Protein AF-0000000081052332 (afdb_homodimer)

Sequence (726 aa):
MNPPSLGASNLRSLVIQAATQEIAQDDDATSLDLSGILWMEHINLIVGDLDLAAAFYLDFLGFSRDPTKSFTHLNLGQQQFHLAVPKTPEESVHTIAGSIGLTVPDLQSVIDRIPQAQEVLQEKTQFEILKTNLEEGYLTLQGPWGNKFHIYDLQHDSTYAGASSSSLSQSTRKMEQLHDWGGTHGSHRMAVRQQPGIRYLELICQKGTSRAIGDFYQQMLHSHGIHSFEKLKQNQSIDMDTDGIALSVGPGVHIMFVEQQEEAAPEFYDSWMKAMQGIHICVYVEDFHGLYQRLAAKHLIWTNPRFEYLDSCDTWEQAKRSRTLRFRYILDLETKKPIYELEHETRPLLHGQYMKSLQYIPRMNPPSLGASNLRSLVIQAATQEIAQDDDATSLDLSGILWMEHINLIVGDLDLAAAFYLDFLGFSRDPTKSFTHLNLGQQQFHLAVPKTPEESVHTIAGSIGLTVPDLQSVIDRIPQAQEVLQEKTQFEILKTNLEEGYLTLQGPWGNKFHIYDLQHDSTYAGASSSSLSQSTRKMEQLHDWGGTHGSHRMAVRQQPGIRYLELICQKGTSRAIGDFYQQMLHSHGIHSFEKLKQNQSIDMDTDGIALSVGPGVHIMFVEQQEEAAPEFYDSWMKAMQGIHICVYVEDFHGLYQRLAAKHLIWTNPRFEYLDSCDTWEQAKRSRTLRFRYILDLETKKPIYELEHETRPLLHGQYMKSLQYIPR

InterPro domains:
  IPR004360 Glyoxalase/fosfomycin resistance/dioxygenase domain [PF00903] (40-125)
  IPR018146 Glyoxalase I, conserved site [PS00934] (42-63)
  IPR029068 Glyoxalase/Bleomycin resistance protein/Dihydroxybiphenyl dioxygenase [G3DSA:3.10.180.10] (36-161)
  IPR029068 Glyoxalase/Bleomycin resistance protein/Dihydroxybiphenyl dioxygenase [SSF54593] (36-311)
  IPR037523 Vicinal oxygen chelate (VOC), core domain [PS51819] (39-154)

Organism: NCBI:txid2856

Secondary structure (DSSP, 8-state):
-PPP---HHHHHHHHHHHHHHHHH-SSGGGTT---SEEEEEEEEEE-S-HHHHHIIIIIIT--EE-TTS-TTEEEETTEEEEEE--SSTT------SEEEEEEES-HHHHHHTHHHHHHHHTTTS--EEEEEETTTTEEEEE-TTS-EEEEEEHHHHHHHT-S-GGGS---SSHHHHHHSTTSTT-TT---BTTB-EEEEEEEEE-TT-HHHHHHHIIIII---EEE-THHHHHHS-------EEEEE-STT-EEEEEE-SS---HHHHHHHHHHHTT-EEEEEES-HHHHHHHHHHTT-B---GGGTTT---SSHHHHHHHT-EEEEEEEETTTTEEEEEEEEEEEETTSTTTT--------/-PPP---HHHHHHHHHHHHHHHHH-SSGGGTT---SEEEEEEEEEE-S-HHHHHIIIIIIT--EE-TTS-TTEEEETTEEEEEE--SSTT------SEEEEEEES-HHHHHHTHHHHHHHHTTTS--EEEEEETTTTEEEEE-TTS-EEEEEEHHHHHHHT-S-GGGS---SSHHHHHHSTTSTT-TT---BTTB-EEEEEEEEE-TT-HHHHHHHIIIII---EEE-HHHHHHHS-------EEEEE-STT-EEEEEE-SS---HHHHHHHHHHHTT-EEEEEES-HHHHHHHHHHTT-B---GGGTTT---SSHHHHHHHT-EEEEEEEETTTTEEEEEEEEEEEETTSTTTT--------

Solvent-accessible surface area (backbone atoms only — not comparable to full-atom values): 36785 Å² total; per-residue (Å²): 133,79,60,69,63,81,45,60,70,53,48,50,52,50,53,28,49,49,39,40,44,52,54,58,38,80,64,56,73,54,24,39,40,66,44,21,36,56,32,61,42,33,43,37,40,33,41,89,46,70,67,61,46,41,44,46,44,37,69,30,69,28,36,18,69,38,85,90,50,66,100,34,39,33,19,34,35,72,24,36,40,38,53,42,61,66,87,48,90,83,48,61,58,41,27,62,36,16,35,38,32,34,28,35,74,52,49,66,57,37,58,71,33,44,68,61,38,46,72,68,34,38,88,77,40,53,36,41,84,72,44,78,36,74,91,81,27,37,38,33,32,30,34,54,68,58,32,32,36,30,39,31,22,45,70,41,32,69,57,67,43,46,82,58,67,77,55,50,49,87,52,78,23,48,35,30,29,31,41,24,65,67,24,85,44,12,43,71,42,62,42,35,70,78,30,33,20,69,29,32,38,38,35,62,40,57,69,88,40,36,64,40,50,46,50,35,38,32,73,55,48,47,18,58,55,49,70,48,45,58,70,59,32,75,84,42,96,50,85,56,91,41,50,28,26,40,30,44,30,21,67,69,20,34,38,33,37,33,28,48,74,67,82,62,57,65,67,55,54,52,50,37,54,57,29,28,62,84,36,30,36,34,35,27,28,50,53,42,41,55,29,49,51,56,33,49,76,67,69,40,56,40,57,52,79,92,43,44,58,40,39,44,27,87,41,69,66,40,16,60,49,27,39,30,42,32,33,38,67,42,38,27,77,87,81,69,40,73,74,45,73,54,30,36,44,34,24,25,55,62,31,61,62,58,86,45,89,55,66,52,60,82,107,131,79,59,69,64,82,46,60,70,54,48,50,52,49,53,28,49,49,38,40,44,52,54,59,38,81,66,56,73,54,26,39,39,65,46,20,34,57,32,61,44,32,43,38,41,34,41,89,48,69,67,62,46,42,43,47,44,36,69,30,69,26,37,17,69,38,84,90,50,65,101,34,37,33,18,34,35,72,24,36,40,37,53,43,60,64,88,47,90,84,48,62,58,41,27,62,35,16,33,38,31,35,29,35,74,51,49,64,57,37,58,71,31,43,67,62,40,45,72,68,34,39,89,77,40,54,37,41,85,73,44,79,36,74,91,80,28,36,37,34,30,30,35,55,66,58,32,32,36,29,39,31,21,46,70,40,32,68,55,66,42,46,82,58,66,77,54,50,50,86,52,78,23,48,35,29,28,30,43,24,63,69,24,85,44,12,44,72,42,62,42,35,69,79,29,32,18,69,28,31,39,39,36,62,38,55,70,87,40,37,63,42,50,46,48,34,37,33,72,54,48,47,19,58,52,48,71,47,44,59,71,61,34,73,83,43,95,52,86,56,91,42,51,27,25,43,30,43,28,21,67,68,20,32,40,33,36,32,28,48,75,67,83,60,58,65,69,54,54,53,50,36,53,58,29,28,63,82,36,30,36,33,36,28,29,51,54,43,38,55,30,51,52,53,34,48,77,68,70,40,56,39,58,50,78,93,42,44,59,40,38,44,27,87,41,69,67,41,17,60,50,28,39,32,40,30,32,36,68,42,37,27,77,86,79,68,39,73,75,43,72,54,29,36,44,35,25,24,56,62,31,62,62,56,86,46,90,56,66,52,61,83,108

Nearest PDB structures (foldseek):
  7xnt-assembly1_B  TM=3.159E-01  e=1.408E-08  Pseudomonas fluorescens
  1sqi-assembly1_B  TM=3.055E-01  e=4.075E-07  Rattus norvegicus
  2c21-assembly3_F  TM=5.842E-01  e=2.007E-03  Leishmania major
  3hpv-assembly1_D  TM=2.921E-01  e=6.161E-07  Pseudomonas alkylphenolica
  3e5d-assembly1_A-2  TM=5.627E-01  e=2.396E-02  Listeria monocytogenes serotype 4b str. F2365

pLDDT: mean 88.73, std 13.7, range [35.91, 98.75]

Radius of gyration: 26.15 Å; Cα contacts (8 Å, |Δi|>4): 1699; chains: 2; bounding box: 52×76×66 Å

Foldseek 3Di:
DAADELDQVLVLLVLLVFLVCLQPVVVVPCHPHFAQFAAWAEKEWEAADLVLVCLPQCVQVNWDAFPVDPSAWTDFALHTYGYHHDPDPLDDTFEANYAWEWEAAAVVVNVVCVVVNCVRQVVPFVWAWDDDDVVQAWTWIAGRHGHIYIYGHQVCLLPVLDVCVVPQPPDPDPVCRQQDSNHQNDSSGQADVSGIDTQEAEHEFAPPCQVLLQVLSCVQRVWHKDWDVPVSVPPDVPPDPKTWIWTDNHNNHTYIYIYDPDPDDPVVVVVNQSSQPPIEIETEHAPQVSNLVSCVVLPFWDDDPVCVVQFHPPDVVRCVVSQWTKGFFRASPVVSDGRHGYMYTYGYCPPPCRSNDGDTDGD/DAADELDQVLVLLVLLVFLVCLQPVPVVPQHPHFAQFAAWAEKEWEAADLVLVCLPQCVQVNWDAFPVDPSAWTDFALHTYGYHHDPDPLDDTFEANYAWEWEAAAVVVNVVCVVVNCVRQVVPFVWAFDDDDVVQAWTWIAGRHGHIYIYGHQVCLLPVLDPCVVPQPPDPDPVCRQQDSNHCNDSSGQADVSGIDTQEAEHEFAPPCQVLLQVLSCVQRVWHKDWDVPVSVPPDVPPDPKTWIWTDNHNNHTYIYIYDPDPDDPVVVVVNQSSQPPIEIETEHAPQVSNLVSCVVLPFWDDDPVQVVQADPPDVVRCVVSQWTKGFFRARPVVSDGRHGYMYTYGYCPPPCRSNDGDTDGD

Structure (mmCIF, N/CA/C/O backbone):
data_AF-0000000081052332-model_v1
#
loop_
_entity.id
_entity.type
_entity.pdbx_description
1 polymer 'VOC domain-containing protein'
#
loop_
_atom_site.group_PDB
_atom_site.id
_atom_site.type_symbol
_atom_site.label_atom_id
_atom_site.label_alt_id
_atom_site.label_comp_id
_atom_site.label_asym_id
_atom_site.label_entity_id
_atom_site.label_seq_id
_atom_site.pdbx_PDB_ins_code
_atom_site.Cartn_x
_atom_site.Cartn_y
_atom_site.Cartn_z
_atom_site.occupancy
_atom_site.B_iso_or_equiv
_atom_site.auth_seq_id
_atom_site.auth_comp_id
_atom_site.auth_asym_id
_atom_site.auth_atom_id
_atom_site.pdbx_PDB_model_num
ATOM 1 N N . MET A 1 1 ? 3.762 -34.812 -18.188 1 65.56 1 MET A N 1
ATOM 2 C CA . MET A 1 1 ? 4.449 -33.719 -18.875 1 65.56 1 MET A CA 1
ATOM 3 C C . MET A 1 1 ? 4.266 -32.406 -18.125 1 65.56 1 MET A C 1
ATOM 5 O O . MET A 1 1 ? 3.154 -32.062 -17.719 1 65.56 1 MET A O 1
ATOM 9 N N . ASN A 1 2 ? 5.367 -31.734 -17.844 1 76.81 2 ASN A N 1
ATOM 10 C CA . ASN A 1 2 ? 5.312 -30.438 -17.156 1 76.81 2 ASN A CA 1
ATOM 11 C C . ASN A 1 2 ? 4.773 -29.344 -18.078 1 76.81 2 ASN A C 1
ATOM 13 O O . ASN A 1 2 ? 4.992 -29.391 -19.281 1 76.81 2 ASN A O 1
ATOM 17 N N . PRO A 1 3 ? 3.984 -28.531 -17.547 1 78.94 3 PRO A N 1
ATOM 18 C CA . PRO A 1 3 ? 3.469 -27.453 -18.391 1 78.94 3 PRO A CA 1
ATOM 19 C C . PRO A 1 3 ? 4.582 -26.609 -19 1 78.94 3 PRO A C 1
ATOM 21 O O . PRO A 1 3 ? 5.629 -26.406 -18.391 1 78.94 3 PRO A O 1
ATOM 24 N N . PRO A 1 4 ? 4.293 -26.219 -20.219 1 82.31 4 PRO A N 1
ATOM 25 C CA . PRO A 1 4 ? 5.285 -25.344 -20.859 1 82.31 4 PRO A CA 1
ATOM 26 C C . PRO A 1 4 ? 5.328 -23.953 -20.266 1 82.31 4 PRO A C 1
ATOM 28 O O . PRO A 1 4 ? 4.402 -23.547 -19.547 1 82.31 4 PRO A O 1
ATOM 31 N N . SER A 1 5 ? 6.426 -23.281 -20.391 1 89.94 5 SER A N 1
ATOM 32 C CA . SER A 1 5 ? 6.633 -21.859 -20.062 1 89.94 5 SER A CA 1
ATOM 33 C C . SER A 1 5 ? 7.262 -21.109 -21.234 1 89.94 5 SER A C 1
ATOM 35 O O . SER A 1 5 ? 8.023 -21.703 -22.016 1 89.94 5 SER A O 1
ATOM 37 N N . LEU A 1 6 ? 6.949 -19.859 -21.375 1 90.38 6 LEU A N 1
ATOM 38 C CA . LEU A 1 6 ? 7.539 -19.047 -22.438 1 90.38 6 LEU A CA 1
ATOM 39 C C . LEU A 1 6 ? 9.023 -18.812 -22.172 1 90.38 6 LEU A C 1
ATOM 41 O O . LEU A 1 6 ? 9.758 -18.391 -23.078 1 90.38 6 LEU A O 1
ATOM 45 N N . GLY A 1 7 ? 9.406 -19.125 -20.953 1 92.44 7 GLY A N 1
ATOM 46 C CA . GLY A 1 7 ? 10.812 -18.938 -20.609 1 92.44 7 GLY A CA 1
ATOM 47 C C . GLY A 1 7 ? 11.102 -17.578 -20.016 1 92.44 7 GLY A C 1
ATOM 48 O O . GLY A 1 7 ? 10.359 -16.625 -20.234 1 92.44 7 GLY A O 1
ATOM 49 N N . ALA A 1 8 ? 12.18 -17.5 -19.281 1 94.81 8 ALA A N 1
ATOM 50 C CA . ALA A 1 8 ? 12.516 -16.344 -18.469 1 94.81 8 ALA A CA 1
ATOM 51 C C . ALA A 1 8 ? 12.703 -15.094 -19.328 1 94.81 8 ALA A C 1
ATOM 53 O O . ALA A 1 8 ? 12.172 -14.023 -19.016 1 94.81 8 ALA A O 1
ATOM 54 N N . SER A 1 9 ? 13.414 -15.211 -20.406 1 91.25 9 SER A N 1
ATOM 55 C CA . SER A 1 9 ? 13.727 -14.055 -21.25 1 91.25 9 SER A CA 1
ATOM 56 C C . SER A 1 9 ? 12.461 -13.484 -21.875 1 91.25 9 SER A C 1
ATOM 58 O O . SER A 1 9 ? 12.242 -12.273 -21.859 1 91.25 9 SER A O 1
ATOM 60 N N . ASN A 1 10 ? 11.656 -14.375 -22.406 1 89.81 10 ASN A N 1
ATOM 61 C CA . ASN A 1 10 ? 10.422 -13.93 -23.047 1 89.81 10 ASN A CA 1
ATOM 62 C C . ASN A 1 10 ? 9.461 -13.305 -22.047 1 89.81 10 ASN A C 1
ATOM 64 O O . ASN A 1 10 ? 8.867 -12.258 -22.328 1 89.81 10 ASN A O 1
ATOM 68 N N . LEU A 1 11 ? 9.336 -13.969 -20.969 1 93.31 11 LEU A N 1
ATOM 69 C CA . LEU A 1 11 ? 8.406 -13.469 -19.953 1 93.31 11 LEU A CA 1
ATOM 70 C C . LEU A 1 11 ? 8.883 -12.133 -19.391 1 93.31 11 LEU A C 1
ATOM 72 O O . LEU A 1 11 ? 8.078 -11.242 -19.125 1 93.31 11 LEU A O 1
ATOM 76 N N . ARG A 1 12 ? 10.18 -11.953 -19.219 1 92.19 12 ARG A N 1
ATOM 77 C CA . ARG A 1 12 ? 10.719 -10.664 -18.812 1 92.19 12 ARG A CA 1
ATOM 78 C C . ARG A 1 12 ? 10.344 -9.57 -19.797 1 92.19 12 ARG A C 1
ATOM 80 O O . ARG A 1 12 ? 9.859 -8.508 -19.406 1 92.19 12 ARG A O 1
ATOM 87 N N . SER A 1 13 ? 10.547 -9.867 -21.016 1 88.69 13 SER A N 1
ATOM 88 C CA . SER A 1 13 ? 10.234 -8.891 -22.047 1 88.69 13 SER A CA 1
ATOM 89 C C . SER A 1 13 ? 8.75 -8.531 -22.047 1 88.69 13 SER A C 1
ATOM 91 O O . SER A 1 13 ? 8.391 -7.363 -22.156 1 88.69 13 SER A O 1
ATOM 93 N N . LEU A 1 14 ? 7.93 -9.531 -21.875 1 89.69 14 LEU A N 1
ATOM 94 C CA . LEU A 1 14 ? 6.488 -9.328 -21.922 1 89.69 14 LEU A CA 1
ATOM 95 C C . LEU A 1 14 ? 6.008 -8.508 -20.734 1 89.69 14 LEU A C 1
ATOM 97 O O . LEU A 1 14 ? 5.191 -7.602 -20.891 1 89.69 14 LEU A O 1
ATOM 101 N N . VAL A 1 15 ? 6.488 -8.805 -19.609 1 92.06 15 VAL A N 1
ATOM 102 C CA . VAL A 1 15 ? 6.008 -8.102 -18.422 1 92.06 15 VAL A CA 1
ATOM 103 C C . VAL A 1 15 ? 6.508 -6.66 -18.438 1 92.06 15 VAL A C 1
ATOM 105 O O . VAL A 1 15 ? 5.805 -5.75 -17.984 1 92.06 15 VAL A O 1
ATOM 108 N N . ILE A 1 16 ? 7.73 -6.441 -18.906 1 89.44 16 ILE A N 1
ATOM 109 C CA . ILE A 1 16 ? 8.258 -5.09 -19.047 1 89.44 16 ILE A CA 1
ATOM 110 C C . ILE A 1 16 ? 7.418 -4.301 -20.047 1 89.44 16 ILE A C 1
ATOM 112 O O . ILE A 1 16 ? 7.074 -3.141 -19.797 1 89.44 16 ILE A O 1
ATOM 116 N N . GLN A 1 17 ? 7.07 -4.902 -21.078 1 87.31 17 GLN A N 1
ATOM 117 C CA . GLN A 1 17 ? 6.238 -4.246 -22.078 1 87.31 17 GLN A CA 1
ATOM 118 C C . GLN A 1 17 ? 4.855 -3.918 -21.516 1 87.31 17 GLN A C 1
ATOM 120 O O . GLN A 1 17 ? 4.32 -2.836 -21.766 1 87.31 17 GLN A O 1
ATOM 125 N N . ALA A 1 18 ? 4.297 -4.902 -20.828 1 88.38 18 ALA A N 1
ATOM 126 C CA . ALA A 1 18 ? 3 -4.66 -20.203 1 88.38 18 ALA A CA 1
ATOM 127 C C . ALA A 1 18 ? 3.062 -3.471 -19.25 1 88.38 18 ALA A C 1
ATOM 129 O O . ALA A 1 18 ? 2.205 -2.586 -19.297 1 88.38 18 ALA A O 1
ATOM 130 N N . ALA A 1 19 ? 4.078 -3.434 -18.453 1 87.88 19 ALA A N 1
ATOM 131 C CA . ALA A 1 19 ? 4.25 -2.342 -17.5 1 87.88 19 ALA A CA 1
ATOM 132 C C . ALA A 1 19 ? 4.43 -1.008 -18.219 1 87.88 19 ALA A C 1
ATOM 134 O O . ALA A 1 19 ? 3.91 0.019 -17.766 1 87.88 19 ALA A O 1
ATOM 135 N N . THR A 1 20 ? 5.156 -1.015 -19.266 1 85.56 20 THR A N 1
ATOM 136 C CA . THR A 1 20 ? 5.414 0.198 -20.031 1 85.56 20 THR A CA 1
ATOM 137 C C . THR A 1 20 ? 4.129 0.717 -20.672 1 85.56 20 THR A C 1
ATOM 139 O O . THR A 1 20 ? 3.875 1.923 -20.672 1 85.56 20 THR A O 1
ATOM 142 N N . GLN A 1 21 ? 3.342 -0.149 -21.125 1 82.81 21 GLN A N 1
ATOM 143 C CA . GLN A 1 21 ? 2.098 0.238 -21.781 1 82.81 21 GLN A CA 1
ATOM 144 C C . GLN A 1 21 ? 1.092 0.784 -20.766 1 82.81 21 GLN A C 1
ATOM 146 O O . GLN A 1 21 ? 0.292 1.663 -21.094 1 82.81 21 GLN A O 1
ATOM 151 N N . GLU A 1 22 ? 1.118 0.264 -19.672 1 81 22 GLU A N 1
ATOM 152 C CA . GLU A 1 22 ? 0.238 0.75 -18.609 1 81 22 GLU A CA 1
ATOM 153 C C . GLU A 1 22 ? 0.485 2.229 -18.312 1 81 22 GLU A C 1
ATOM 155 O O . GLU A 1 22 ? -0.438 2.957 -17.953 1 81 22 GLU A O 1
ATOM 160 N N . ILE A 1 23 ? 1.695 2.621 -18.484 1 78.94 23 ILE A N 1
ATOM 161 C CA . ILE A 1 23 ? 2.08 4.004 -18.234 1 78.94 23 ILE A CA 1
ATOM 162 C C . ILE A 1 23 ? 1.784 4.863 -19.453 1 78.94 23 ILE A C 1
ATOM 164 O O . ILE A 1 23 ? 1.377 6.023 -19.328 1 78.94 23 ILE A O 1
ATOM 168 N N . ALA A 1 24 ? 2.109 4.297 -20.656 1 68.56 24 ALA A N 1
ATOM 169 C CA . ALA A 1 24 ? 2.086 5.055 -21.906 1 68.56 24 ALA A CA 1
ATOM 170 C C . ALA A 1 24 ? 0.661 5.195 -22.438 1 68.56 24 ALA A C 1
ATOM 172 O O . ALA A 1 24 ? 0.415 5.949 -23.375 1 68.56 24 ALA A O 1
ATOM 173 N N . GLN A 1 25 ? -0.331 4.508 -21.859 1 59.94 25 GLN A N 1
ATOM 174 C CA . GLN A 1 25 ? -1.636 4.438 -22.516 1 59.94 25 GLN A CA 1
ATOM 175 C C . GLN A 1 25 ? -2.023 5.785 -23.109 1 59.94 25 GLN A C 1
ATOM 177 O O . GLN A 1 25 ? -1.857 6.824 -22.469 1 59.94 25 GLN A O 1
ATOM 182 N N . ASP A 1 26 ? -1.968 5.742 -24.469 1 51.91 26 ASP A N 1
ATOM 183 C CA . ASP A 1 26 ? -2.283 6.859 -25.359 1 51.91 26 ASP A CA 1
ATOM 184 C C . ASP A 1 26 ? -3.547 7.586 -24.891 1 51.91 26 ASP A C 1
ATOM 186 O O . ASP A 1 26 ? -3.664 8.805 -25.062 1 51.91 26 ASP A O 1
ATOM 190 N N . ASP A 1 27 ? -4.543 6.691 -24.562 1 57.25 27 ASP A N 1
ATOM 191 C CA . ASP A 1 27 ? -5.754 7.367 -24.109 1 57.25 27 ASP A CA 1
ATOM 192 C C . ASP A 1 27 ? -5.578 7.93 -22.703 1 57.25 27 ASP A C 1
ATOM 194 O O . ASP A 1 27 ? -5.273 7.191 -21.766 1 57.25 27 ASP A O 1
ATOM 198 N N . ASP A 1 28 ? -5.008 9.094 -22.641 1 59.69 28 ASP A N 1
ATOM 199 C CA . ASP A 1 28 ? -4.594 9.914 -21.5 1 59.69 28 ASP A CA 1
ATOM 200 C C . ASP A 1 28 ? -5.539 9.734 -20.312 1 59.69 28 ASP A C 1
ATOM 202 O O . ASP A 1 28 ? -5.129 9.852 -19.156 1 59.69 28 ASP A O 1
ATOM 206 N N . ALA A 1 29 ? -6.766 9.094 -20.609 1 61.53 29 ALA A N 1
ATOM 207 C CA . ALA A 1 29 ? -7.789 9.242 -19.578 1 61.53 29 ALA A CA 1
ATOM 208 C C . ALA A 1 29 ? -7.527 8.305 -18.406 1 61.53 29 ALA A C 1
ATOM 210 O O . ALA A 1 29 ? -7.965 8.57 -17.281 1 61.53 29 ALA A O 1
ATOM 211 N N . THR A 1 30 ? -6.73 7.277 -18.609 1 67.44 30 THR A N 1
ATOM 212 C CA . THR A 1 30 ? -6.496 6.363 -17.5 1 67.44 30 THR A CA 1
ATOM 213 C C . THR A 1 30 ? -5 6.172 -17.266 1 67.44 30 THR A C 1
ATOM 215 O O . THR A 1 30 ? -4.59 5.238 -16.562 1 67.44 30 THR A O 1
ATOM 218 N N . SER A 1 31 ? -4.305 7.09 -17.797 1 77.94 31 SER A N 1
ATOM 219 C CA . SER A 1 31 ? -2.861 6.969 -17.625 1 77.94 31 SER A CA 1
ATOM 220 C C . SER A 1 31 ? -2.467 7.039 -16.156 1 77.94 31 SER A C 1
ATOM 222 O O . SER A 1 31 ? -3.002 7.855 -15.398 1 77.94 31 SER A O 1
ATOM 224 N N . LEU A 1 32 ? -1.669 6.098 -15.742 1 85.5 32 LEU A N 1
ATOM 225 C CA . LEU A 1 32 ? -1.039 6.031 -14.43 1 85.5 32 LEU A CA 1
ATOM 226 C C . LEU A 1 32 ? -2.043 5.598 -13.367 1 85.5 32 LEU A C 1
ATOM 228 O O . LEU A 1 32 ? -1.715 5.551 -12.18 1 85.5 32 LEU A O 1
ATOM 232 N N . ASP A 1 33 ? -3.283 5.293 -13.828 1 85.5 33 ASP A N 1
ATOM 233 C CA . ASP A 1 33 ? -4.262 4.805 -12.859 1 85.5 33 ASP A CA 1
ATOM 234 C C . ASP A 1 33 ? -4.246 3.277 -12.789 1 85.5 33 ASP A C 1
ATOM 236 O O . ASP A 1 33 ? -4.086 2.602 -13.805 1 85.5 33 ASP A O 1
ATOM 240 N N . LEU A 1 34 ? -4.262 2.77 -11.664 1 86.5 34 LEU A N 1
ATOM 241 C CA . LEU A 1 34 ? -4.492 1.35 -11.414 1 86.5 34 LEU A CA 1
ATOM 242 C C . LEU A 1 34 ? -5.941 1.096 -11.016 1 86.5 34 LEU A C 1
ATOM 244 O O . LEU A 1 34 ? -6.504 1.836 -10.203 1 86.5 34 LEU A O 1
ATOM 248 N N . SER A 1 35 ? -6.566 0.151 -11.664 1 88.75 35 SER A N 1
ATOM 249 C CA . SER A 1 35 ? -7.957 -0.156 -11.344 1 88.75 35 SER A CA 1
ATOM 250 C C . SER A 1 35 ? -8.156 -1.653 -11.141 1 88.75 35 SER A C 1
ATOM 252 O O . SER A 1 35 ? -7.336 -2.461 -11.578 1 88.75 35 SER A O 1
ATOM 254 N N . GLY A 1 36 ? -9.258 -1.955 -10.445 1 93.88 36 GLY A N 1
ATOM 255 C CA . GLY A 1 36 ? -9.57 -3.352 -10.188 1 93.88 36 GLY A CA 1
ATOM 256 C C . GLY A 1 36 ? -8.734 -3.959 -9.078 1 93.88 36 GLY A C 1
ATOM 257 O O . GLY A 1 36 ? -8.898 -3.615 -7.91 1 93.88 36 GLY A O 1
ATOM 258 N N . ILE A 1 37 ? -7.812 -4.852 -9.508 1 96.31 37 ILE A N 1
ATOM 259 C CA . ILE A 1 37 ? -6.891 -5.422 -8.531 1 96.31 37 ILE A CA 1
ATOM 260 C C . ILE A 1 37 ? -5.711 -4.477 -8.32 1 96.31 37 ILE A C 1
ATOM 262 O O . ILE A 1 37 ? -4.973 -4.18 -9.258 1 96.31 37 ILE A O 1
ATOM 266 N N . LEU A 1 38 ? -5.551 -4.082 -7.086 1 94.94 38 LEU A N 1
ATOM 267 C CA . LEU A 1 38 ? -4.531 -3.074 -6.82 1 94.94 38 LEU A CA 1
ATOM 268 C C . LEU A 1 38 ? -3.271 -3.711 -6.242 1 94.94 38 LEU A C 1
ATOM 270 O O . LEU A 1 38 ? -2.209 -3.086 -6.223 1 94.94 38 LEU A O 1
ATOM 274 N N . TRP A 1 39 ? -3.447 -4.957 -5.797 1 96.19 39 TRP A N 1
ATOM 275 C CA . TRP A 1 39 ? -2.287 -5.598 -5.188 1 96.19 39 TRP A CA 1
ATOM 276 C C . TRP A 1 39 ? -2.494 -7.105 -5.078 1 96.19 39 TRP A C 1
ATOM 278 O O . TRP A 1 39 ? -3.559 -7.562 -4.656 1 96.19 39 TRP A O 1
ATOM 288 N N . MET A 1 40 ? -1.543 -7.824 -5.512 1 97.62 40 MET A N 1
ATOM 289 C CA . MET A 1 40 ? -1.483 -9.258 -5.234 1 97.62 40 MET A CA 1
ATOM 290 C C . MET A 1 40 ? -0.499 -9.555 -4.105 1 97.62 40 MET A C 1
ATOM 292 O O . MET A 1 40 ? 0.71 -9.383 -4.273 1 97.62 40 MET A O 1
ATOM 296 N N . GLU A 1 41 ? -0.985 -10.047 -3.033 1 97.31 41 GLU A N 1
ATOM 297 C CA . GLU A 1 41 ? -0.183 -10.148 -1.818 1 97.31 41 GLU A CA 1
ATOM 298 C C . GLU A 1 41 ? 0.558 -11.484 -1.764 1 97.31 41 GLU A C 1
ATOM 300 O O . GLU A 1 41 ? 1.732 -11.531 -1.392 1 97.31 41 GLU A O 1
ATOM 305 N N . HIS A 1 42 ? -0.194 -12.578 -2.021 1 97.81 42 HIS A N 1
ATOM 306 C CA . HIS A 1 42 ? 0.489 -13.859 -1.854 1 97.81 42 HIS A CA 1
ATOM 307 C C . HIS A 1 42 ? -0.139 -14.938 -2.73 1 97.81 42 HIS A C 1
ATOM 309 O O . HIS A 1 42 ? -1.24 -14.758 -3.254 1 97.81 42 HIS A O 1
ATOM 315 N N . ILE A 1 43 ? 0.648 -15.984 -2.92 1 98.31 43 ILE A N 1
ATOM 316 C CA . ILE A 1 43 ? 0.218 -17.234 -3.529 1 98.31 43 ILE A CA 1
ATOM 317 C C . ILE A 1 43 ? 0.164 -18.328 -2.469 1 98.31 43 ILE A C 1
ATOM 319 O O . ILE A 1 43 ? 1.094 -18.484 -1.672 1 98.31 43 ILE A O 1
ATOM 323 N N . ASN A 1 44 ? -0.902 -19 -2.422 1 97.44 44 ASN A N 1
ATOM 324 C CA . ASN A 1 44 ? -1.043 -20.125 -1.521 1 97.44 44 ASN A CA 1
ATOM 325 C C . ASN A 1 44 ? -0.857 -21.453 -2.256 1 97.44 44 ASN A C 1
ATOM 327 O O . ASN A 1 44 ? -1.509 -21.703 -3.273 1 97.44 44 ASN A O 1
ATOM 331 N N . LEU A 1 45 ? -0.035 -22.297 -1.761 1 97.5 45 LEU A N 1
ATOM 332 C CA . LEU A 1 45 ? 0.277 -23.578 -2.375 1 97.5 45 LEU A CA 1
ATOM 333 C C . LEU A 1 45 ? 0.262 -24.703 -1.338 1 97.5 45 LEU A C 1
ATOM 335 O O . LEU A 1 45 ? 0.758 -24.531 -0.223 1 97.5 45 LEU A O 1
ATOM 339 N N . ILE A 1 46 ? -0.291 -25.812 -1.691 1 96.81 46 ILE A N 1
ATOM 340 C CA . ILE A 1 46 ? -0.118 -27.047 -0.926 1 96.81 46 ILE A CA 1
ATOM 341 C C . ILE A 1 46 ? 1.168 -27.75 -1.357 1 96.81 46 ILE A C 1
ATOM 343 O O . ILE A 1 46 ? 1.37 -28 -2.545 1 96.81 46 ILE A O 1
ATOM 347 N N . VAL A 1 47 ? 2.008 -28.016 -0.426 1 96.5 47 VAL A N 1
ATOM 348 C CA . VAL A 1 47 ? 3.281 -28.672 -0.684 1 96.5 47 VAL A CA 1
ATOM 349 C C . VAL A 1 47 ? 3.289 -30.047 -0.019 1 96.5 47 VAL A C 1
ATOM 351 O O . VAL A 1 47 ? 2.408 -30.375 0.785 1 96.5 47 VAL A O 1
ATOM 354 N N . GLY A 1 48 ? 4.27 -30.891 -0.329 1 94.75 48 GLY A N 1
ATOM 355 C CA . GLY A 1 48 ? 4.309 -32.25 0.156 1 94.75 48 GLY A CA 1
ATOM 356 C C . GLY A 1 48 ? 4.941 -32.375 1.529 1 94.75 48 GLY A C 1
ATOM 357 O O . GLY A 1 48 ? 4.582 -33.281 2.301 1 94.75 48 GLY A O 1
ATOM 358 N N . ASP A 1 49 ? 5.922 -31.578 1.827 1 94.94 49 ASP A N 1
ATOM 359 C CA . ASP A 1 49 ? 6.695 -31.625 3.062 1 94.94 49 ASP A CA 1
ATOM 360 C C . ASP A 1 49 ? 7.203 -30.25 3.453 1 94.94 49 ASP A C 1
ATOM 362 O O . ASP A 1 49 ? 7.863 -29.562 2.656 1 94.94 49 ASP A O 1
ATOM 366 N N . LEU A 1 50 ? 6.961 -29.875 4.699 1 93.75 50 LEU A N 1
ATOM 367 C CA . LEU A 1 50 ? 7.266 -28.516 5.117 1 93.75 50 LEU A CA 1
ATOM 368 C C . LEU A 1 50 ? 8.766 -28.328 5.344 1 93.75 50 LEU A C 1
ATOM 370 O O . LEU A 1 50 ? 9.305 -27.234 5.141 1 93.75 50 LEU A O 1
ATOM 374 N N . ASP A 1 51 ? 9.445 -29.359 5.773 1 94.81 51 ASP A N 1
ATOM 375 C CA . ASP A 1 51 ? 10.891 -29.266 5.953 1 94.81 51 ASP A CA 1
ATOM 376 C C . ASP A 1 51 ? 11.602 -29.078 4.613 1 94.81 51 ASP A C 1
ATOM 378 O O . ASP A 1 51 ? 12.516 -28.266 4.496 1 94.81 51 ASP A O 1
ATOM 382 N N . LEU A 1 52 ? 11.164 -29.859 3.666 1 96.81 52 LEU A N 1
ATOM 383 C CA . LEU A 1 52 ? 11.734 -29.734 2.33 1 96.81 52 LEU A CA 1
ATOM 384 C C . LEU A 1 52 ? 11.383 -28.391 1.717 1 96.81 52 LEU A C 1
ATOM 386 O O . LEU A 1 52 ? 12.188 -27.797 1 1 96.81 52 LEU A O 1
ATOM 390 N N . ALA A 1 53 ? 10.148 -27.922 2.031 1 96.5 53 ALA A N 1
ATOM 391 C CA . ALA A 1 53 ? 9.766 -26.594 1.58 1 96.5 53 ALA A CA 1
ATOM 392 C C . ALA A 1 53 ? 10.664 -25.531 2.199 1 96.5 53 ALA A C 1
ATOM 394 O O . ALA A 1 53 ? 11.07 -24.578 1.524 1 96.5 53 ALA A O 1
ATOM 395 N N . ALA A 1 54 ? 10.961 -25.688 3.451 1 95.06 54 ALA A N 1
ATOM 396 C CA . ALA A 1 54 ? 11.859 -24.75 4.133 1 95.06 54 ALA A CA 1
ATOM 397 C C . ALA A 1 54 ? 13.242 -24.75 3.494 1 95.06 54 ALA A C 1
ATOM 399 O O . ALA A 1 54 ? 13.844 -23.688 3.285 1 95.06 54 ALA A O 1
ATOM 400 N N . ALA A 1 55 ? 13.695 -25.891 3.18 1 96.94 55 ALA A N 1
ATOM 401 C CA . ALA A 1 55 ? 14.992 -26.016 2.523 1 96.94 55 ALA A CA 1
ATOM 402 C C . ALA A 1 55 ? 15 -25.281 1.184 1 96.94 55 ALA A C 1
ATOM 404 O O . ALA A 1 55 ? 15.992 -24.641 0.823 1 96.94 55 ALA A O 1
ATOM 405 N N . PHE A 1 56 ? 13.945 -25.344 0.514 1 98 56 PHE A N 1
ATOM 406 C CA . PHE A 1 56 ? 13.852 -24.75 -0.809 1 98 56 PHE A CA 1
ATOM 407 C C . PHE A 1 56 ? 13.656 -23.234 -0.699 1 98 56 PHE A C 1
ATOM 409 O O . PHE A 1 56 ? 14.445 -22.453 -1.246 1 98 56 PHE A O 1
ATOM 416 N N . TYR A 1 57 ? 12.617 -22.797 0.026 1 97.38 57 TYR A N 1
ATOM 417 C CA . TYR A 1 57 ? 12.211 -21.406 0.021 1 97.38 57 TYR A CA 1
ATOM 418 C C . TYR A 1 57 ? 13.102 -20.562 0.936 1 97.38 57 TYR A C 1
ATOM 420 O O . TYR A 1 57 ? 13.477 -19.438 0.596 1 97.38 57 TYR A O 1
ATOM 428 N N . LEU A 1 58 ? 13.422 -21.078 2.09 1 95.81 58 LEU A N 1
ATOM 429 C CA . LEU A 1 58 ? 14.18 -20.312 3.072 1 95.81 58 LEU A CA 1
ATOM 430 C C . LEU A 1 58 ? 15.68 -20.438 2.824 1 95.81 58 LEU A C 1
ATOM 432 O O . LEU A 1 58 ? 16.359 -19.453 2.551 1 95.81 58 LEU A O 1
ATOM 436 N N . ASP A 1 59 ? 16.141 -21.656 2.844 1 96.62 59 ASP A N 1
ATOM 437 C CA . ASP A 1 59 ? 17.578 -21.875 2.781 1 96.62 59 ASP A CA 1
ATOM 438 C C . ASP A 1 59 ? 18.125 -21.609 1.376 1 96.62 59 ASP A C 1
ATOM 440 O O . ASP A 1 59 ? 19.141 -20.938 1.212 1 96.62 59 ASP A O 1
ATOM 444 N N . PHE A 1 60 ? 17.453 -22.062 0.359 1 98.06 60 PHE A N 1
ATOM 445 C CA . PHE A 1 60 ? 17.953 -21.953 -1.005 1 98.06 60 PHE A CA 1
ATOM 446 C C . PHE A 1 60 ? 17.578 -20.594 -1.612 1 98.06 60 PHE A C 1
ATOM 448 O O . PHE A 1 60 ? 18.469 -19.797 -1.917 1 98.06 60 PHE A O 1
ATOM 455 N N . LEU A 1 61 ? 16.297 -20.297 -1.705 1 97.69 61 LEU A N 1
ATOM 456 C CA . LEU A 1 61 ? 15.867 -19.078 -2.377 1 97.69 61 LEU A CA 1
ATOM 457 C C . LEU A 1 61 ? 16.109 -17.844 -1.503 1 97.69 61 LEU A C 1
ATOM 459 O O . LEU A 1 61 ? 16.141 -16.719 -1.999 1 97.69 61 LEU A O 1
ATOM 463 N N . GLY A 1 62 ? 16.172 -18.016 -0.208 1 96.69 62 GLY A N 1
ATOM 464 C CA . GLY A 1 62 ? 16.531 -16.922 0.684 1 96.69 62 GLY A CA 1
ATOM 465 C C . GLY A 1 62 ? 15.328 -16.109 1.147 1 96.69 62 GLY A C 1
ATOM 466 O O . GLY A 1 62 ? 15.461 -14.93 1.467 1 96.69 62 GLY A O 1
ATOM 467 N N . PHE A 1 63 ? 14.164 -16.703 1.164 1 96.44 63 PHE A N 1
ATOM 468 C CA . PHE A 1 63 ? 13 -16.031 1.733 1 96.44 63 PHE A CA 1
ATOM 469 C C . PHE A 1 63 ? 13.133 -15.906 3.246 1 96.44 63 PHE A C 1
ATOM 471 O O . PHE A 1 63 ? 14.047 -16.484 3.844 1 96.44 63 PHE A O 1
ATOM 478 N N . SER A 1 64 ? 12.258 -15.102 3.822 1 95 64 SER A N 1
ATOM 479 C CA . SER A 1 64 ? 12.219 -14.977 5.277 1 95 64 SER A CA 1
ATOM 480 C C . SER A 1 64 ? 10.914 -15.531 5.844 1 95 64 SER A C 1
ATOM 482 O O . SER A 1 64 ? 9.844 -15.328 5.266 1 95 64 SER A O 1
ATOM 484 N N . ARG A 1 65 ? 11.047 -16.172 6.941 1 92.56 65 ARG A N 1
ATOM 485 C CA . ARG A 1 65 ? 9.844 -16.594 7.66 1 92.56 65 ARG A CA 1
ATOM 486 C C . ARG A 1 65 ? 9.125 -15.406 8.273 1 92.56 65 ARG A C 1
ATOM 488 O O . ARG A 1 65 ? 9.758 -14.492 8.797 1 92.56 65 ARG A O 1
ATOM 495 N N . ASP A 1 66 ? 7.867 -15.383 8.164 1 89.75 66 ASP A N 1
ATOM 496 C CA . ASP A 1 66 ? 7.102 -14.359 8.867 1 89.75 66 ASP A CA 1
ATOM 497 C C . ASP A 1 66 ? 7.109 -14.609 10.375 1 89.75 66 ASP A C 1
ATOM 499 O O . ASP A 1 66 ? 6.691 -15.672 10.836 1 89.75 66 ASP A O 1
ATOM 503 N N . PRO A 1 67 ? 7.582 -13.758 11.148 1 78.88 67 PRO A N 1
ATOM 504 C CA . PRO A 1 67 ? 7.738 -13.992 12.586 1 78.88 67 PRO A CA 1
ATOM 505 C C . PRO A 1 67 ? 6.398 -14.117 13.312 1 78.88 67 PRO A C 1
ATOM 507 O O . PRO A 1 67 ? 6.336 -14.672 14.406 1 78.88 67 PRO A O 1
ATOM 510 N N . THR A 1 68 ? 5.414 -13.539 12.852 1 65.81 68 THR A N 1
ATOM 511 C CA . THR A 1 68 ? 4.145 -13.469 13.562 1 65.81 68 THR A CA 1
ATOM 512 C C . THR A 1 68 ? 3.309 -14.719 13.305 1 65.81 68 THR A C 1
ATOM 514 O O . THR A 1 68 ? 2.26 -14.914 13.922 1 65.81 68 THR A O 1
ATOM 517 N N . LYS A 1 69 ? 3.779 -15.453 12.375 1 66.25 69 LYS A N 1
ATOM 518 C CA . LYS A 1 69 ? 2.912 -16.547 11.953 1 66.25 69 LYS A CA 1
ATOM 519 C C . LYS A 1 69 ? 3.633 -17.891 12.062 1 66.25 69 LYS A C 1
ATOM 521 O O . LYS A 1 69 ? 4.836 -17.938 12.336 1 66.25 69 LYS A O 1
ATOM 526 N N . SER A 1 70 ? 2.748 -18.891 12.016 1 61.09 70 SER A N 1
ATOM 527 C CA . SER A 1 70 ? 3.311 -20.234 11.984 1 61.09 70 SER A CA 1
ATOM 528 C C . SER A 1 70 ? 4.242 -20.422 10.789 1 61.09 70 SER A C 1
ATOM 530 O O . SER A 1 70 ? 4.301 -19.562 9.906 1 61.09 70 SER A O 1
ATOM 532 N N . PHE A 1 71 ? 4.977 -21.516 10.688 1 63.94 71 PHE A N 1
ATOM 533 C CA . PHE A 1 71 ? 6.074 -21.922 9.82 1 63.94 71 PHE A CA 1
ATOM 534 C C . PHE A 1 71 ? 5.652 -21.891 8.352 1 63.94 71 PHE A C 1
ATOM 536 O O . PHE A 1 71 ? 6.488 -22.016 7.457 1 63.94 71 PHE A O 1
ATOM 543 N N . THR A 1 72 ? 4.531 -21.109 8.062 1 86.81 72 THR A N 1
ATOM 544 C CA . THR A 1 72 ? 4.117 -21.422 6.699 1 86.81 72 THR A CA 1
ATOM 545 C C . THR A 1 72 ? 3.941 -20.156 5.871 1 86.81 72 THR A C 1
ATOM 547 O O . THR A 1 72 ? 3.643 -20.219 4.676 1 86.81 72 THR A O 1
ATOM 550 N N . HIS A 1 73 ? 4.199 -19.016 6.391 1 94.19 73 HIS A N 1
ATOM 551 C CA . HIS A 1 73 ? 4.176 -17.766 5.637 1 94.19 73 HIS A CA 1
ATOM 552 C C . 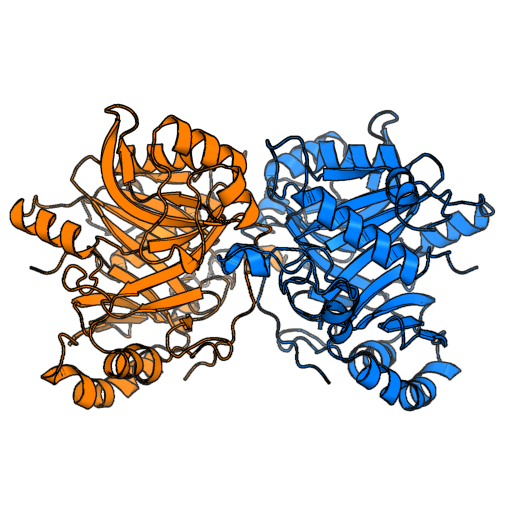HIS A 1 73 ? 5.586 -17.266 5.352 1 94.19 73 HIS A C 1
ATOM 554 O O . HIS A 1 73 ? 6.348 -16.984 6.281 1 94.19 73 HIS A O 1
ATOM 560 N N . LEU A 1 74 ? 5.922 -17.25 4.094 1 96 74 LEU A N 1
ATOM 561 C CA . LEU A 1 74 ? 7.273 -16.906 3.66 1 96 74 LEU A CA 1
ATOM 562 C C . LEU A 1 74 ? 7.289 -15.555 2.945 1 96 74 LEU A C 1
ATOM 564 O O . LEU A 1 74 ? 6.547 -15.352 1.98 1 96 74 LEU A O 1
ATOM 568 N N . ASN A 1 75 ? 8.133 -14.703 3.457 1 95.62 75 ASN A N 1
ATOM 569 C CA . ASN A 1 75 ? 8.172 -13.336 2.947 1 95.62 75 ASN A CA 1
ATOM 570 C C . ASN A 1 75 ? 9.195 -13.188 1.824 1 95.62 75 ASN A C 1
ATOM 572 O O . ASN A 1 75 ? 10.305 -13.727 1.909 1 95.62 75 ASN A O 1
ATOM 576 N N . LEU A 1 76 ? 8.859 -12.57 0.788 1 96.12 76 LEU A N 1
ATOM 577 C CA . LEU A 1 76 ? 9.711 -12.062 -0.281 1 96.12 76 LEU A CA 1
ATOM 578 C C . LEU A 1 76 ? 9.352 -10.617 -0.625 1 96.12 76 LEU A C 1
ATOM 580 O O . LEU A 1 76 ? 8.383 -10.367 -1.345 1 96.12 76 LEU A O 1
ATOM 584 N N . GLY A 1 77 ? 10.18 -9.68 -0.072 1 93.56 77 GLY A N 1
ATOM 585 C CA . GLY A 1 77 ? 9.773 -8.289 -0.176 1 93.56 77 GLY A CA 1
ATOM 586 C C . GLY A 1 77 ? 8.461 -7.996 0.525 1 93.56 77 GLY A C 1
ATOM 587 O O . GLY A 1 77 ? 8.305 -8.297 1.71 1 93.56 77 GLY A O 1
ATOM 588 N N . GLN A 1 78 ? 7.523 -7.5 -0.177 1 92.5 78 GLN A N 1
ATOM 589 C CA . GLN A 1 78 ? 6.227 -7.16 0.396 1 92.5 78 GLN A CA 1
ATOM 590 C C . GLN A 1 78 ? 5.172 -8.203 0.022 1 92.5 78 GLN A C 1
ATOM 592 O O . GLN A 1 78 ? 3.975 -7.969 0.2 1 92.5 78 GLN A O 1
ATOM 597 N N . GLN A 1 79 ? 5.594 -9.266 -0.504 1 96.44 79 GLN A N 1
ATOM 598 C CA . GLN A 1 79 ? 4.703 -10.359 -0.877 1 96.44 79 GLN A CA 1
ATOM 599 C C . GLN A 1 79 ? 5.07 -11.641 -0.141 1 96.44 79 GLN A C 1
ATOM 601 O O . GLN A 1 79 ? 6.047 -11.68 0.608 1 96.44 79 GLN A O 1
ATOM 606 N N . GLN A 1 80 ? 4.168 -12.672 -0.334 1 96.81 80 GLN A N 1
ATOM 607 C CA . GLN A 1 80 ? 4.398 -13.883 0.451 1 96.81 80 GLN A CA 1
ATOM 608 C C . GLN A 1 80 ? 4.008 -15.133 -0.334 1 96.81 80 GLN A C 1
ATOM 610 O O . GLN A 1 80 ? 3.299 -15.039 -1.339 1 96.81 80 GLN A O 1
ATOM 615 N N . PHE A 1 81 ? 4.523 -16.188 0.08 1 97.5 81 PHE A N 1
ATOM 616 C CA . PHE A 1 81 ? 3.98 -17.516 -0.168 1 97.5 81 PHE A CA 1
ATOM 617 C C . PHE A 1 81 ? 3.367 -18.094 1.102 1 97.5 81 PHE A C 1
ATOM 619 O O . PHE A 1 81 ? 3.977 -18.031 2.172 1 97.5 81 PHE A O 1
ATOM 626 N N . HIS A 1 82 ? 2.203 -18.516 1.013 1 96.75 82 HIS A N 1
ATOM 627 C CA . HIS A 1 82 ? 1.569 -19.297 2.068 1 96.75 82 HIS A CA 1
ATOM 628 C C . HIS A 1 82 ? 1.549 -20.781 1.717 1 96.75 82 HIS A C 1
ATOM 630 O O . HIS A 1 82 ? 0.918 -21.188 0.736 1 96.75 82 HIS A O 1
ATOM 636 N N . LEU A 1 83 ? 2.201 -21.562 2.529 1 96.31 83 LEU A N 1
ATOM 637 C CA . LEU A 1 83 ? 2.328 -23 2.244 1 96.31 83 LEU A CA 1
ATOM 638 C C . LEU A 1 83 ? 1.485 -23.812 3.211 1 96.31 83 LEU A C 1
ATOM 640 O O . LEU A 1 83 ? 1.326 -23.438 4.375 1 96.31 83 LEU A O 1
ATOM 644 N N . ALA A 1 84 ? 0.947 -24.844 2.721 1 94.06 84 ALA A N 1
ATOM 645 C CA . ALA A 1 84 ? 0.194 -25.812 3.52 1 94.06 84 ALA A CA 1
ATOM 646 C C . ALA A 1 84 ? 0.474 -27.234 3.061 1 94.06 84 ALA A C 1
ATOM 648 O O . ALA A 1 84 ? 1.147 -27.453 2.049 1 94.06 84 ALA A O 1
ATOM 649 N N . VAL A 1 85 ? 0.049 -28.172 3.867 1 94.25 85 VAL A N 1
ATOM 650 C CA . VAL A 1 85 ? 0.096 -29.578 3.494 1 94.25 85 VAL A CA 1
ATOM 651 C C . VAL A 1 85 ? -1.322 -30.109 3.293 1 94.25 85 VAL A C 1
ATOM 653 O O . VAL A 1 85 ? -2.289 -29.5 3.764 1 94.25 85 VAL A O 1
ATOM 656 N N . PRO A 1 86 ? -1.391 -31.203 2.568 1 94.19 86 PRO A N 1
ATOM 657 C CA . PRO A 1 86 ? -2.73 -31.766 2.377 1 94.19 86 PRO A CA 1
ATOM 658 C C . PRO A 1 86 ? -3.43 -32.094 3.695 1 94.19 86 PRO A C 1
ATOM 660 O O . PRO A 1 86 ? -2.797 -32.594 4.625 1 94.19 86 PRO A O 1
ATOM 663 N N . LYS A 1 87 ? -4.676 -31.719 3.729 1 90.62 87 LYS A N 1
ATOM 664 C CA . LYS A 1 87 ? -5.48 -32.031 4.91 1 90.62 87 LYS A CA 1
ATOM 665 C C . LYS A 1 87 ? -6.312 -33.281 4.707 1 90.62 87 LYS A C 1
ATOM 667 O O . LYS A 1 87 ? -6.688 -33.938 5.676 1 90.62 87 LYS A O 1
ATOM 672 N N . THR A 1 88 ? -6.676 -33.469 3.438 1 90.44 88 THR A N 1
ATOM 673 C CA . THR A 1 88 ? -7.48 -34.625 3.076 1 90.44 88 THR A CA 1
ATOM 674 C C . THR A 1 88 ? -6.781 -35.469 2.002 1 90.44 88 THR A C 1
ATOM 676 O O . THR A 1 88 ? -5.887 -34.969 1.312 1 90.44 88 THR A O 1
ATOM 679 N N . PRO A 1 89 ? -7.184 -36.656 1.856 1 88.69 89 PRO A N 1
ATOM 680 C CA . PRO A 1 89 ? -6.578 -37.5 0.821 1 88.69 89 PRO A CA 1
ATOM 681 C C . PRO A 1 89 ? -6.848 -36.969 -0.591 1 88.69 89 PRO A C 1
ATOM 683 O O . PRO A 1 89 ? -6.109 -37.312 -1.523 1 88.69 89 PRO A O 1
ATOM 686 N N . GLU A 1 90 ? -7.852 -36.156 -0.653 1 87.19 90 GLU A N 1
ATOM 687 C CA . GLU A 1 90 ? -8.227 -35.656 -1.968 1 87.19 90 GLU A CA 1
ATOM 688 C C . GLU A 1 90 ? -7.348 -34.469 -2.379 1 87.19 90 GLU A C 1
ATOM 690 O O . GLU A 1 90 ? -7.254 -34.156 -3.562 1 87.19 90 GLU A O 1
ATOM 695 N N . GLU A 1 91 ? -6.789 -33.875 -1.418 1 91 91 GLU A N 1
ATOM 696 C CA . GLU A 1 91 ? -5.906 -32.75 -1.719 1 91 91 GLU A CA 1
ATOM 697 C C . GLU A 1 91 ? -4.547 -33.25 -2.211 1 91 91 GLU A C 1
ATOM 699 O O . GLU A 1 91 ? -4.016 -34.219 -1.71 1 91 91 GLU A O 1
ATOM 704 N N . SER A 1 92 ? -4.094 -32.594 -3.221 1 91.94 92 SER A N 1
ATOM 705 C CA . SER A 1 92 ? -2.789 -32.938 -3.785 1 91.94 92 SER A CA 1
ATOM 706 C C . SER A 1 92 ? -1.859 -31.719 -3.764 1 91.94 92 SER A C 1
ATOM 708 O O . SER A 1 92 ? -2.305 -30.594 -3.547 1 91.94 92 SER A O 1
ATOM 710 N N . VAL A 1 93 ? -0.57 -32.062 -3.928 1 94.69 93 VAL A N 1
ATOM 711 C CA . VAL A 1 93 ? 0.416 -31 -4.051 1 94.69 93 VAL A CA 1
ATOM 712 C C . VAL A 1 93 ? 0.114 -30.156 -5.289 1 94.69 93 VAL A C 1
ATOM 714 O O . VAL A 1 93 ? -0.374 -30.672 -6.297 1 94.69 93 VAL A O 1
ATOM 717 N N . HIS A 1 94 ? 0.388 -28.922 -5.094 1 96.12 94 HIS A N 1
ATOM 718 C CA . HIS A 1 94 ? 0.035 -27.969 -6.152 1 96.12 94 HIS A CA 1
ATOM 719 C C . HIS A 1 94 ? 1.201 -27.766 -7.113 1 96.12 94 HIS A C 1
ATOM 721 O O . HIS A 1 94 ? 2.35 -27.641 -6.68 1 96.12 94 HIS A O 1
ATOM 727 N N . THR A 1 95 ? 0.889 -27.75 -8.344 1 96.12 95 THR A N 1
ATOM 728 C CA . THR A 1 95 ? 1.797 -27.328 -9.406 1 96.12 95 THR A CA 1
ATOM 729 C C . THR A 1 95 ? 1.105 -26.344 -10.344 1 96.12 95 THR A C 1
ATOM 731 O O . THR A 1 95 ? 0.082 -26.672 -10.953 1 96.12 95 THR A O 1
ATOM 734 N N . ILE A 1 96 ? 1.69 -25.172 -10.461 1 96.69 96 ILE A N 1
ATOM 735 C CA . ILE A 1 96 ? 1.148 -24.141 -11.328 1 96.69 96 ILE A CA 1
ATOM 736 C C . ILE A 1 96 ? 1.347 -24.531 -12.789 1 96.69 96 ILE A C 1
ATOM 738 O O . ILE A 1 96 ? 2.436 -24.953 -13.18 1 96.69 96 ILE A O 1
ATOM 742 N N . ALA A 1 97 ? 0.297 -24.531 -13.609 1 94.94 97 ALA A N 1
ATOM 743 C CA . ALA A 1 97 ? 0.419 -24.703 -15.055 1 94.94 97 ALA A CA 1
ATOM 744 C C . ALA A 1 97 ? 1.049 -23.469 -15.703 1 94.94 97 ALA A C 1
ATOM 746 O O . ALA A 1 97 ? 0.348 -22.641 -16.297 1 94.94 97 ALA A O 1
ATOM 747 N N . GLY A 1 98 ? 2.246 -23.359 -15.766 1 96.12 98 GLY A N 1
ATOM 748 C CA . GLY A 1 98 ? 3.047 -22.203 -16.156 1 96.12 98 GLY A CA 1
ATOM 749 C C . GLY A 1 98 ? 4.277 -22.016 -15.297 1 96.12 98 GLY A C 1
ATOM 750 O O . GLY A 1 98 ? 5.051 -22.953 -15.086 1 96.12 98 GLY A O 1
ATOM 751 N N . SER A 1 99 ? 4.473 -20.734 -14.914 1 97.75 99 SER A N 1
ATOM 752 C CA . SER A 1 99 ? 5.672 -20.453 -14.133 1 97.75 99 SER A CA 1
ATOM 753 C C . SER A 1 99 ? 5.457 -19.281 -13.195 1 97.75 99 SER A C 1
ATOM 755 O O . SER A 1 99 ? 4.461 -18.562 -13.305 1 97.75 99 SER A O 1
ATOM 757 N N . ILE A 1 100 ? 6.305 -19.172 -12.25 1 98.56 100 ILE A N 1
ATOM 758 C CA . ILE A 1 100 ? 6.332 -18.047 -11.312 1 98.56 100 ILE A CA 1
ATOM 759 C C . ILE A 1 100 ? 7.609 -17.234 -11.516 1 98.56 100 ILE A C 1
ATOM 761 O O . ILE A 1 100 ? 8.711 -17.781 -11.508 1 98.56 100 ILE A O 1
ATOM 765 N N . GLY A 1 101 ? 7.434 -15.977 -11.766 1 98.56 101 GLY A N 1
ATOM 766 C CA . GLY A 1 101 ? 8.57 -15.078 -11.875 1 98.56 101 GLY A CA 1
ATOM 767 C C . GLY A 1 101 ? 8.898 -14.367 -10.578 1 98.56 101 GLY A C 1
ATOM 768 O O . GLY A 1 101 ? 8.07 -13.641 -10.031 1 98.56 101 GLY A O 1
ATOM 769 N N . LEU A 1 102 ? 10.156 -14.586 -10.086 1 98.56 102 LEU A N 1
ATOM 770 C CA . LEU A 1 102 ? 10.609 -13.977 -8.836 1 98.56 102 LEU A CA 1
ATOM 771 C C . LEU A 1 102 ? 11.805 -13.062 -9.078 1 98.56 102 LEU A C 1
ATOM 773 O O . LEU A 1 102 ? 12.594 -13.297 -9.992 1 98.56 102 LEU A O 1
ATOM 777 N N . THR A 1 103 ? 11.859 -12.055 -8.273 1 97.19 103 THR A N 1
ATOM 778 C CA . THR A 1 103 ? 13.062 -11.227 -8.227 1 97.19 103 THR A CA 1
ATOM 779 C C . THR A 1 103 ? 13.75 -11.352 -6.875 1 97.19 103 THR A C 1
ATOM 781 O O . THR A 1 103 ? 13.094 -11.422 -5.84 1 97.19 103 THR A O 1
ATOM 784 N N . VAL A 1 104 ? 15.078 -11.422 -6.938 1 96.5 104 VAL A N 1
ATOM 785 C CA . VAL A 1 104 ? 15.883 -11.531 -5.727 1 96.5 104 VAL A CA 1
ATOM 786 C C . VAL A 1 104 ? 16.938 -10.422 -5.699 1 96.5 104 VAL A C 1
ATOM 788 O O . VAL A 1 104 ? 17.281 -9.859 -6.746 1 96.5 104 VAL A O 1
ATOM 791 N N . PRO A 1 105 ? 17.406 -10.141 -4.543 1 93.75 105 PRO A N 1
ATOM 792 C CA . PRO A 1 105 ? 18.375 -9.055 -4.453 1 93.75 105 PRO A CA 1
ATOM 793 C C . PRO A 1 105 ? 19.672 -9.359 -5.188 1 93.75 105 PRO A C 1
ATOM 795 O O . PRO 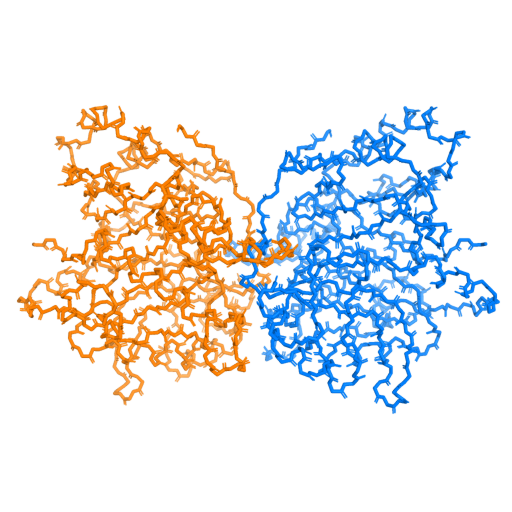A 1 105 ? 20.266 -8.477 -5.816 1 93.75 105 PRO A O 1
ATOM 798 N N . ASP A 1 106 ? 20.125 -10.578 -5.059 1 93.69 106 ASP A N 1
ATOM 799 C CA . ASP A 1 106 ? 21.406 -11.008 -5.602 1 93.69 106 ASP A CA 1
ATOM 800 C C . ASP A 1 106 ? 21.328 -12.453 -6.105 1 93.69 106 ASP A C 1
ATOM 802 O O . ASP A 1 106 ? 21.406 -13.391 -5.312 1 93.69 106 ASP A O 1
ATOM 806 N N . LEU A 1 107 ? 21.297 -12.602 -7.41 1 96 107 LEU A N 1
ATOM 807 C CA . LEU A 1 107 ? 21.141 -13.914 -8.023 1 96 107 LEU A CA 1
ATOM 808 C C . LEU A 1 107 ? 22.359 -14.789 -7.742 1 96 107 LEU A C 1
ATOM 810 O O . LEU A 1 107 ? 22.234 -16 -7.562 1 96 107 LEU A O 1
ATOM 814 N N . GLN A 1 108 ? 23.547 -14.18 -7.734 1 95.75 108 GLN A N 1
ATOM 815 C CA . GLN A 1 108 ? 24.75 -14.945 -7.473 1 95.75 108 GLN A CA 1
ATOM 816 C C . GLN A 1 108 ? 24.688 -15.641 -6.113 1 95.75 108 GLN A C 1
ATOM 818 O O . GLN A 1 108 ? 25.141 -16.781 -5.969 1 95.75 108 GLN A O 1
ATOM 823 N N . SER A 1 109 ? 24.172 -14.961 -5.156 1 96.38 109 SER A N 1
ATOM 824 C CA . SER A 1 109 ? 24.016 -15.555 -3.832 1 96.38 109 SER A CA 1
ATOM 825 C C . SER A 1 109 ? 23.156 -16.812 -3.883 1 96.38 109 SER A C 1
ATOM 827 O O . SER A 1 109 ? 23.422 -17.781 -3.178 1 96.38 109 SER A O 1
ATOM 829 N N . VAL A 1 110 ? 22.109 -16.812 -4.664 1 97.81 110 VAL A N 1
ATOM 830 C CA . VAL A 1 110 ? 21.25 -17.984 -4.836 1 97.81 110 VAL A CA 1
ATOM 831 C C . VAL A 1 110 ? 22.031 -19.109 -5.527 1 97.81 110 VAL A C 1
ATOM 833 O O . VAL A 1 110 ? 21.984 -20.266 -5.105 1 97.81 110 VAL A O 1
ATOM 836 N N . ILE A 1 111 ? 22.734 -18.719 -6.555 1 97.81 111 ILE A N 1
ATOM 837 C CA . ILE A 1 111 ? 23.5 -19.688 -7.324 1 97.81 111 ILE A CA 1
ATOM 838 C C . ILE A 1 111 ? 24.547 -20.359 -6.422 1 97.81 111 ILE A C 1
ATOM 840 O O . ILE A 1 111 ? 24.766 -21.578 -6.516 1 97.81 111 ILE A O 1
ATOM 844 N N . ASP A 1 112 ? 25.125 -19.594 -5.535 1 97.81 112 ASP A N 1
ATOM 845 C CA . ASP A 1 112 ? 26.141 -20.125 -4.629 1 97.81 112 ASP A CA 1
ATOM 846 C C . ASP A 1 112 ? 25.562 -21.188 -3.699 1 97.81 112 ASP A C 1
ATOM 848 O O . ASP A 1 112 ? 26.297 -22 -3.152 1 97.81 112 ASP A O 1
ATOM 852 N N . ARG A 1 113 ? 24.297 -21.188 -3.559 1 98 113 ARG A N 1
ATOM 853 C CA . ARG A 1 113 ? 23.656 -22.109 -2.631 1 98 113 ARG A CA 1
ATOM 854 C C . ARG A 1 113 ? 23.125 -23.344 -3.359 1 98 113 ARG A C 1
ATOM 856 O O . ARG A 1 113 ? 22.547 -24.234 -2.74 1 98 113 ARG A O 1
ATOM 863 N N . ILE A 1 114 ? 23.312 -23.484 -4.656 1 98 114 ILE A N 1
ATOM 864 C CA . ILE A 1 114 ? 22.781 -24.578 -5.465 1 98 114 ILE A CA 1
ATOM 865 C C . ILE A 1 114 ? 23.359 -25.906 -4.98 1 98 114 ILE A C 1
ATOM 867 O O . ILE A 1 114 ? 22.625 -26.875 -4.781 1 98 114 ILE A O 1
ATOM 871 N N . PRO A 1 115 ? 24.703 -26 -4.688 1 98.12 115 PRO A N 1
ATOM 872 C CA . PRO A 1 115 ? 25.234 -27.297 -4.254 1 98.12 115 PRO A CA 1
ATOM 873 C C . PRO A 1 115 ? 24.562 -27.812 -2.977 1 98.12 115 PRO A C 1
ATOM 875 O O . PRO A 1 115 ? 24.188 -28.984 -2.896 1 98.12 115 PRO A O 1
ATOM 878 N N . GLN A 1 116 ? 24.375 -26.953 -2.08 1 97.81 116 GLN A N 1
ATOM 879 C CA . GLN A 1 116 ? 23.734 -27.359 -0.831 1 97.81 116 GLN A CA 1
ATOM 880 C C . GLN A 1 116 ? 22.281 -27.75 -1.059 1 97.81 116 GLN A C 1
ATOM 882 O O . GLN A 1 116 ? 21.797 -28.719 -0.462 1 97.81 116 GLN A O 1
ATOM 887 N N . ALA A 1 117 ? 21.594 -27.016 -1.835 1 97.94 117 ALA A N 1
ATOM 888 C CA . ALA A 1 117 ? 20.203 -27.328 -2.15 1 97.94 117 ALA A CA 1
ATOM 889 C C . ALA A 1 117 ? 20.094 -28.688 -2.826 1 97.94 117 ALA A C 1
ATOM 891 O O . ALA A 1 117 ? 19.188 -29.469 -2.529 1 97.94 117 ALA A O 1
ATOM 892 N N . GLN A 1 118 ? 20.953 -28.938 -3.74 1 97.88 118 GLN A N 1
ATOM 893 C CA . GLN A 1 118 ? 20.969 -30.219 -4.438 1 97.88 118 GLN A CA 1
ATOM 894 C C . GLN A 1 118 ? 21.188 -31.375 -3.465 1 97.88 118 GLN A C 1
ATOM 896 O O . GLN A 1 118 ? 20.547 -32.406 -3.578 1 97.88 118 GLN A O 1
ATOM 901 N N . GLU A 1 119 ? 22.031 -31.203 -2.559 1 97.56 119 GLU A N 1
ATOM 902 C CA . GLU A 1 119 ? 22.312 -32.219 -1.558 1 97.56 119 GLU A CA 1
ATOM 903 C C . GLU A 1 119 ? 21.062 -32.562 -0.756 1 97.56 119 GLU A C 1
ATOM 905 O O . GLU A 1 119 ? 20.812 -33.75 -0.45 1 97.56 119 GLU A O 1
ATOM 910 N N . VAL A 1 120 ? 20.297 -31.609 -0.51 1 97.69 120 VAL A N 1
ATOM 911 C CA . VAL A 1 120 ? 19.156 -31.781 0.395 1 97.69 120 VAL A CA 1
ATOM 912 C C . VAL A 1 120 ? 17.922 -32.188 -0.398 1 97.69 120 VAL A C 1
ATOM 914 O O . VAL A 1 120 ? 17.141 -33.031 0.052 1 97.69 120 VAL A O 1
ATOM 917 N N . LEU A 1 121 ? 17.719 -31.688 -1.624 1 97.94 121 LEU A N 1
ATOM 918 C CA . LEU A 1 121 ? 16.422 -31.766 -2.287 1 97.94 121 LEU A CA 1
ATOM 919 C C . LEU A 1 121 ? 16.453 -32.75 -3.443 1 97.94 121 LEU A C 1
ATOM 921 O O . LEU A 1 121 ? 15.438 -33.375 -3.76 1 97.94 121 LEU A O 1
ATOM 925 N N . GLN A 1 122 ? 17.516 -32.906 -4.172 1 93.69 122 GLN A N 1
ATOM 926 C CA . GLN A 1 122 ? 17.562 -33.531 -5.488 1 93.69 122 GLN A CA 1
ATOM 927 C C . GLN A 1 122 ? 17.109 -34.969 -5.43 1 93.69 122 GLN A C 1
ATOM 929 O O . GLN A 1 122 ? 16.344 -35.438 -6.289 1 93.69 122 GLN A O 1
ATOM 934 N N . GLU A 1 123 ? 17.469 -35.75 -4.398 1 93.56 123 GLU A N 1
ATOM 935 C CA . GLU A 1 123 ? 17.125 -37.156 -4.34 1 93.56 123 GLU A CA 1
ATOM 936 C C . GLU A 1 123 ? 15.734 -37.375 -3.764 1 93.56 123 GLU A C 1
ATOM 938 O O . GLU A 1 123 ? 15.117 -38.438 -3.969 1 93.56 123 GLU A O 1
ATOM 943 N N . LYS A 1 124 ? 15.219 -36.375 -3.186 1 95.25 124 LYS A N 1
ATOM 944 C CA . LYS A 1 124 ? 13.984 -36.562 -2.422 1 95.25 124 LYS A CA 1
ATOM 945 C C . LYS A 1 124 ? 12.805 -35.906 -3.135 1 95.25 124 LYS A C 1
ATOM 947 O O . LYS A 1 124 ? 11.648 -36.094 -2.754 1 95.25 124 LYS A O 1
ATOM 952 N N . THR A 1 125 ? 13.094 -35.062 -4.109 1 97.12 125 THR A N 1
ATOM 953 C CA . THR A 1 125 ? 12.039 -34.25 -4.719 1 97.12 125 THR A CA 1
ATOM 954 C C . THR A 1 125 ? 12.273 -34.125 -6.219 1 97.12 125 THR A C 1
ATOM 956 O O . THR A 1 125 ? 13.078 -34.844 -6.801 1 97.12 125 THR A O 1
ATOM 959 N N . GLN A 1 126 ? 11.539 -33.25 -6.848 1 96.56 126 GLN A N 1
ATOM 960 C CA . GLN A 1 126 ? 11.664 -32.969 -8.281 1 96.56 126 GLN A CA 1
ATOM 961 C C . GLN A 1 126 ? 12.602 -31.797 -8.547 1 96.56 126 GLN A C 1
ATOM 963 O O . GLN A 1 126 ? 12.688 -31.312 -9.672 1 96.56 126 GLN A O 1
ATOM 968 N N . PHE A 1 127 ? 13.305 -31.359 -7.582 1 98 127 PHE A N 1
ATOM 969 C CA . PHE A 1 127 ? 14.164 -30.172 -7.668 1 98 127 PHE A CA 1
ATOM 970 C C . PHE A 1 127 ? 15.195 -30.344 -8.781 1 98 127 PHE A C 1
ATOM 972 O O . PHE A 1 127 ? 15.875 -31.359 -8.859 1 98 127 PHE A O 1
ATOM 979 N N . GLU A 1 128 ? 15.297 -29.297 -9.656 1 97.44 128 GLU A N 1
ATOM 980 C CA . GLU A 1 128 ? 16.25 -29.312 -10.758 1 97.44 128 GLU A CA 1
ATOM 981 C C . GLU A 1 128 ? 16.594 -27.906 -11.227 1 97.44 128 GLU A C 1
ATOM 983 O O . GLU A 1 128 ? 15.695 -27.062 -11.375 1 97.44 128 GLU A O 1
ATOM 988 N N . ILE A 1 129 ? 17.859 -27.656 -11.391 1 98 129 ILE A N 1
ATOM 989 C CA . ILE A 1 129 ? 18.297 -26.438 -12.055 1 98 129 ILE A CA 1
ATOM 990 C C . ILE A 1 129 ? 18.203 -26.609 -13.562 1 98 129 ILE A C 1
ATOM 992 O O . ILE A 1 129 ? 18.859 -27.469 -14.141 1 98 129 ILE A O 1
ATOM 996 N N . LEU A 1 130 ? 17.422 -25.812 -14.172 1 97.06 130 LEU A N 1
ATOM 997 C CA . LEU A 1 130 ? 17.156 -26 -15.594 1 97.06 130 LEU A CA 1
ATOM 998 C C . LEU A 1 130 ? 18.062 -25.141 -16.453 1 97.06 130 LEU A C 1
ATOM 1000 O O . LEU A 1 130 ? 18.516 -25.562 -17.516 1 97.06 130 LEU A O 1
ATOM 1004 N N . LYS A 1 131 ? 18.281 -23.875 -16.031 1 96.94 131 LYS A N 1
ATOM 1005 C CA . LYS A 1 131 ? 19.125 -22.953 -16.781 1 96.94 131 LYS A CA 1
ATOM 1006 C C . LYS A 1 131 ? 19.656 -21.844 -15.891 1 96.94 131 LYS A C 1
ATOM 1008 O O . LYS A 1 131 ? 18.922 -21.281 -15.078 1 96.94 131 LYS A O 1
ATOM 1013 N N . THR A 1 132 ? 20.906 -21.609 -15.977 1 96.62 132 THR A N 1
ATOM 1014 C CA . THR A 1 132 ? 21.547 -20.453 -15.344 1 96.62 132 THR A CA 1
ATOM 1015 C C . THR A 1 132 ? 22.094 -19.5 -16.406 1 96.62 132 THR A C 1
ATOM 1017 O O . THR A 1 132 ? 22.891 -19.906 -17.25 1 96.62 132 THR A O 1
ATOM 1020 N N . ASN A 1 133 ? 21.609 -18.359 -16.438 1 94.19 133 ASN A N 1
ATOM 1021 C CA . ASN A 1 133 ? 22.109 -17.328 -17.344 1 94.19 133 ASN A CA 1
ATOM 1022 C C . ASN A 1 133 ? 22.516 -16.062 -16.594 1 94.19 133 ASN A C 1
ATOM 1024 O O . ASN A 1 133 ? 21.703 -15.148 -16.406 1 94.19 133 ASN A O 1
ATOM 1028 N N . LEU A 1 134 ? 23.719 -15.961 -16.234 1 89.69 134 LEU A N 1
ATOM 1029 C CA . LEU A 1 134 ? 24.219 -14.836 -15.453 1 89.69 134 LEU A CA 1
ATOM 1030 C C . LEU A 1 134 ? 24.312 -13.578 -16.312 1 89.69 134 LEU A C 1
ATOM 1032 O O . LEU A 1 134 ? 24.125 -12.469 -15.812 1 89.69 134 LEU A O 1
ATOM 1036 N N . GLU A 1 135 ? 24.578 -13.781 -17.578 1 87.38 135 GLU A N 1
ATOM 1037 C CA . GLU A 1 135 ? 24.688 -12.641 -18.5 1 87.38 135 GLU A CA 1
ATOM 1038 C C . GLU A 1 135 ? 23.344 -11.906 -18.609 1 87.38 135 GLU A C 1
ATOM 1040 O O . GLU A 1 135 ? 23.312 -10.672 -18.547 1 87.38 135 GLU A O 1
ATOM 1045 N N . GLU A 1 136 ? 22.297 -12.688 -18.656 1 89.25 136 GLU A N 1
ATOM 1046 C CA . GLU A 1 136 ? 20.969 -12.086 -18.734 1 89.25 136 GLU A CA 1
ATOM 1047 C C . GLU A 1 136 ? 20.344 -11.898 -17.359 1 89.25 136 GLU A C 1
ATOM 1049 O O . GLU A 1 136 ? 19.281 -11.297 -17.219 1 89.25 136 GLU A O 1
ATOM 1054 N N . GLY A 1 137 ? 21.047 -12.43 -16.375 1 93.75 137 GLY A N 1
ATOM 1055 C CA . GLY A 1 137 ? 20.672 -12.172 -15 1 93.75 137 GLY A CA 1
ATOM 1056 C C . GLY A 1 137 ? 19.453 -12.969 -14.562 1 93.75 137 GLY A C 1
ATOM 1057 O O . GLY A 1 137 ? 18.547 -12.422 -13.938 1 93.75 137 GLY A O 1
ATOM 1058 N N . TYR A 1 138 ? 19.359 -14.273 -14.969 1 96.31 138 TYR A N 1
ATOM 1059 C CA . TYR A 1 138 ? 18.25 -15.062 -14.461 1 96.31 138 TYR A CA 1
ATOM 1060 C C . TYR A 1 138 ? 18.656 -16.516 -14.273 1 96.31 138 TYR A C 1
ATOM 1062 O O . TYR A 1 138 ? 19.688 -16.953 -14.773 1 96.31 138 TYR A O 1
ATOM 1070 N N . LEU A 1 139 ? 17.938 -17.219 -13.469 1 98 139 LEU A N 1
ATOM 1071 C CA . LEU A 1 139 ? 18 -18.656 -13.18 1 98 139 LEU A CA 1
ATOM 1072 C C . LEU A 1 139 ? 16.625 -19.297 -13.344 1 98 139 LEU A C 1
ATOM 1074 O O . LEU A 1 139 ? 15.625 -18.766 -12.852 1 98 139 LEU A O 1
ATOM 1078 N N . THR A 1 140 ? 16.531 -20.312 -14.156 1 98.19 140 THR A N 1
ATOM 1079 C CA . THR A 1 140 ? 15.305 -21.109 -14.273 1 98.19 140 THR A CA 1
ATOM 1080 C C . THR A 1 140 ? 15.461 -22.438 -13.555 1 98.19 140 THR A C 1
ATOM 1082 O O . THR A 1 140 ? 16.469 -23.125 -13.727 1 98.19 140 THR A O 1
ATOM 1085 N N . LEU A 1 141 ? 14.492 -22.766 -12.75 1 98.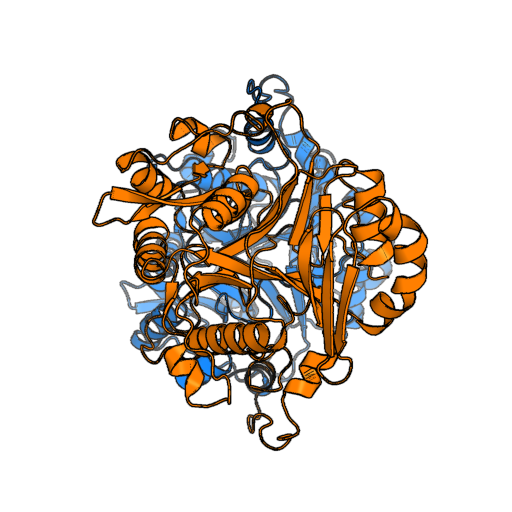19 141 LEU A N 1
ATOM 1086 C CA . LEU A 1 141 ? 14.562 -24.016 -12.008 1 98.19 141 LEU A CA 1
ATOM 1087 C C . LEU A 1 141 ? 13.172 -24.625 -11.836 1 98.19 141 LEU A C 1
ATOM 1089 O O . LEU A 1 141 ? 12.164 -23.953 -12.07 1 98.19 141 LEU A O 1
ATOM 1093 N N . GLN A 1 142 ? 13.141 -25.891 -11.57 1 97.31 142 GLN A N 1
ATOM 1094 C CA . GLN A 1 142 ? 11.961 -26.609 -11.102 1 97.31 142 GLN A CA 1
ATOM 1095 C C . GLN A 1 142 ? 12.016 -26.844 -9.594 1 97.31 142 GLN A C 1
ATOM 1097 O O . GLN A 1 142 ? 13.023 -27.312 -9.07 1 97.31 142 GLN A O 1
ATOM 1102 N N . GLY A 1 143 ? 10.977 -26.469 -8.922 1 97.31 143 GLY A N 1
ATOM 1103 C CA . GLY A 1 143 ? 10.914 -26.656 -7.48 1 97.31 143 GLY A CA 1
ATOM 1104 C C . GLY A 1 143 ? 10.695 -28.094 -7.074 1 97.31 143 GLY A C 1
ATOM 1105 O O . GLY A 1 143 ? 10.547 -28.969 -7.934 1 97.31 143 GLY A O 1
ATOM 1106 N N . PRO A 1 144 ? 10.594 -28.312 -5.793 1 97.56 144 PRO A N 1
ATOM 1107 C CA . PRO A 1 144 ? 10.523 -29.672 -5.262 1 97.56 144 PRO A CA 1
ATOM 1108 C C . PRO A 1 144 ? 9.289 -30.438 -5.734 1 97.56 144 PRO A C 1
ATOM 1110 O O . PRO A 1 144 ? 9.305 -31.672 -5.801 1 97.56 144 PRO A O 1
ATOM 1113 N N . TRP A 1 145 ? 8.289 -29.766 -6.066 1 95.94 145 TRP A N 1
ATOM 1114 C CA . TRP A 1 145 ? 7.043 -30.438 -6.426 1 95.94 145 TRP A CA 1
ATOM 1115 C C . TRP A 1 145 ? 6.613 -30.062 -7.844 1 95.94 145 TRP A C 1
ATOM 1117 O O . TRP A 1 145 ? 5.426 -30.109 -8.164 1 95.94 145 TRP A O 1
ATOM 1127 N N . GLY A 1 146 ? 7.562 -29.516 -8.586 1 95.5 146 GLY A N 1
ATOM 1128 C CA . GLY A 1 146 ? 7.324 -29.406 -10.016 1 95.5 146 GLY A CA 1
ATOM 1129 C C . GLY A 1 146 ? 7.055 -27.984 -10.477 1 95.5 146 GLY A C 1
ATOM 1130 O O . GLY A 1 146 ? 6.988 -27.719 -11.68 1 95.5 146 GLY A O 1
ATOM 1131 N N . ASN A 1 147 ? 6.852 -27.078 -9.578 1 97.5 147 ASN A N 1
ATOM 1132 C CA . ASN A 1 147 ? 6.641 -25.688 -9.984 1 97.5 147 ASN A CA 1
ATOM 1133 C C . ASN A 1 147 ? 7.871 -25.125 -10.68 1 97.5 147 ASN A C 1
ATOM 1135 O O . ASN A 1 147 ? 9 -25.344 -10.234 1 97.5 147 ASN A O 1
ATOM 1139 N N . LYS A 1 148 ? 7.648 -24.453 -11.75 1 97.81 148 LYS A N 1
ATOM 1140 C CA . LYS A 1 148 ? 8.734 -23.797 -12.469 1 97.81 148 LYS A CA 1
ATOM 1141 C C . LYS A 1 148 ? 8.906 -22.344 -11.992 1 97.81 148 LYS A C 1
ATOM 1143 O O . LYS A 1 148 ? 7.93 -21.609 -11.867 1 97.81 148 LYS A O 1
ATOM 1148 N N . PHE A 1 149 ? 10.148 -21.984 -11.75 1 98.44 149 PHE A N 1
ATOM 1149 C CA . PHE A 1 149 ? 10.477 -20.641 -11.281 1 98.44 149 PHE A CA 1
ATOM 1150 C C . PHE A 1 149 ? 11.492 -19.984 -12.211 1 98.44 149 PHE A C 1
ATOM 1152 O O . PHE A 1 149 ? 12.453 -20.609 -12.648 1 98.44 149 PHE A O 1
ATOM 1159 N N . HIS A 1 150 ? 11.234 -18.812 -12.617 1 98.44 150 HIS A N 1
ATOM 1160 C CA . HIS A 1 150 ? 12.234 -17.922 -13.195 1 98.44 150 HIS A CA 1
ATOM 1161 C C . HIS A 1 150 ? 12.672 -16.859 -12.188 1 98.44 150 HIS A C 1
ATOM 1163 O O . HIS A 1 150 ? 11.867 -16.031 -11.766 1 98.44 150 HIS A O 1
ATOM 1169 N N . ILE A 1 151 ? 13.93 -16.906 -11.781 1 98.38 151 ILE A N 1
ATOM 1170 C CA . ILE A 1 151 ? 14.461 -16 -10.766 1 98.38 151 ILE A CA 1
ATOM 1171 C C . ILE A 1 151 ? 15.32 -14.93 -11.422 1 98.38 151 ILE A C 1
ATOM 1173 O O . ILE A 1 151 ? 16.297 -15.234 -12.094 1 98.38 151 ILE A O 1
ATOM 1177 N N . TYR A 1 152 ? 14.953 -13.695 -11.203 1 96.94 152 TYR A N 1
ATOM 1178 C CA . TYR A 1 152 ? 15.648 -12.578 -11.82 1 96.94 152 TYR A CA 1
ATOM 1179 C C . TYR A 1 152 ? 16.469 -11.805 -10.797 1 96.94 152 TYR A C 1
ATOM 1181 O O . TYR A 1 152 ? 16.094 -11.727 -9.625 1 96.94 152 TYR A O 1
ATOM 1189 N N . ASP A 1 153 ? 17.469 -11.203 -11.281 1 95.12 153 ASP A N 1
ATOM 1190 C CA . ASP A 1 153 ? 18.406 -10.445 -10.453 1 95.12 153 ASP A CA 1
ATOM 1191 C C . ASP A 1 153 ? 18.062 -8.961 -10.445 1 95.12 153 ASP A C 1
ATOM 1193 O O . ASP A 1 153 ? 18.094 -8.305 -11.492 1 95.12 153 ASP A O 1
ATOM 1197 N N . LEU A 1 154 ? 17.891 -8.43 -9.289 1 90.62 154 LEU A N 1
ATOM 1198 C CA . LEU A 1 154 ? 17.578 -7.008 -9.195 1 90.62 154 LEU A CA 1
ATOM 1199 C C . LEU A 1 154 ? 18.797 -6.164 -9.562 1 90.62 154 LEU A C 1
ATOM 1201 O O . LEU A 1 154 ? 18.656 -5.039 -10.047 1 90.62 154 LEU A O 1
ATOM 1205 N N . GLN A 1 155 ? 19.891 -6.691 -9.328 1 83.25 155 GLN A N 1
ATOM 1206 C CA . GLN A 1 155 ? 21.125 -5.969 -9.664 1 83.25 155 GLN A CA 1
ATOM 1207 C C . GLN A 1 155 ? 21.25 -5.785 -11.172 1 83.25 155 GLN A C 1
ATOM 1209 O O . GLN A 1 155 ? 21.984 -4.906 -11.633 1 83.25 155 GLN A O 1
ATOM 1214 N N . HIS A 1 156 ? 20.594 -6.629 -11.859 1 78.31 156 HIS A N 1
ATOM 1215 C CA . HIS A 1 156 ? 20.672 -6.586 -13.32 1 78.31 156 HIS A CA 1
ATOM 1216 C C . HIS A 1 156 ? 19.672 -5.582 -13.898 1 78.31 156 HIS A C 1
ATOM 1218 O O . HIS A 1 156 ? 19.766 -5.227 -15.07 1 78.31 156 HIS A O 1
ATOM 1224 N N . ASP A 1 157 ? 18.703 -5.211 -13.125 1 74.94 157 ASP A N 1
ATOM 1225 C CA . ASP A 1 157 ? 17.703 -4.262 -13.602 1 74.94 157 ASP A CA 1
ATOM 1226 C C . ASP A 1 157 ? 18.359 -2.992 -14.133 1 74.94 157 ASP A C 1
ATOM 1228 O O . ASP A 1 157 ? 17.906 -2.428 -15.133 1 74.94 157 ASP A O 1
ATOM 1232 N N . SER A 1 158 ? 19.359 -2.584 -13.461 1 61.09 158 SER A N 1
ATOM 1233 C CA . SER A 1 158 ? 20.031 -1.347 -13.852 1 61.09 158 SER A CA 1
ATOM 1234 C C . SER A 1 158 ? 20.75 -1.505 -15.18 1 61.09 158 SER A C 1
ATOM 1236 O O . SER A 1 158 ? 20.953 -0.529 -15.906 1 61.09 158 SER A O 1
ATOM 1238 N N . THR A 1 159 ? 21.203 -2.764 -15.453 1 57.94 159 THR A N 1
ATOM 1239 C CA . THR A 1 159 ? 21.969 -2.998 -16.672 1 57.94 159 THR A CA 1
ATOM 1240 C C . THR A 1 159 ? 21.047 -3.123 -17.875 1 57.94 159 THR A C 1
ATOM 1242 O O . THR A 1 159 ? 21.469 -2.855 -19.016 1 57.94 159 THR A O 1
ATOM 1245 N N . TYR A 1 160 ? 19.938 -3.688 -17.656 1 52.53 160 TYR A N 1
ATOM 1246 C CA . TYR A 1 160 ? 19.031 -3.873 -18.781 1 52.53 160 TYR A CA 1
ATOM 1247 C C . TYR A 1 160 ? 18.609 -2.531 -19.375 1 52.53 160 TYR A C 1
ATOM 1249 O O . TYR A 1 160 ? 18.047 -2.475 -20.469 1 52.53 160 TYR A O 1
ATOM 1257 N N . ALA A 1 161 ? 18.734 -1.589 -18.5 1 50.62 161 ALA A N 1
ATOM 1258 C CA . ALA A 1 161 ? 18.469 -0.273 -19.078 1 50.62 161 ALA A CA 1
ATOM 1259 C C . ALA A 1 161 ? 19.312 -0.031 -20.312 1 50.62 161 ALA A C 1
ATOM 1261 O O . ALA A 1 161 ? 19.047 0.891 -21.094 1 50.62 161 ALA A O 1
ATOM 1262 N N . GLY A 1 162 ? 19.797 -1.307 -21.047 1 42.88 162 GLY A N 1
ATOM 1263 C CA . GLY A 1 162 ? 20.641 -1.118 -22.203 1 42.88 162 GLY A CA 1
ATOM 1264 C C . GLY A 1 162 ? 21.594 0.05 -22.062 1 42.88 162 GLY A C 1
ATOM 1265 O O . GLY A 1 162 ? 21.438 0.892 -21.172 1 42.88 162 GLY A O 1
ATOM 1266 N N . ALA A 1 163 ? 22.891 -0.153 -22.656 1 37.88 163 ALA A N 1
ATOM 1267 C CA . ALA A 1 163 ? 23.906 0.841 -23 1 37.88 163 ALA A CA 1
ATOM 1268 C C . ALA A 1 163 ? 23.266 2.139 -23.484 1 37.88 163 ALA A C 1
ATOM 1270 O O . ALA A 1 163 ? 23.953 3.059 -23.922 1 37.88 163 ALA A O 1
ATOM 1271 N N . SER A 1 164 ? 22.141 2.076 -23.953 1 35.91 164 SER A N 1
ATOM 1272 C CA . SER A 1 164 ? 21.859 3.406 -24.484 1 35.91 164 SER A CA 1
ATOM 1273 C C . SER A 1 164 ? 21.891 4.461 -23.375 1 35.91 164 SER A C 1
ATOM 1275 O O . SER A 1 164 ? 20.891 4.695 -22.703 1 35.91 164 SER A O 1
ATOM 1277 N N . SER A 1 165 ? 22.594 4.27 -22.391 1 40.22 165 SER A N 1
ATOM 1278 C CA . SER A 1 165 ? 23.203 5.305 -21.562 1 40.22 165 SER A CA 1
ATOM 1279 C C . SER A 1 165 ? 22.766 6.695 -21.984 1 40.22 165 SER A C 1
ATOM 1281 O O . SER A 1 165 ? 22.906 7.664 -21.25 1 40.22 165 SER A O 1
ATOM 1283 N N . SER A 1 166 ? 22.672 6.746 -23.203 1 40.53 166 SER A N 1
ATOM 1284 C CA . SER A 1 166 ? 22.375 8.023 -23.859 1 40.53 166 SER A CA 1
ATOM 1285 C C . SER A 1 166 ? 20.984 8.516 -23.5 1 40.53 166 SER A C 1
ATOM 1287 O O . SER A 1 166 ? 20.641 9.664 -23.781 1 40.53 166 SER A O 1
ATOM 1289 N N . SER A 1 167 ? 20 7.523 -23.094 1 46.84 167 SER A N 1
ATOM 1290 C CA . SER A 1 167 ? 18.656 8.062 -22.984 1 46.84 167 SER A CA 1
ATOM 1291 C C . SER A 1 167 ? 18.312 8.422 -21.531 1 46.84 167 SER A C 1
ATOM 1293 O O . SER A 1 167 ? 17.188 8.219 -21.094 1 46.84 167 SER A O 1
ATOM 1295 N N . LEU A 1 168 ? 19.281 8.438 -20.766 1 53.06 168 LEU A N 1
ATOM 1296 C CA . LEU A 1 168 ? 18.969 9.094 -19.5 1 53.06 168 LEU A CA 1
ATOM 1297 C C . LEU A 1 168 ? 18.078 10.312 -19.734 1 53.06 168 LEU A C 1
ATOM 1299 O O . LEU A 1 168 ? 18.266 11.047 -20.703 1 53.06 168 LEU A O 1
ATOM 1303 N N . SER A 1 169 ? 17.062 10.25 -18.969 1 62.09 169 SER A N 1
ATOM 1304 C CA . SER A 1 169 ? 16.141 11.383 -19.047 1 62.09 169 SER A CA 1
ATOM 1305 C C . SER A 1 169 ? 16.891 12.695 -19.172 1 62.09 169 SER A C 1
ATOM 1307 O O . SER A 1 169 ? 17.953 12.875 -18.547 1 62.09 169 SER A O 1
ATOM 1309 N N . GLN A 1 170 ? 16.75 13.359 -20.188 1 69.06 170 GLN A N 1
ATOM 1310 C CA . GLN A 1 170 ? 17.281 14.711 -20.344 1 69.06 170 GLN A CA 1
ATOM 1311 C C . GLN A 1 170 ? 16.594 15.688 -19.406 1 69.06 170 GLN A C 1
ATOM 1313 O O . GLN A 1 170 ? 16.938 16.875 -19.359 1 69.06 170 GLN A O 1
ATOM 1318 N N . SER A 1 171 ? 15.844 14.992 -18.594 1 77.44 171 SER A N 1
ATOM 1319 C CA . SER A 1 171 ? 15.094 15.891 -17.719 1 77.44 171 SER A CA 1
ATOM 1320 C C . SER A 1 171 ? 15.961 16.406 -16.578 1 77.44 171 SER A C 1
ATOM 1322 O O . SER A 1 171 ? 16.859 15.703 -16.109 1 77.44 171 SER A O 1
ATOM 1324 N N . THR A 1 172 ? 15.695 17.594 -16.219 1 83.75 172 THR A N 1
ATOM 1325 C CA . THR A 1 172 ? 16.375 18.188 -15.07 1 83.75 172 THR A CA 1
ATOM 1326 C C . THR A 1 172 ? 15.594 17.938 -13.789 1 83.75 172 THR A C 1
ATOM 1328 O O . THR A 1 172 ? 16.047 18.281 -12.695 1 83.75 172 THR A O 1
ATOM 1331 N N . ARG A 1 173 ? 14.539 17.344 -13.945 1 89.62 173 ARG A N 1
ATOM 1332 C CA . ARG A 1 173 ? 13.703 17.094 -12.773 1 89.62 173 ARG A CA 1
ATOM 1333 C C . ARG A 1 173 ? 13.914 15.664 -12.266 1 89.62 173 ARG A C 1
ATOM 1335 O O . ARG A 1 173 ? 13.781 14.703 -13.023 1 89.62 173 ARG A O 1
ATOM 1342 N N . LYS A 1 174 ? 14.109 15.539 -11.039 1 92.25 174 LYS A N 1
ATOM 1343 C CA . LYS A 1 174 ? 14.5 14.281 -10.422 1 92.25 174 LYS A CA 1
ATOM 1344 C C . LYS A 1 174 ? 13.406 13.219 -10.586 1 92.25 174 LYS A C 1
ATOM 1346 O O . LYS A 1 174 ? 13.703 12.07 -10.914 1 92.25 174 LYS A O 1
ATOM 1351 N N . MET A 1 175 ? 12.141 13.648 -10.344 1 93.44 175 MET A N 1
ATOM 1352 C CA . MET A 1 175 ? 11.055 12.672 -10.422 1 93.44 175 MET A CA 1
ATOM 1353 C C . MET A 1 175 ? 10.891 12.156 -11.844 1 93.44 175 MET A C 1
ATOM 1355 O O . MET A 1 175 ? 10.531 10.992 -12.055 1 93.44 175 MET A O 1
ATOM 1359 N N . GLU A 1 176 ? 11.133 12.977 -12.812 1 92.81 176 GLU A N 1
ATOM 1360 C CA . GLU A 1 176 ? 11.109 12.508 -14.195 1 92.81 176 GLU A CA 1
ATOM 1361 C C . GLU A 1 176 ? 12.25 11.531 -14.469 1 92.81 176 GLU A C 1
ATOM 1363 O O . GLU A 1 176 ? 12.047 10.492 -15.094 1 92.81 176 GLU A O 1
ATOM 1368 N N . GLN A 1 177 ? 13.398 11.875 -13.969 1 90.94 177 GLN A N 1
ATOM 1369 C CA . GLN A 1 177 ? 14.57 11.016 -14.148 1 90.94 177 GLN A CA 1
ATOM 1370 C C . GLN A 1 177 ? 14.336 9.641 -13.531 1 90.94 177 GLN A C 1
ATOM 1372 O O . GLN A 1 177 ? 14.648 8.617 -14.148 1 90.94 177 GLN A O 1
ATOM 1377 N N . LEU A 1 178 ? 13.805 9.656 -12.406 1 90.69 178 LEU A N 1
ATOM 1378 C CA . LEU A 1 178 ? 13.602 8.406 -11.672 1 90.69 178 LEU A CA 1
ATOM 1379 C C . LEU A 1 178 ? 12.586 7.516 -12.383 1 90.69 178 LEU A C 1
ATOM 1381 O O . LEU A 1 178 ? 12.711 6.289 -12.359 1 90.69 178 LEU A O 1
ATOM 1385 N N . HIS A 1 179 ? 11.578 8.094 -13.039 1 91.12 179 HIS A N 1
ATOM 1386 C CA . HIS A 1 179 ? 10.484 7.309 -13.594 1 91.12 179 HIS A CA 1
ATOM 1387 C C . HIS A 1 179 ? 10.719 7.02 -15.078 1 91.12 179 HIS A C 1
ATOM 1389 O O . HIS A 1 179 ? 10.008 6.211 -15.672 1 91.12 179 HIS A O 1
ATOM 1395 N N . ASP A 1 180 ? 11.703 7.641 -15.633 1 88.62 180 ASP A N 1
ATOM 1396 C CA . ASP A 1 180 ? 12.07 7.375 -17.016 1 88.62 180 ASP A CA 1
ATOM 1397 C C . ASP A 1 180 ? 12.781 6.031 -17.156 1 88.62 180 ASP A C 1
ATOM 1399 O O . ASP A 1 180 ? 13.164 5.422 -16.156 1 88.62 180 ASP A O 1
ATOM 1403 N N . TRP A 1 181 ? 12.836 5.602 -18.453 1 85.44 181 TRP A N 1
ATOM 1404 C CA . TRP A 1 181 ? 13.633 4.41 -18.719 1 85.44 181 TRP A CA 1
ATOM 1405 C C . TRP A 1 181 ? 15.055 4.582 -18.219 1 85.44 181 TRP A C 1
ATOM 1407 O O . TRP A 1 181 ? 15.688 5.617 -18.453 1 85.44 181 TRP A O 1
ATOM 1417 N N . GLY A 1 182 ? 15.578 3.629 -17.422 1 84.06 182 GLY A N 1
ATOM 1418 C CA . GLY A 1 182 ? 16.891 3.715 -16.812 1 84.06 182 GLY A CA 1
ATOM 1419 C C . GLY A 1 182 ? 16.844 4.207 -15.383 1 84.06 182 GLY A C 1
ATOM 1420 O O . GLY A 1 182 ? 17.828 4.07 -14.641 1 84.06 182 GLY A O 1
ATOM 1421 N N . GLY A 1 183 ? 15.75 4.812 -15.039 1 87.44 183 GLY A N 1
ATOM 1422 C CA . GLY A 1 183 ? 15.602 5.285 -13.672 1 87.44 183 GLY A CA 1
ATOM 1423 C C . GLY A 1 183 ? 15.25 4.18 -12.695 1 87.44 183 GLY A C 1
ATOM 1424 O O . GLY A 1 183 ? 14.875 3.078 -13.102 1 87.44 183 GLY A O 1
ATOM 1425 N N . THR A 1 184 ? 15.266 4.469 -11.414 1 86.88 184 THR A N 1
ATOM 1426 C CA . THR A 1 184 ? 15.062 3.479 -10.367 1 86.88 184 THR A CA 1
ATOM 1427 C C . THR A 1 184 ? 13.586 3.082 -10.281 1 86.88 184 THR A C 1
ATOM 1429 O O . THR A 1 184 ? 13.25 2.055 -9.688 1 86.88 184 THR A O 1
ATOM 1432 N N . HIS A 1 185 ? 12.727 3.918 -10.859 1 88.88 185 HIS A N 1
ATOM 1433 C CA . HIS A 1 185 ? 11.297 3.613 -10.852 1 88.88 185 HIS A CA 1
ATOM 1434 C C . HIS A 1 185 ? 10.789 3.338 -12.266 1 88.88 185 HIS A C 1
ATOM 1436 O O . HIS A 1 185 ? 9.578 3.4 -12.516 1 88.88 185 HIS A O 1
ATOM 1442 N N . GLY A 1 186 ? 11.664 3.137 -13.164 1 87 186 GLY A N 1
ATOM 1443 C CA . GLY A 1 186 ? 11.281 2.904 -14.547 1 87 186 GLY A CA 1
ATOM 1444 C C . GLY A 1 186 ? 10.578 1.577 -14.758 1 87 186 GLY A C 1
ATOM 1445 O O . GLY A 1 186 ? 10.812 0.621 -14.016 1 87 186 GLY A O 1
ATOM 1446 N N . SER A 1 187 ? 9.781 1.494 -15.781 1 86 187 SER A N 1
ATOM 1447 C CA . SER A 1 187 ? 8.969 0.316 -16.062 1 86 187 SER A CA 1
ATOM 1448 C C . SER A 1 187 ? 9.828 -0.85 -16.547 1 86 187 SER A C 1
ATOM 1450 O O . SER A 1 187 ? 9.375 -1.995 -16.562 1 86 187 SER A O 1
ATOM 1452 N N . HIS A 1 188 ? 11.062 -0.598 -16.906 1 86.12 188 HIS A N 1
ATOM 1453 C CA . HIS A 1 188 ? 11.969 -1.638 -17.391 1 86.12 188 HIS A CA 1
ATOM 1454 C C . HIS A 1 188 ? 12.469 -2.51 -16.25 1 86.12 188 HIS A C 1
ATOM 1456 O O . HIS A 1 188 ? 13.047 -3.574 -16.484 1 86.12 188 HIS A O 1
ATOM 1462 N N . ARG A 1 189 ? 12.234 -2.094 -15.094 1 89.88 189 ARG A N 1
ATOM 1463 C CA . ARG A 1 189 ? 12.781 -2.812 -13.945 1 89.88 189 ARG A CA 1
ATOM 1464 C C . ARG A 1 189 ? 11.93 -4.035 -13.617 1 89.88 189 ARG A C 1
ATOM 1466 O O . ARG A 1 189 ? 10.703 -3.986 -13.719 1 89.88 189 ARG A O 1
ATOM 1473 N N . MET A 1 190 ? 12.625 -5.047 -13.133 1 93.5 190 MET A N 1
ATOM 1474 C CA . MET A 1 190 ? 11.938 -6.258 -12.688 1 93.5 190 MET A CA 1
ATOM 1475 C C . MET A 1 190 ? 11.609 -6.188 -11.203 1 93.5 190 MET A C 1
ATOM 1477 O O . MET A 1 190 ? 10.828 -6.996 -10.695 1 93.5 190 MET A O 1
ATOM 1481 N N . ALA A 1 191 ? 12.148 -5.219 -10.578 1 90.25 191 ALA A N 1
ATOM 1482 C CA . ALA A 1 191 ? 11.867 -5.043 -9.156 1 90.25 191 ALA A CA 1
ATOM 1483 C C . ALA A 1 191 ? 10.375 -4.812 -8.922 1 90.25 191 ALA A C 1
ATOM 1485 O O . ALA A 1 191 ? 9.695 -4.203 -9.75 1 90.25 191 ALA A O 1
ATOM 1486 N N . VAL A 1 192 ? 9.922 -5.371 -7.844 1 89.88 192 VAL A N 1
ATOM 1487 C CA . VAL A 1 192 ? 8.562 -5.105 -7.398 1 89.88 192 VAL A CA 1
ATOM 1488 C C . VAL A 1 192 ? 8.562 -3.988 -6.355 1 89.88 192 VAL A C 1
ATOM 1490 O O . VAL A 1 192 ? 8.945 -4.207 -5.203 1 89.88 192 VAL A O 1
ATOM 1493 N N . ARG A 1 193 ? 8.18 -2.84 -6.762 1 87.44 193 ARG A N 1
ATOM 1494 C CA . ARG A 1 193 ? 8.195 -1.666 -5.895 1 87.44 193 ARG A CA 1
ATOM 1495 C C . ARG A 1 193 ? 9.578 -1.463 -5.285 1 87.44 193 ARG A C 1
ATOM 1497 O O . ARG A 1 193 ? 9.711 -1.285 -4.074 1 87.44 193 ARG A O 1
ATOM 1504 N N . GLN A 1 194 ? 10.555 -1.683 -6.039 1 84.75 194 GLN A N 1
ATOM 1505 C CA . GLN A 1 194 ? 11.969 -1.443 -5.738 1 84.75 194 GLN A CA 1
ATOM 1506 C C . GLN A 1 194 ? 12.516 -2.518 -4.805 1 84.75 194 GLN A C 1
ATOM 1508 O O . GLN A 1 194 ? 13.578 -2.338 -4.203 1 84.75 194 GLN A O 1
ATOM 1513 N N . GLN A 1 195 ? 11.75 -3.617 -4.656 1 90.12 195 GLN A N 1
ATOM 1514 C CA . GLN A 1 195 ? 12.125 -4.73 -3.793 1 90.12 195 GLN A CA 1
ATOM 1515 C C . GLN A 1 195 ? 12.016 -6.062 -4.531 1 90.12 195 GLN A C 1
ATOM 1517 O O . GLN A 1 195 ? 11.453 -6.129 -5.625 1 90.12 195 GLN A O 1
ATOM 1522 N N . PRO A 1 196 ? 12.703 -7.094 -3.902 1 94.94 196 PRO A N 1
ATOM 1523 C CA . PRO A 1 196 ? 12.383 -8.438 -4.395 1 94.94 196 PRO A CA 1
ATOM 1524 C C . PRO A 1 196 ? 10.906 -8.789 -4.254 1 94.94 196 PRO A C 1
ATOM 1526 O O . PRO A 1 196 ? 10.203 -8.195 -3.428 1 94.94 196 PRO A O 1
ATOM 1529 N N . GLY A 1 197 ? 10.453 -9.664 -5.07 1 97 197 GLY A N 1
ATOM 1530 C CA . GLY A 1 197 ? 9.055 -10.062 -4.973 1 97 197 GLY A CA 1
ATOM 1531 C C . GLY A 1 197 ? 8.625 -10.992 -6.086 1 97 197 GLY A C 1
ATOM 1532 O O . GLY A 1 197 ? 9.461 -11.523 -6.82 1 97 197 GLY A O 1
ATOM 1533 N N . ILE A 1 198 ? 7.328 -11.305 -6.105 1 98.38 198 ILE A N 1
ATOM 1534 C CA . ILE A 1 198 ? 6.684 -12.031 -7.191 1 98.38 198 ILE A CA 1
ATOM 1535 C C . ILE A 1 198 ? 6.328 -11.062 -8.32 1 98.38 198 ILE A C 1
ATOM 1537 O O . ILE A 1 198 ? 5.395 -10.266 -8.188 1 98.38 198 ILE A O 1
ATOM 1541 N N . ARG A 1 199 ? 7.062 -11.188 -9.352 1 97.56 199 ARG A N 1
ATOM 1542 C CA . ARG A 1 199 ? 6.914 -10.219 -10.438 1 97.56 199 ARG A CA 1
ATOM 1543 C C . ARG A 1 199 ? 5.754 -10.602 -11.352 1 97.56 199 ARG A C 1
ATOM 1545 O O . ARG A 1 199 ? 5.07 -9.727 -11.891 1 97.56 199 ARG A O 1
ATOM 1552 N N . TYR A 1 200 ? 5.582 -11.891 -11.547 1 97.94 200 TYR A N 1
ATOM 1553 C CA . TYR A 1 200 ? 4.465 -12.336 -12.367 1 97.94 200 TYR A CA 1
ATOM 1554 C C . TYR A 1 200 ? 4.117 -13.789 -12.086 1 97.94 200 TYR A C 1
ATOM 1556 O O . TYR A 1 200 ? 4.906 -14.516 -11.477 1 97.94 200 TYR A O 1
ATOM 1564 N N . LEU A 1 201 ? 2.959 -14.125 -12.43 1 98.44 201 LEU A N 1
ATOM 1565 C CA . LEU A 1 201 ? 2.467 -15.492 -12.508 1 98.44 201 LEU A CA 1
ATOM 1566 C C . LEU A 1 201 ? 2.055 -15.844 -13.93 1 98.44 201 LEU A C 1
ATOM 1568 O O . LEU A 1 201 ? 1.188 -15.188 -14.516 1 98.44 201 LEU A O 1
ATOM 1572 N N . GLU A 1 202 ? 2.756 -16.781 -14.508 1 97.12 202 GLU A N 1
ATOM 1573 C CA . GLU A 1 202 ? 2.381 -17.297 -15.82 1 97.12 202 GLU A CA 1
ATOM 1574 C C . GLU A 1 202 ? 1.396 -18.453 -15.703 1 97.12 202 GLU A C 1
ATOM 1576 O O . GLU A 1 202 ? 1.665 -19.438 -15 1 97.12 202 GLU A O 1
ATOM 1581 N N . LEU A 1 203 ? 0.338 -18.328 -16.375 1 97.06 203 LEU A N 1
ATOM 1582 C CA . LEU A 1 203 ? -0.704 -19.344 -16.375 1 97.06 203 LEU A CA 1
ATOM 1583 C C . LEU A 1 203 ? -1.079 -19.75 -17.812 1 97.06 203 LEU A C 1
ATOM 1585 O O . LEU A 1 203 ? -1.487 -18.891 -18.609 1 97.06 203 LEU A O 1
ATOM 1589 N N . ILE A 1 204 ? -1.028 -21 -18.078 1 94.44 204 ILE A N 1
ATOM 1590 C CA . ILE A 1 204 ? -1.354 -21.5 -19.406 1 94.44 204 ILE A CA 1
ATOM 1591 C C . ILE A 1 204 ? -2.863 -21.688 -19.531 1 94.44 204 ILE A C 1
ATOM 1593 O O . ILE A 1 204 ? -3.5 -22.266 -18.656 1 94.44 204 ILE A O 1
ATOM 1597 N N . CYS A 1 205 ? -3.406 -21.172 -20.578 1 93.69 205 CYS A N 1
ATOM 1598 C CA . CYS A 1 205 ? -4.832 -21.344 -20.844 1 93.69 205 CYS A CA 1
ATOM 1599 C C . CYS A 1 205 ? -5.059 -21.922 -22.234 1 93.69 205 CYS A C 1
ATOM 1601 O O . CYS A 1 205 ? -4.117 -22.078 -23.016 1 93.69 205 CYS A O 1
ATOM 1603 N N . GLN A 1 206 ? -6.258 -22.328 -22.484 1 91.38 206 GLN A N 1
ATOM 1604 C CA . GLN A 1 206 ? -6.598 -22.922 -23.766 1 91.38 206 GLN A CA 1
ATOM 1605 C C . GLN A 1 206 ? -6.5 -21.906 -24.891 1 91.38 206 GLN A C 1
ATOM 1607 O O . GLN A 1 206 ? -6.766 -20.719 -24.688 1 91.38 206 GLN A O 1
ATOM 1612 N N . LYS A 1 207 ? -6.148 -22.453 -26.078 1 89.38 207 LYS A N 1
ATOM 1613 C CA . LYS A 1 207 ? -6.074 -21.578 -27.25 1 89.38 207 LYS A CA 1
ATOM 1614 C C . LYS A 1 207 ? -7.402 -20.875 -27.5 1 89.38 207 LYS A C 1
ATOM 1616 O O . LYS A 1 207 ? -8.469 -21.5 -27.422 1 89.38 207 LYS A O 1
ATOM 1621 N N . GLY A 1 208 ? -7.359 -19.562 -27.641 1 89.06 208 GLY A N 1
ATOM 1622 C CA . GLY A 1 208 ? -8.539 -18.781 -28 1 89.06 208 GLY A CA 1
ATOM 1623 C C . GLY A 1 208 ? -9.289 -18.266 -26.781 1 89.06 208 GLY A C 1
ATOM 1624 O O . GLY A 1 208 ? -10.328 -17.609 -26.922 1 89.06 208 GLY A O 1
ATOM 1625 N N . THR A 1 209 ? -8.758 -18.469 -25.562 1 93.69 209 THR A N 1
ATOM 1626 C CA . THR A 1 209 ? -9.562 -18.109 -24.406 1 93.69 209 THR A CA 1
ATOM 1627 C C . THR A 1 209 ? -9 -16.859 -23.719 1 93.69 209 THR A C 1
ATOM 1629 O O . THR A 1 209 ? -9.656 -16.266 -22.859 1 93.69 209 THR A O 1
ATOM 1632 N N . SER A 1 210 ? -7.82 -16.406 -24.062 1 94 210 SER A N 1
ATOM 1633 C CA . SER A 1 210 ? -7.172 -15.297 -23.359 1 94 210 SER A CA 1
ATOM 1634 C C . SER A 1 210 ? -8.016 -14.031 -23.422 1 94 210 SER A C 1
ATOM 1636 O O . SER A 1 210 ? -8.078 -13.273 -22.453 1 94 210 SER A O 1
ATOM 1638 N N . ARG A 1 211 ? -8.688 -13.773 -24.5 1 93.62 211 ARG A N 1
ATOM 1639 C CA . ARG A 1 211 ? -9.531 -12.586 -24.625 1 93.62 211 ARG A CA 1
ATOM 1640 C C . ARG A 1 211 ? -10.727 -12.664 -23.672 1 93.62 211 ARG A C 1
ATOM 1642 O O . ARG A 1 211 ? -11.078 -11.68 -23.031 1 93.62 211 ARG A O 1
ATOM 1649 N N . ALA A 1 212 ? -11.336 -13.812 -23.688 1 96.81 212 ALA A N 1
ATOM 1650 C CA . ALA A 1 212 ? -12.469 -14.008 -22.781 1 96.81 212 ALA A CA 1
ATOM 1651 C C . ALA A 1 212 ? -12.047 -13.859 -21.328 1 96.81 212 ALA A C 1
ATOM 1653 O O . ALA A 1 212 ? -12.789 -13.312 -20.516 1 96.81 212 ALA A O 1
ATOM 1654 N N . ILE A 1 213 ? -10.867 -14.328 -21.047 1 97.38 213 ILE A N 1
ATOM 1655 C CA . ILE A 1 213 ? -10.328 -14.172 -19.688 1 97.38 213 ILE A CA 1
ATOM 1656 C C . ILE A 1 213 ? -10.148 -12.688 -19.375 1 97.38 213 ILE A C 1
ATOM 1658 O O . ILE A 1 213 ? -10.562 -12.211 -18.328 1 97.38 213 ILE A O 1
ATOM 1662 N N . GLY A 1 214 ? -9.547 -11.961 -20.281 1 95.88 214 GLY A N 1
ATOM 1663 C CA . GLY A 1 214 ? -9.406 -10.523 -20.125 1 95.88 214 GLY A CA 1
ATOM 1664 C C . GLY A 1 214 ? -10.727 -9.812 -19.906 1 95.88 214 GLY A C 1
ATOM 1665 O O . GLY A 1 214 ? -10.836 -8.93 -19.047 1 95.88 214 GLY A O 1
ATOM 1666 N N . ASP A 1 215 ? -11.75 -10.188 -20.641 1 96.94 215 ASP A N 1
ATOM 1667 C CA . ASP A 1 215 ? -13.078 -9.602 -20.516 1 96.94 215 ASP A CA 1
ATOM 1668 C C . ASP A 1 215 ? -13.664 -9.844 -19.125 1 96.94 215 ASP A C 1
ATOM 1670 O O . ASP A 1 215 ? -14.305 -8.961 -18.562 1 96.94 215 ASP A O 1
ATOM 1674 N N . PHE A 1 216 ? -13.453 -11.008 -18.672 1 98.25 216 PHE A N 1
ATOM 1675 C CA . PHE A 1 216 ? -13.93 -11.32 -17.328 1 98.25 216 PHE A CA 1
ATOM 1676 C C . PHE A 1 216 ? -13.312 -10.367 -16.312 1 98.25 216 PHE A C 1
ATOM 1678 O O . PHE A 1 216 ? -14.031 -9.75 -15.523 1 98.25 216 PHE A O 1
ATOM 1685 N N . TYR A 1 217 ? -12 -10.203 -16.344 1 97.81 217 TYR A N 1
ATOM 1686 C CA . TYR A 1 217 ? -11.328 -9.359 -15.367 1 97.81 217 TYR A CA 1
ATOM 1687 C C . TYR A 1 217 ? -11.719 -7.898 -15.547 1 97.81 217 TYR A C 1
ATOM 1689 O O . TYR A 1 217 ? -11.859 -7.16 -14.57 1 97.81 217 TYR A O 1
ATOM 1697 N N . GLN A 1 218 ? -11.914 -7.504 -16.75 1 95.88 218 GLN A N 1
ATOM 1698 C CA . GLN A 1 218 ? -12.297 -6.121 -17 1 95.88 218 GLN A CA 1
ATOM 1699 C C . GLN A 1 218 ? -13.719 -5.848 -16.5 1 95.88 218 GLN A C 1
ATOM 1701 O O . GLN A 1 218 ? -13.953 -4.867 -15.797 1 95.88 218 GLN A O 1
ATOM 1706 N N . GLN A 1 219 ? -14.609 -6.691 -16.797 1 97.44 219 GLN A N 1
ATOM 1707 C CA . GLN A 1 219 ? -16.016 -6.434 -16.516 1 97.44 219 GLN A CA 1
ATOM 1708 C C . GLN A 1 219 ? -16.344 -6.766 -15.055 1 97.44 219 GLN A C 1
ATOM 1710 O O . GLN A 1 219 ? -17.156 -6.078 -14.43 1 97.44 219 GLN A O 1
ATOM 1715 N N . MET A 1 220 ? -15.758 -7.793 -14.555 1 97.94 220 MET A N 1
ATOM 1716 C CA . MET A 1 220 ? -16.094 -8.234 -13.211 1 97.94 220 MET A CA 1
ATOM 1717 C C . MET A 1 220 ? -15.266 -7.5 -12.164 1 97.94 220 MET A C 1
ATOM 1719 O O . MET A 1 220 ? -15.789 -7.074 -11.133 1 97.94 220 MET A O 1
ATOM 1723 N N . LEU A 1 221 ? -13.977 -7.332 -12.469 1 97.31 221 LEU A N 1
ATOM 1724 C CA . LEU A 1 221 ? -13.078 -6.781 -11.461 1 97.31 221 LEU A CA 1
ATOM 1725 C C . LEU A 1 221 ? -12.633 -5.375 -11.836 1 97.31 221 LEU A C 1
ATOM 1727 O O . LEU A 1 221 ? -11.961 -4.695 -11.055 1 97.31 221 LEU A O 1
ATOM 1731 N N . HIS A 1 222 ? -12.891 -4.922 -13.031 1 93.75 222 HIS A N 1
ATOM 1732 C CA . HIS A 1 222 ? -12.461 -3.631 -13.562 1 93.75 222 HIS A CA 1
ATOM 1733 C C . HIS A 1 222 ? -10.945 -3.572 -13.711 1 93.75 222 HIS A C 1
ATOM 1735 O O . HIS A 1 222 ? -10.344 -2.502 -13.586 1 93.75 222 HIS A O 1
ATOM 1741 N N . SER A 1 223 ? -10.383 -4.75 -13.836 1 92.75 223 SER A N 1
ATOM 1742 C CA . SER A 1 223 ? -8.953 -4.824 -14.078 1 92.75 223 SER A CA 1
ATOM 1743 C C . SER A 1 223 ? -8.633 -4.766 -15.57 1 92.75 223 SER A C 1
ATOM 1745 O O . SER A 1 223 ? -9.312 -5.402 -16.375 1 92.75 223 SER A O 1
ATOM 1747 N N . HIS A 1 224 ? -7.637 -4.023 -15.82 1 83.75 224 HIS A N 1
ATOM 1748 C CA . HIS A 1 224 ? -7.238 -3.896 -17.219 1 83.75 224 HIS A CA 1
ATOM 1749 C C . HIS A 1 224 ? -6.066 -4.816 -17.547 1 83.75 224 HIS A C 1
ATOM 1751 O O . HIS A 1 224 ? -5.199 -5.047 -16.703 1 83.75 224 HIS A O 1
ATOM 1757 N N . GLY A 1 225 ? -6.211 -5.367 -18.75 1 86.88 225 GLY A N 1
ATOM 1758 C CA . GLY A 1 225 ? -5.121 -6.184 -19.25 1 86.88 225 GLY A CA 1
ATOM 1759 C C . GLY A 1 225 ? -4.676 -5.785 -20.641 1 86.88 225 GLY A C 1
ATOM 1760 O O . GLY A 1 225 ? -5.387 -5.066 -21.344 1 86.88 225 GLY A O 1
ATOM 1761 N N . ILE A 1 226 ? -3.547 -6.035 -20.938 1 83.69 226 ILE A N 1
ATOM 1762 C CA . ILE A 1 226 ? -2.98 -5.762 -22.25 1 83.69 226 ILE A CA 1
ATOM 1763 C C . ILE A 1 226 ? -2.918 -7.051 -23.062 1 83.69 226 ILE A C 1
ATOM 1765 O O . ILE A 1 226 ? -2.262 -8.016 -22.672 1 83.69 226 ILE A O 1
ATOM 1769 N N . HIS A 1 227 ? -3.801 -6.832 -24.219 1 77.94 227 HIS A N 1
ATOM 1770 C CA . HIS A 1 227 ? -3.836 -7.984 -25.109 1 77.94 227 HIS A CA 1
ATOM 1771 C C . HIS A 1 227 ? -2.639 -7.992 -26.047 1 77.94 227 HIS A C 1
ATOM 1773 O O . HIS A 1 227 ? -2.07 -6.938 -26.344 1 77.94 227 HIS A O 1
ATOM 1779 N N . SER A 1 228 ? -2.408 -9.047 -26.734 1 60.62 228 SER A N 1
ATOM 1780 C CA . SER A 1 228 ? -1.691 -9.461 -27.938 1 60.62 228 SER A CA 1
ATOM 1781 C C . SER A 1 228 ? -0.188 -9.258 -27.781 1 60.62 228 SER A C 1
ATOM 1783 O O . SER A 1 228 ? 0.284 -8.125 -27.688 1 60.62 228 SER A O 1
ATOM 1785 N N . PHE A 1 229 ? 0.457 -10.367 -27.391 1 57.53 229 PHE A N 1
ATOM 1786 C CA . PHE A 1 229 ? 1.898 -10.531 -27.531 1 57.53 229 PHE A CA 1
ATOM 1787 C C . PHE A 1 229 ? 2.348 -10.148 -28.938 1 57.53 229 PHE A C 1
ATOM 1789 O O . PHE A 1 229 ? 3.545 -10.055 -29.219 1 57.53 229 PHE A O 1
ATOM 1796 N N . GLU A 1 230 ? 1.313 -9.867 -29.812 1 53.25 230 GLU A N 1
ATOM 1797 C CA . GLU A 1 230 ? 1.688 -9.555 -31.188 1 53.25 230 GLU A CA 1
ATOM 1798 C C . GLU A 1 230 ? 2.531 -8.281 -31.25 1 53.25 230 GLU A C 1
ATOM 1800 O O . GLU A 1 230 ? 3.486 -8.203 -32.031 1 53.25 230 GLU A O 1
ATOM 1805 N N . LYS A 1 231 ? 1.865 -7.242 -30.656 1 48.78 231 LYS A N 1
ATOM 1806 C CA . LYS A 1 231 ? 2.547 -5.953 -30.734 1 48.78 231 LYS A CA 1
ATOM 1807 C C . LYS A 1 231 ? 3.941 -6.027 -30.109 1 48.78 231 LYS A C 1
ATOM 1809 O O . LYS A 1 231 ? 4.816 -5.227 -30.438 1 48.78 231 LYS A O 1
ATOM 1814 N N . LEU A 1 232 ? 4.031 -6.809 -29.156 1 47.03 232 LEU A N 1
ATOM 1815 C CA . LEU A 1 232 ? 5.34 -6.926 -28.516 1 47.03 232 LEU A CA 1
ATOM 1816 C C . LEU A 1 232 ? 6.359 -7.52 -29.484 1 47.03 232 LEU A C 1
ATOM 1818 O O . LEU A 1 232 ? 7.566 -7.352 -29.297 1 47.03 232 LEU A O 1
ATOM 1822 N N . LYS A 1 233 ? 5.945 -8.211 -30.625 1 44.75 233 LYS A N 1
ATOM 1823 C CA . LYS A 1 233 ? 6.738 -8.828 -31.688 1 44.75 233 LYS A CA 1
ATOM 1824 C C . LYS A 1 233 ? 7.496 -7.777 -32.5 1 44.75 233 LYS A C 1
ATOM 1826 O O . LYS A 1 233 ? 8.57 -8.047 -33.031 1 44.75 233 LYS A O 1
ATOM 1831 N N . GLN A 1 234 ? 6.898 -6.746 -32.688 1 42.59 234 GLN A N 1
ATOM 1832 C CA . GLN A 1 234 ? 7.57 -5.883 -33.656 1 42.59 234 GLN A CA 1
ATOM 1833 C C . GLN A 1 234 ? 8.938 -5.445 -33.156 1 42.59 234 GLN A C 1
ATOM 1835 O O . GLN A 1 234 ? 9.859 -5.219 -33.938 1 42.59 234 GLN A O 1
ATOM 1840 N N . ASN A 1 235 ? 9.102 -5.012 -31.906 1 43.38 235 ASN A N 1
ATOM 1841 C CA . ASN A 1 235 ? 10.359 -4.348 -31.594 1 43.38 235 ASN A CA 1
ATOM 1842 C C . ASN A 1 235 ? 11.438 -5.352 -31.188 1 43.38 235 ASN A C 1
ATOM 1844 O O . ASN A 1 235 ? 12.602 -4.988 -31.016 1 43.38 235 ASN A O 1
ATOM 1848 N N . GLN A 1 236 ? 11.125 -6.582 -30.531 1 46.38 236 GLN A N 1
ATOM 1849 C CA . GLN A 1 236 ? 12.18 -7.551 -30.234 1 46.38 236 GLN A CA 1
ATOM 1850 C C . GLN A 1 236 ? 11.844 -8.914 -30.828 1 46.38 236 GLN A C 1
ATOM 1852 O O . GLN A 1 236 ? 10.68 -9.203 -31.125 1 46.38 236 GLN A O 1
ATOM 1857 N N . SER A 1 237 ? 12.93 -9.664 -31.391 1 43.28 237 SER A N 1
ATOM 1858 C CA . SER A 1 237 ? 12.977 -11.031 -31.906 1 43.28 237 SER A CA 1
ATOM 1859 C C . SER A 1 237 ? 12.148 -11.977 -31.047 1 43.28 237 SER A C 1
ATOM 1861 O O . SER A 1 237 ? 12.695 -12.836 -30.359 1 43.28 237 SER A O 1
ATOM 1863 N N . ILE A 1 238 ? 11.141 -11.383 -30.422 1 47.44 238 ILE A N 1
ATOM 1864 C CA . ILE A 1 238 ? 10.391 -12.445 -29.766 1 47.44 238 ILE A CA 1
ATOM 1865 C C . ILE A 1 238 ? 9.562 -13.211 -30.797 1 47.44 238 ILE A C 1
ATOM 1867 O O . ILE A 1 238 ? 8.703 -12.625 -31.453 1 47.44 238 ILE A O 1
ATOM 1871 N N . ASP A 1 239 ? 10.086 -14.078 -31.484 1 46.88 239 ASP A N 1
ATOM 1872 C CA . ASP A 1 239 ? 9.414 -15.008 -32.375 1 46.88 239 ASP A CA 1
ATOM 1873 C C . ASP A 1 239 ? 8.312 -15.773 -31.672 1 46.88 239 ASP A C 1
ATOM 1875 O O . ASP A 1 239 ? 8.469 -16.953 -31.344 1 46.88 239 ASP A O 1
ATOM 1879 N N . MET A 1 240 ? 7.535 -15.062 -30.781 1 56.12 240 MET A N 1
ATOM 1880 C CA . MET A 1 240 ? 6.582 -15.969 -30.141 1 56.12 240 MET A CA 1
ATOM 1881 C C . MET A 1 240 ? 5.184 -15.781 -30.719 1 56.12 240 MET A C 1
ATOM 1883 O O . MET A 1 240 ? 4.707 -14.648 -30.844 1 56.12 240 MET A O 1
ATOM 1887 N N . ASP A 1 241 ? 4.68 -16.688 -31.547 1 61.25 241 ASP A N 1
ATOM 1888 C CA . ASP A 1 241 ? 3.326 -16.797 -32.062 1 61.25 241 ASP A CA 1
ATOM 1889 C C . ASP A 1 241 ? 2.324 -17.125 -30.969 1 61.25 241 ASP A C 1
ATOM 1891 O O . ASP A 1 241 ? 1.379 -17.875 -31.188 1 61.25 241 ASP A O 1
ATOM 1895 N N . THR A 1 242 ? 2.609 -16.625 -29.688 1 75.12 242 THR A N 1
ATOM 1896 C CA . THR A 1 242 ? 1.688 -17.047 -28.641 1 75.12 242 THR A CA 1
ATOM 1897 C C . THR A 1 242 ? 0.789 -15.891 -28.203 1 75.12 242 THR A C 1
ATOM 1899 O O . THR A 1 242 ? 1.259 -14.773 -28.016 1 75.12 242 THR A O 1
ATOM 1902 N N . ASP A 1 243 ? -0.489 -16.172 -28.25 1 86.06 243 ASP A N 1
ATOM 1903 C CA . ASP A 1 243 ? -1.491 -15.227 -27.766 1 86.06 243 ASP A CA 1
ATOM 1904 C C . ASP A 1 243 ? -1.628 -15.297 -26.25 1 86.06 243 ASP A C 1
ATOM 1906 O O . ASP A 1 243 ? -1.279 -16.312 -25.641 1 86.06 243 ASP A O 1
ATOM 1910 N N . GLY A 1 244 ? -1.958 -14.227 -25.672 1 92.31 244 GLY A N 1
ATOM 1911 C CA . GLY A 1 244 ? -2.16 -14.164 -24.234 1 92.31 244 GLY A CA 1
ATOM 1912 C C . GLY A 1 244 ? -2.604 -12.797 -23.75 1 92.31 244 GLY A C 1
ATOM 1913 O O . GLY A 1 244 ? -2.924 -11.922 -24.562 1 92.31 244 GLY A O 1
ATOM 1914 N N . ILE A 1 245 ? -2.756 -12.688 -22.5 1 93.88 245 ILE A N 1
ATOM 1915 C CA . ILE A 1 245 ? -3.111 -11.414 -21.859 1 93.88 245 ILE A CA 1
ATOM 1916 C C . ILE A 1 245 ? -2.287 -11.219 -20.594 1 93.88 245 ILE A C 1
ATOM 1918 O O . ILE A 1 245 ? -2.072 -12.172 -19.828 1 93.88 245 ILE A O 1
ATOM 1922 N N . ALA A 1 246 ? -1.757 -10.008 -20.453 1 94.38 246 ALA A N 1
ATOM 1923 C CA . ALA A 1 246 ? -1.093 -9.586 -19.234 1 94.38 246 ALA A CA 1
ATOM 1924 C C . ALA A 1 246 ? -2.025 -8.742 -18.359 1 94.38 246 ALA A C 1
ATOM 1926 O O . ALA A 1 246 ? -2.369 -7.617 -18.734 1 94.38 246 ALA A O 1
ATOM 1927 N N . LEU A 1 247 ? -2.404 -9.297 -17.234 1 95 247 LEU A N 1
ATOM 1928 C CA . LEU A 1 247 ? -3.301 -8.602 -16.328 1 95 247 LEU A CA 1
ATOM 1929 C C . LEU A 1 247 ? -2.516 -7.926 -15.203 1 95 247 LEU A C 1
ATOM 1931 O O . LEU A 1 247 ? -1.721 -8.578 -14.516 1 95 247 LEU A O 1
ATOM 1935 N N . SER A 1 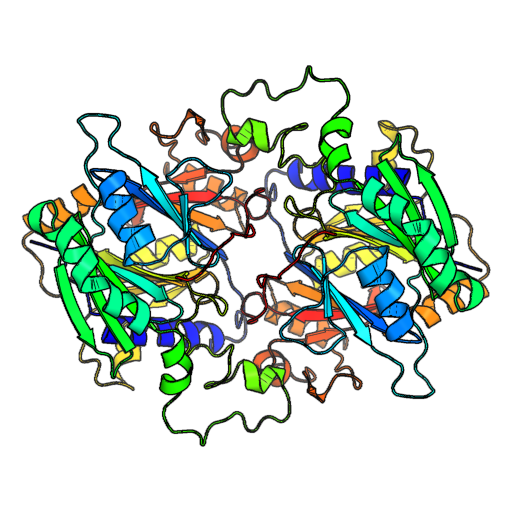248 ? -2.785 -6.652 -15.031 1 93.19 248 SER A N 1
ATOM 1936 C CA . SER A 1 248 ? -2.16 -5.938 -13.922 1 93.19 248 SER A CA 1
ATOM 1937 C C . SER A 1 248 ? -2.82 -6.289 -12.594 1 93.19 248 SER A C 1
ATOM 1939 O O . SER A 1 248 ? -4.043 -6.199 -12.461 1 93.19 248 SER A O 1
ATOM 1941 N N . VAL A 1 249 ? -1.974 -6.703 -11.656 1 95.5 249 VAL A N 1
ATOM 1942 C CA . VAL A 1 249 ? -2.512 -7.047 -10.352 1 95.5 249 VAL A CA 1
ATOM 1943 C C . VAL A 1 249 ? -1.749 -6.293 -9.258 1 95.5 249 VAL A C 1
ATOM 1945 O O . VAL A 1 249 ? -1.612 -6.785 -8.141 1 95.5 249 VAL A O 1
ATOM 1948 N N . GLY A 1 250 ? -1.274 -5.191 -9.547 1 91.19 250 GLY A N 1
ATOM 1949 C CA . GLY A 1 250 ? -0.512 -4.285 -8.703 1 91.19 250 GLY A CA 1
ATOM 1950 C C . GLY A 1 250 ? 0.593 -3.562 -9.445 1 91.19 250 GLY A C 1
ATOM 1951 O O . GLY A 1 250 ? 0.875 -3.875 -10.609 1 91.19 250 GLY A O 1
ATOM 1952 N N . PRO A 1 251 ? 1.194 -2.592 -8.852 1 87.06 251 PRO A N 1
ATOM 1953 C CA . PRO A 1 251 ? 2.271 -1.881 -9.539 1 87.06 251 PRO A CA 1
ATOM 1954 C C . PRO A 1 251 ? 3.398 -2.809 -9.992 1 87.06 251 PRO A C 1
ATOM 1956 O O . PRO A 1 251 ? 4.141 -3.332 -9.156 1 87.06 251 PRO A O 1
ATOM 1959 N N . GLY A 1 252 ? 3.447 -2.996 -11.305 1 85.25 252 GLY A N 1
ATOM 1960 C CA . GLY A 1 252 ? 4.527 -3.773 -11.891 1 85.25 252 GLY A CA 1
ATOM 1961 C C . GLY A 1 252 ? 4.316 -5.27 -11.781 1 85.25 252 GLY A C 1
ATOM 1962 O O . GLY A 1 252 ? 5.191 -6.055 -12.148 1 85.25 252 GLY A O 1
ATOM 1963 N N . VAL A 1 253 ? 3.273 -5.73 -11.219 1 94.44 253 VAL A N 1
ATOM 1964 C CA . VAL A 1 253 ? 2.998 -7.152 -11.023 1 94.44 253 VAL A CA 1
ATOM 1965 C C . VAL A 1 253 ? 1.893 -7.598 -11.984 1 94.44 253 VAL A C 1
ATOM 1967 O O . VAL A 1 253 ? 0.9 -6.887 -12.164 1 94.44 253 VAL A O 1
ATOM 1970 N N . HIS A 1 254 ? 2.104 -8.797 -12.586 1 96.5 254 HIS A N 1
ATOM 1971 C CA . HIS A 1 254 ? 1.143 -9.203 -13.602 1 96.5 254 HIS A CA 1
ATOM 1972 C C . HIS A 1 254 ? 0.812 -10.688 -13.484 1 96.5 254 HIS A C 1
ATOM 1974 O O . HIS A 1 254 ? 1.636 -11.477 -13.016 1 96.5 254 HIS A O 1
ATOM 1980 N N . ILE A 1 255 ? -0.35 -11 -13.836 1 97.81 255 ILE A N 1
ATOM 1981 C CA . ILE A 1 255 ? -0.688 -12.367 -14.219 1 97.81 255 ILE A CA 1
ATOM 1982 C C . ILE A 1 255 ? -0.706 -12.484 -15.742 1 97.81 255 ILE A C 1
ATOM 1984 O O . ILE A 1 255 ? -1.397 -11.727 -16.422 1 97.81 255 ILE A O 1
ATOM 1988 N N . MET A 1 256 ? 0.045 -13.406 -16.188 1 96.19 256 MET A N 1
ATOM 1989 C CA . MET A 1 256 ? 0.142 -13.656 -17.625 1 96.19 256 MET A CA 1
ATOM 1990 C C . MET A 1 256 ? -0.632 -14.914 -18.016 1 96.19 256 MET A C 1
ATOM 1992 O O . MET A 1 256 ? -0.174 -16.031 -17.766 1 96.19 256 MET A O 1
ATOM 1996 N N . PHE A 1 257 ? -1.765 -14.719 -18.609 1 96.19 257 PHE A N 1
ATOM 1997 C CA . PHE A 1 257 ? -2.434 -15.867 -19.219 1 96.19 257 PHE A CA 1
ATOM 1998 C C . PHE A 1 257 ? -1.913 -16.109 -20.625 1 96.19 257 PHE A C 1
ATOM 2000 O O . PHE A 1 257 ? -2.08 -15.266 -21.516 1 96.19 257 PHE A O 1
ATOM 2007 N N . VAL A 1 258 ? -1.322 -17.266 -20.797 1 93.06 258 VAL A N 1
ATOM 2008 C CA . VAL A 1 258 ? -0.669 -17.594 -22.062 1 93.06 258 VAL A CA 1
ATOM 2009 C C . VAL A 1 258 ? -1.4 -18.75 -22.734 1 93.06 258 VAL A C 1
ATOM 2011 O O . VAL A 1 258 ? -1.579 -19.812 -22.141 1 93.06 258 VAL A O 1
ATOM 2014 N N . GLU A 1 259 ? -1.733 -18.547 -23.969 1 91.12 259 GLU A N 1
ATOM 2015 C CA . GLU A 1 259 ? -2.428 -19.609 -24.688 1 91.12 259 GLU A CA 1
ATOM 2016 C C . GLU A 1 259 ? -1.461 -20.703 -25.109 1 91.12 259 GLU A C 1
ATOM 2018 O O . GLU A 1 259 ? -0.337 -20.422 -25.531 1 91.12 259 GLU A O 1
ATOM 2023 N N . GLN A 1 260 ? -1.98 -21.906 -25 1 85.06 260 GLN A N 1
ATOM 2024 C CA . GLN A 1 260 ? -1.195 -23.047 -25.484 1 85.06 260 GLN A CA 1
ATOM 2025 C C . GLN A 1 260 ? -0.833 -22.891 -26.953 1 85.06 260 GLN A C 1
ATOM 2027 O O . GLN A 1 260 ? -1.673 -22.5 -27.766 1 85.06 260 GLN A O 1
ATOM 2032 N N . GLN A 1 261 ? 0.427 -22.984 -27.312 1 71.88 261 GLN A N 1
ATOM 2033 C CA . GLN A 1 261 ? 0.854 -22.891 -28.703 1 71.88 261 GLN A CA 1
ATOM 2034 C C . GLN A 1 261 ? 0.396 -24.109 -29.5 1 71.88 261 GLN A C 1
ATOM 2036 O O . GLN A 1 261 ? -0.265 -23.969 -30.531 1 71.88 261 GLN A O 1
ATOM 2041 N N . GLU A 1 262 ? 1.064 -25.281 -29.094 1 66.44 262 GLU A N 1
ATOM 2042 C CA . GLU A 1 262 ? 0.647 -26.547 -29.703 1 66.44 262 GLU A CA 1
ATOM 2043 C C . GLU A 1 262 ? -0.316 -27.312 -28.797 1 66.44 262 GLU A C 1
ATOM 2045 O O . GLU A 1 262 ? -0.088 -27.422 -27.594 1 66.44 262 GLU A O 1
ATOM 2050 N N . GLU A 1 263 ? -1.556 -27.5 -29.312 1 63.59 263 GLU A N 1
ATOM 2051 C CA . GLU A 1 263 ? -2.574 -28.156 -28.5 1 63.59 263 GLU A CA 1
ATOM 2052 C C . GLU A 1 263 ? -2.051 -29.453 -27.891 1 63.59 263 GLU A C 1
ATOM 2054 O O . GLU A 1 263 ? -1.759 -30.406 -28.625 1 63.59 263 GLU A O 1
ATOM 2059 N N . ALA A 1 264 ? -1.507 -29.266 -26.641 1 65.12 264 ALA A N 1
ATOM 2060 C CA . ALA A 1 264 ? -1.21 -30.484 -25.906 1 65.12 264 ALA A CA 1
ATOM 2061 C C . ALA A 1 264 ? -2.385 -31.453 -25.969 1 65.12 264 ALA A C 1
ATOM 2063 O O . ALA A 1 264 ? -3.523 -31.047 -26.203 1 65.12 264 ALA A O 1
ATOM 2064 N N . ALA A 1 265 ? -1.954 -32.656 -25.922 1 74.38 265 ALA A N 1
ATOM 2065 C CA . ALA A 1 265 ? -3.033 -33.625 -25.781 1 74.38 265 ALA A CA 1
ATOM 2066 C C . ALA A 1 265 ? -3.955 -33.281 -24.625 1 74.38 265 ALA A C 1
ATOM 2068 O O . ALA A 1 265 ? -3.5 -32.812 -23.594 1 74.38 265 ALA A O 1
ATOM 2069 N N . PRO A 1 266 ? -5.203 -33.344 -24.875 1 79.19 266 PRO A N 1
ATOM 2070 C CA . PRO A 1 266 ? -6.199 -33 -23.859 1 79.19 266 PRO A CA 1
ATOM 2071 C C . PRO A 1 266 ? -5.883 -33.594 -22.484 1 79.19 266 PRO A C 1
ATOM 2073 O O . PRO A 1 266 ? -6.145 -32.938 -21.469 1 79.19 266 PRO A O 1
ATOM 2076 N N . GLU A 1 267 ? -5.309 -34.688 -22.547 1 82.56 267 GLU A N 1
ATOM 2077 C CA . GLU A 1 267 ? -5.004 -35.344 -21.281 1 82.56 267 GLU A CA 1
ATOM 2078 C C . GLU A 1 267 ? -3.975 -34.562 -20.469 1 82.56 267 GLU A C 1
ATOM 2080 O O . GLU A 1 267 ? -4.039 -34.531 -19.234 1 82.56 267 GLU A O 1
ATOM 2085 N N . PHE A 1 268 ? -3.135 -33.969 -21.156 1 82.94 268 PHE A N 1
ATOM 2086 C CA . PHE A 1 268 ? -2.1 -33.188 -20.469 1 82.94 268 PHE A CA 1
ATOM 2087 C C . PHE A 1 268 ? -2.672 -31.906 -19.906 1 82.94 268 PHE A C 1
ATOM 2089 O O . PHE A 1 268 ? -2.438 -31.578 -18.734 1 82.94 268 PHE A O 1
ATOM 2096 N N . TYR A 1 269 ? -3.451 -31.297 -20.656 1 87.88 269 TYR A N 1
ATOM 2097 C CA . TYR A 1 269 ? -4.07 -30.062 -20.172 1 87.88 269 TYR A CA 1
ATOM 2098 C C . TYR A 1 269 ? -4.953 -30.344 -18.969 1 87.88 269 TYR A C 1
ATOM 2100 O O . TYR A 1 269 ? -4.906 -29.609 -17.969 1 87.88 269 TYR A O 1
ATOM 2108 N N . ASP A 1 270 ? -5.711 -31.406 -19.047 1 89.44 270 ASP A N 1
ATOM 2109 C CA . ASP A 1 270 ? -6.578 -31.781 -17.938 1 89.44 270 ASP A CA 1
ATOM 2110 C C . ASP A 1 270 ? -5.766 -32.062 -16.672 1 89.44 270 ASP A C 1
ATOM 2112 O O . ASP A 1 270 ? -6.184 -31.688 -15.57 1 89.44 270 ASP A O 1
ATOM 2116 N N . SER A 1 271 ? -4.699 -32.656 -16.906 1 90.94 271 SER A N 1
ATOM 2117 C CA . SER A 1 271 ? -3.846 -32.969 -15.758 1 90.94 271 SER A CA 1
ATOM 2118 C C . SER A 1 271 ? -3.273 -31.688 -15.148 1 90.94 271 SER A C 1
ATOM 2120 O O . SER A 1 271 ? -3.146 -31.578 -13.93 1 90.94 271 SER A O 1
ATOM 2122 N N . TRP A 1 272 ? -2.906 -30.734 -15.969 1 91.81 272 TRP A N 1
ATOM 2123 C CA . TRP A 1 272 ? -2.398 -29.453 -15.484 1 91.81 272 TRP A CA 1
ATOM 2124 C C . TRP A 1 272 ? -3.463 -28.719 -14.68 1 91.81 272 TRP A C 1
ATOM 2126 O O . TRP A 1 272 ? -3.184 -28.203 -13.594 1 91.81 272 TRP A O 1
ATOM 2136 N N . MET A 1 273 ? -4.645 -28.766 -15.227 1 92.25 273 MET A N 1
ATOM 2137 C CA . MET A 1 273 ? -5.738 -28.062 -14.555 1 92.25 273 MET A CA 1
ATOM 2138 C C . MET A 1 273 ? -6.09 -28.734 -13.234 1 92.25 273 MET A C 1
ATOM 2140 O O . MET A 1 273 ? -6.453 -28.062 -12.266 1 92.25 273 MET A O 1
ATOM 2144 N N . LYS A 1 274 ? -5.992 -30 -13.203 1 92.56 274 LYS A N 1
ATOM 2145 C CA . LYS A 1 274 ? -6.227 -30.719 -11.953 1 92.56 274 LYS A CA 1
ATOM 2146 C C . LYS A 1 274 ? -5.203 -30.328 -10.891 1 92.56 274 LYS A C 1
ATOM 2148 O O . LYS A 1 274 ? -5.555 -30.125 -9.727 1 92.56 274 LYS A O 1
ATOM 2153 N N . ALA A 1 275 ? -3.969 -30.188 -11.305 1 92.94 275 ALA A N 1
ATOM 2154 C CA . ALA A 1 275 ? -2.895 -29.828 -10.383 1 92.94 275 ALA A CA 1
ATOM 2155 C C . ALA A 1 275 ? -3.066 -28.391 -9.867 1 92.94 275 ALA A C 1
ATOM 2157 O O . ALA A 1 275 ? -2.512 -28.031 -8.828 1 92.94 275 ALA A O 1
ATOM 2158 N N . MET A 1 276 ? -3.832 -27.578 -10.57 1 94.25 276 MET A N 1
ATOM 2159 C CA . MET A 1 276 ? -4.082 -26.188 -10.227 1 94.25 276 MET A CA 1
ATOM 2160 C C . MET A 1 276 ? -5.18 -26.078 -9.18 1 94.25 276 MET A C 1
ATOM 2162 O O . MET A 1 276 ? -5.32 -25.031 -8.523 1 94.25 276 MET A O 1
ATOM 2166 N N . GLN A 1 277 ? -5.977 -27.109 -9.039 1 94.06 277 GLN A N 1
ATOM 2167 C CA . GLN A 1 277 ? -7.152 -27.031 -8.18 1 94.06 277 GLN A CA 1
ATOM 2168 C C . GLN A 1 277 ? -6.754 -26.766 -6.73 1 94.06 277 GLN A C 1
ATOM 2170 O O . GLN A 1 277 ? -5.988 -27.531 -6.145 1 94.06 277 GLN A O 1
ATOM 2175 N N . GLY A 1 278 ? -7.258 -25.641 -6.254 1 94.5 278 GLY A N 1
ATOM 2176 C CA . GLY A 1 278 ? -7.008 -25.281 -4.867 1 94.5 278 GLY A CA 1
ATOM 2177 C C . GLY A 1 278 ? -5.961 -24.203 -4.711 1 94.5 278 GLY A C 1
ATOM 2178 O O . GLY A 1 278 ? -5.844 -23.594 -3.641 1 94.5 278 GLY A O 1
ATOM 2179 N N . ILE A 1 279 ? -5.133 -23.984 -5.734 1 96.94 279 ILE A N 1
ATOM 2180 C CA . ILE A 1 279 ? -4.211 -22.844 -5.707 1 96.94 279 ILE A CA 1
ATOM 2181 C C . ILE A 1 279 ? -5.004 -21.547 -5.613 1 96.94 279 ILE A C 1
ATOM 2183 O O . ILE A 1 279 ? -6.023 -21.375 -6.281 1 96.94 279 ILE A O 1
ATOM 2187 N N . HIS A 1 280 ? -4.566 -20.641 -4.73 1 97.31 280 HIS A N 1
ATOM 2188 C CA . HIS A 1 280 ? -5.246 -19.344 -4.734 1 97.31 280 HIS A CA 1
ATOM 2189 C C . HIS A 1 280 ? -4.258 -18.203 -4.535 1 97.31 280 HIS A C 1
ATOM 2191 O O . HIS A 1 280 ? -3.156 -18.406 -4.023 1 97.31 280 HIS A O 1
ATOM 2197 N N . ILE A 1 281 ? -4.629 -17.125 -5.062 1 98.56 281 ILE A N 1
ATOM 2198 C CA . ILE A 1 281 ? -3.928 -15.859 -4.867 1 98.56 281 ILE A CA 1
ATOM 2199 C C . ILE A 1 281 ? -4.758 -14.938 -3.971 1 98.56 281 ILE A C 1
ATOM 2201 O O . ILE A 1 281 ? -5.988 -14.992 -3.988 1 98.56 281 ILE A O 1
ATOM 2205 N N . CYS A 1 282 ? -4.09 -14.203 -3.172 1 98.56 282 CYS A N 1
ATOM 2206 C CA . CYS A 1 282 ? -4.746 -13.156 -2.396 1 98.56 282 CYS A CA 1
ATOM 2207 C C . CYS A 1 282 ? -4.566 -11.797 -3.059 1 98.56 282 CYS A C 1
ATOM 2209 O O . CYS A 1 282 ? -3.441 -11.375 -3.324 1 98.56 282 CYS A O 1
ATOM 2211 N N . VAL A 1 283 ? -5.707 -11.156 -3.281 1 98.38 283 VAL A N 1
ATOM 2212 C CA . VAL A 1 283 ? -5.652 -9.883 -3.99 1 98.38 283 VAL A CA 1
ATOM 2213 C C . VAL A 1 283 ? -6.508 -8.852 -3.262 1 98.38 283 VAL A C 1
ATOM 2215 O O . VAL A 1 283 ? -7.375 -9.211 -2.461 1 98.38 283 VAL A O 1
ATOM 2218 N N . TYR A 1 284 ? -6.234 -7.613 -3.502 1 97.25 284 TYR A N 1
ATOM 2219 C CA . TYR A 1 284 ? -6.984 -6.48 -2.971 1 97.25 284 TYR A CA 1
ATOM 2220 C C . TYR A 1 284 ? -7.645 -5.688 -4.09 1 97.25 284 TYR A C 1
ATOM 2222 O O . TYR A 1 284 ? -7.008 -5.391 -5.105 1 97.25 284 TYR A O 1
ATOM 2230 N N . VAL A 1 285 ? -8.906 -5.34 -3.898 1 96.38 285 VAL A N 1
ATOM 2231 C CA . VAL A 1 285 ? -9.656 -4.699 -4.973 1 96.38 285 VAL A CA 1
ATOM 2232 C C . VAL A 1 285 ? -10.258 -3.387 -4.473 1 96.38 285 VAL A C 1
ATOM 2234 O O . VAL A 1 285 ? -10.484 -3.219 -3.27 1 96.38 285 VAL A O 1
ATOM 2237 N N . GLU A 1 286 ? -10.523 -2.492 -5.348 1 91.12 286 GLU A N 1
ATOM 2238 C CA . GLU A 1 286 ? -11.062 -1.18 -4.996 1 91.12 286 GLU A CA 1
ATOM 2239 C C . GLU A 1 286 ? -12.578 -1.216 -4.879 1 91.12 286 GLU A C 1
ATOM 2241 O O . GLU A 1 286 ? -13.172 -0.441 -4.121 1 91.12 286 GLU A O 1
ATOM 2246 N N . ASP A 1 287 ? -13.289 -2.039 -5.629 1 92.75 287 ASP A N 1
ATOM 2247 C CA . ASP A 1 287 ? -14.742 -2.129 -5.652 1 92.75 287 ASP A CA 1
ATOM 2248 C C . ASP A 1 287 ? -15.219 -3.461 -5.078 1 92.75 287 ASP A C 1
ATOM 2250 O O . ASP A 1 287 ? -15.75 -4.305 -5.805 1 92.75 287 ASP A O 1
ATOM 2254 N N . PHE A 1 288 ? -15.133 -3.531 -3.695 1 95.25 288 PHE A N 1
ATOM 2255 C CA . PHE A 1 288 ? -15.375 -4.805 -3.021 1 95.25 288 PHE A CA 1
ATOM 2256 C C . PHE A 1 288 ? -16.859 -5.168 -3.055 1 95.25 288 PHE A C 1
ATOM 2258 O O . PHE A 1 288 ? -17.219 -6.281 -3.434 1 95.25 288 PHE A O 1
ATOM 2265 N N . HIS A 1 289 ? -17.688 -4.254 -2.715 1 93.5 289 HIS A N 1
ATOM 2266 C CA . HIS A 1 289 ? -19.125 -4.508 -2.717 1 93.5 289 HIS A CA 1
ATOM 2267 C C . HIS A 1 289 ? -19.641 -4.758 -4.129 1 93.5 289 HIS A C 1
ATOM 2269 O O . HIS A 1 289 ? -20.406 -5.699 -4.359 1 93.5 289 HIS A O 1
ATOM 2275 N N . GLY A 1 290 ? -19.203 -3.861 -5.023 1 94.69 290 GLY A N 1
ATOM 2276 C CA . GLY A 1 290 ? -19.625 -4.059 -6.402 1 94.69 290 GLY A CA 1
ATOM 2277 C C . GLY A 1 290 ? -19.188 -5.398 -6.969 1 94.69 290 GLY A C 1
ATOM 2278 O O . GLY A 1 290 ? -19.953 -6.059 -7.672 1 94.69 290 GLY A O 1
ATOM 2279 N N . LEU A 1 291 ? -18.031 -5.773 -6.656 1 97 291 LEU A N 1
ATOM 2280 C CA . LEU A 1 291 ? -17.547 -7.066 -7.117 1 97 291 LEU A CA 1
ATOM 2281 C C . LEU A 1 291 ? -18.375 -8.203 -6.547 1 97 291 LEU A C 1
ATOM 2283 O O . LEU A 1 291 ? -18.734 -9.141 -7.27 1 97 291 LEU A O 1
ATOM 2287 N N . TYR A 1 292 ? -18.656 -8.125 -5.242 1 97.12 292 TYR A N 1
ATOM 2288 C CA . TYR A 1 292 ? -19.484 -9.156 -4.633 1 97.12 292 TYR A CA 1
ATOM 2289 C C . TYR A 1 292 ? -20.812 -9.305 -5.383 1 97.12 292 TYR A C 1
ATOM 2291 O O . TYR A 1 292 ? -21.234 -10.414 -5.691 1 97.12 292 TYR A O 1
ATOM 2299 N N . GLN A 1 293 ? -21.422 -8.188 -5.691 1 96.5 293 GLN A N 1
ATOM 2300 C CA . GLN A 1 293 ? -22.719 -8.203 -6.363 1 96.5 293 GLN A CA 1
ATOM 2301 C C . GLN A 1 293 ? -22.609 -8.82 -7.754 1 96.5 293 GLN A C 1
ATOM 2303 O O . GLN A 1 293 ? -23.453 -9.641 -8.141 1 96.5 293 GLN A O 1
ATOM 2308 N N . ARG A 1 294 ? -21.578 -8.461 -8.461 1 97.69 294 ARG A N 1
ATOM 2309 C CA . ARG A 1 294 ? -21.391 -8.984 -9.812 1 97.69 294 ARG A CA 1
ATOM 2310 C C . ARG A 1 294 ? -21.141 -10.484 -9.781 1 97.69 294 ARG A C 1
ATOM 2312 O O . ARG A 1 294 ? -21.688 -11.227 -10.586 1 97.69 294 ARG A O 1
ATOM 2319 N N . LEU A 1 295 ? -20.328 -10.898 -8.852 1 98.38 295 LEU A N 1
ATOM 2320 C CA . LEU A 1 295 ? -20.031 -12.32 -8.734 1 98.38 295 LEU A CA 1
ATOM 2321 C C . LEU A 1 295 ? -21.266 -13.102 -8.273 1 98.38 295 LEU A C 1
ATOM 2323 O O . LEU A 1 295 ? -21.531 -14.195 -8.781 1 98.38 295 LEU A O 1
ATOM 2327 N N . ALA A 1 296 ? -21.938 -12.562 -7.297 1 97.94 296 ALA A N 1
ATOM 2328 C CA . ALA A 1 296 ? -23.141 -13.219 -6.797 1 97.94 296 ALA A CA 1
ATOM 2329 C C . ALA A 1 296 ? -24.172 -13.383 -7.906 1 97.94 296 ALA A C 1
ATOM 2331 O O . ALA A 1 296 ? -24.828 -14.43 -8.008 1 97.94 296 ALA A O 1
ATOM 2332 N N . ALA A 1 297 ? -24.344 -12.391 -8.719 1 97.81 297 ALA A N 1
ATOM 2333 C CA . ALA A 1 297 ? -25.312 -12.414 -9.812 1 97.81 297 ALA A CA 1
ATOM 2334 C C . ALA A 1 297 ? -25 -13.539 -10.797 1 97.81 297 ALA A C 1
ATOM 2336 O O . ALA A 1 297 ? -25.891 -14.031 -11.492 1 97.81 297 ALA A O 1
ATOM 2337 N N . LYS A 1 298 ? -23.781 -13.969 -10.797 1 97.88 298 LYS A N 1
ATOM 2338 C CA . LYS A 1 298 ? -23.359 -15.023 -11.719 1 97.88 298 LYS A CA 1
ATOM 2339 C C . LYS A 1 298 ? -23.094 -16.328 -10.969 1 97.88 298 LYS A C 1
ATOM 2341 O O . LYS A 1 298 ? -22.531 -17.266 -11.531 1 97.88 298 LYS A O 1
ATOM 2346 N N . HIS A 1 299 ? -23.391 -16.359 -9.656 1 97.5 299 HIS A N 1
ATOM 2347 C CA . HIS A 1 299 ? -23.281 -17.531 -8.797 1 97.5 299 HIS A CA 1
ATOM 2348 C C . HIS A 1 299 ? -21.828 -18 -8.695 1 97.5 299 HIS A C 1
ATOM 2350 O O . HIS A 1 299 ? -21.562 -19.203 -8.766 1 97.5 299 HIS A O 1
ATOM 2356 N N . LEU A 1 300 ? -20.953 -17 -8.562 1 98.38 300 LEU A N 1
ATOM 2357 C CA . LEU A 1 300 ? -19.547 -17.328 -8.555 1 98.38 300 LEU A CA 1
ATOM 2358 C C . LEU A 1 300 ? -18.969 -17.25 -7.141 1 98.38 300 LEU A C 1
ATOM 2360 O O . LEU A 1 300 ? -17.859 -17.734 -6.887 1 98.38 300 LEU A O 1
ATOM 2364 N N . ILE A 1 301 ? -19.688 -16.672 -6.203 1 98.56 301 ILE A N 1
ATOM 2365 C CA . ILE A 1 301 ? -19.203 -16.594 -4.824 1 98.56 301 ILE A CA 1
ATOM 2366 C C . ILE A 1 301 ? -19 -18 -4.277 1 98.56 301 ILE A C 1
ATOM 2368 O O . ILE A 1 301 ? -19.812 -18.891 -4.508 1 98.56 301 ILE A O 1
ATOM 2372 N N . TRP A 1 302 ? -17.891 -18.125 -3.559 1 97.25 302 TRP A N 1
ATOM 2373 C CA . TRP A 1 302 ? -17.562 -19.469 -3.094 1 97.25 302 TRP A CA 1
ATOM 2374 C C . TRP A 1 302 ? -16.781 -19.406 -1.783 1 97.25 302 TRP A C 1
ATOM 2376 O O . TRP A 1 302 ? -15.656 -18.906 -1.743 1 97.25 302 TRP A O 1
ATOM 2386 N N . THR A 1 303 ? -17.422 -19.969 -0.731 1 97.31 303 THR A N 1
ATOM 2387 C CA . THR A 1 303 ? -16.656 -20.172 0.502 1 97.31 303 THR A CA 1
ATOM 2388 C C . THR A 1 303 ? -15.781 -21.406 0.41 1 97.31 303 THR A C 1
ATOM 2390 O O . THR A 1 303 ? -16.281 -22.5 0.133 1 97.31 303 THR A O 1
ATOM 2393 N N . ASN A 1 304 ? -14.492 -21.234 0.56 1 96.12 304 ASN A N 1
ATOM 2394 C CA . ASN A 1 304 ? -13.57 -22.359 0.54 1 96.12 304 ASN A CA 1
ATOM 2395 C C . ASN A 1 304 ? -13.664 -23.188 1.821 1 96.12 304 ASN A C 1
ATOM 2397 O O . ASN A 1 304 ? -13.328 -22.703 2.902 1 96.12 304 ASN A O 1
ATOM 2401 N N . PRO A 1 305 ? -14.086 -24.406 1.717 1 94.44 305 PRO A N 1
ATOM 2402 C CA . PRO A 1 305 ? -14.227 -25.234 2.918 1 94.44 305 PRO A CA 1
ATOM 2403 C C . PRO A 1 305 ? -12.914 -25.422 3.676 1 94.44 305 PRO A C 1
ATOM 2405 O O . PRO A 1 305 ? -12.922 -25.594 4.895 1 94.44 305 PRO A O 1
ATOM 2408 N N . ARG A 1 306 ? -11.836 -25.344 3.033 1 93.88 306 ARG A N 1
ATOM 2409 C CA . ARG A 1 306 ? -10.531 -25.516 3.668 1 93.88 306 ARG A CA 1
ATOM 2410 C C . ARG A 1 306 ? -10.242 -24.359 4.633 1 93.88 306 ARG A C 1
ATOM 2412 O O . ARG A 1 306 ? -9.508 -24.531 5.609 1 93.88 306 ARG A O 1
ATOM 2419 N N . PHE A 1 307 ? -10.883 -23.219 4.375 1 93.75 307 PHE A N 1
ATOM 2420 C CA . PHE A 1 307 ? -10.516 -22 5.113 1 93.75 307 PHE A CA 1
ATOM 2421 C C . PHE A 1 307 ? -11.727 -21.422 5.82 1 93.75 307 PHE A C 1
ATOM 2423 O O . PHE A 1 307 ? -11.758 -20.219 6.129 1 93.75 307 PHE A O 1
ATOM 2430 N N . GLU A 1 308 ? -12.711 -22.172 6.07 1 93.69 308 GLU A N 1
ATOM 2431 C CA . GLU A 1 308 ? -13.93 -21.672 6.691 1 93.69 308 GLU A CA 1
ATOM 2432 C C . GLU A 1 308 ? -13.648 -21.094 8.078 1 93.69 308 GLU A C 1
ATOM 2434 O O . GLU A 1 308 ? -14.344 -20.188 8.531 1 93.69 308 GLU A O 1
ATOM 2439 N N . TYR A 1 309 ? -12.648 -21.609 8.711 1 92.75 309 TYR A N 1
ATOM 2440 C CA . TYR A 1 309 ? -12.273 -21.094 10.023 1 92.75 309 TYR A CA 1
ATOM 2441 C C . TYR A 1 309 ? -11.727 -19.672 9.906 1 92.75 309 TYR A C 1
ATOM 2443 O O . TYR A 1 309 ? -11.711 -18.922 10.891 1 92.75 309 TYR A O 1
ATOM 2451 N N . LEU A 1 310 ? -11.266 -19.297 8.75 1 93.38 310 LEU A N 1
ATOM 2452 C CA . LEU A 1 310 ? -10.734 -17.953 8.508 1 93.38 310 LEU A CA 1
ATOM 2453 C C . LEU A 1 310 ? -11.836 -17.016 8.047 1 93.38 310 LEU A C 1
ATOM 2455 O O . LEU A 1 310 ? -12.039 -15.953 8.641 1 93.38 310 LEU A O 1
ATOM 2459 N N . ASP A 1 311 ? -12.547 -17.438 7.023 1 95.38 311 ASP A N 1
ATOM 2460 C CA . ASP A 1 311 ? -13.531 -16.531 6.426 1 95.38 311 ASP A CA 1
ATOM 2461 C C . ASP A 1 311 ? -14.617 -17.328 5.699 1 95.38 311 ASP A C 1
ATOM 2463 O O . ASP A 1 311 ? -14.406 -18.469 5.312 1 95.38 311 ASP A O 1
ATOM 2467 N N . SER A 1 312 ? -15.789 -16.781 5.633 1 96 312 SER A N 1
ATOM 2468 C CA . SER A 1 312 ? -16.906 -17.188 4.789 1 96 312 SER A CA 1
ATOM 2469 C C . SER A 1 312 ? -17.516 -15.992 4.059 1 96 312 SER A C 1
ATOM 2471 O O . SER A 1 312 ? -17.328 -14.844 4.477 1 96 312 SER A O 1
ATOM 2473 N N . CYS A 1 313 ? -18.156 -16.328 2.914 1 97.12 313 CYS A N 1
ATOM 2474 C CA . CYS A 1 313 ? -18.641 -15.203 2.123 1 97.12 313 CYS A CA 1
ATOM 2475 C C . CYS A 1 313 ? -19.922 -15.578 1.37 1 97.12 313 CYS A C 1
ATOM 2477 O O . CYS A 1 313 ? -20.203 -15.023 0.312 1 97.12 313 CYS A O 1
ATOM 2479 N N . ASP A 1 314 ? -20.641 -16.484 1.863 1 96.88 314 ASP A N 1
ATOM 2480 C CA . ASP A 1 314 ? -21.859 -16.938 1.198 1 96.88 314 ASP A CA 1
ATOM 2481 C C . ASP A 1 314 ? -22.906 -15.828 1.131 1 96.88 314 ASP A C 1
ATOM 2483 O O . ASP A 1 314 ? -23.781 -15.836 0.261 1 96.88 314 ASP A O 1
ATOM 2487 N N . THR A 1 315 ? -22.906 -14.953 2.092 1 95.56 315 THR A N 1
ATOM 2488 C CA . THR A 1 315 ? -23.734 -13.758 2.088 1 95.56 315 THR A CA 1
ATOM 2489 C C . THR A 1 315 ? -22.875 -12.5 2.1 1 95.56 315 THR A C 1
ATOM 2491 O O . THR A 1 315 ? -21.703 -12.547 2.484 1 95.56 315 THR A O 1
ATOM 2494 N N . TRP A 1 316 ? -23.453 -11.477 1.647 1 94.5 316 TRP A N 1
ATOM 2495 C CA . TRP A 1 316 ? -22.734 -10.203 1.71 1 94.5 316 TRP A CA 1
ATOM 2496 C C . TRP A 1 316 ? -22.328 -9.883 3.143 1 94.5 316 TRP A C 1
ATOM 2498 O O . TRP A 1 316 ? -21.219 -9.391 3.383 1 94.5 316 TRP A O 1
ATOM 2508 N N . GLU A 1 317 ? -23.172 -10.141 4.078 1 92.25 317 GLU A N 1
ATOM 2509 C CA . GLU A 1 317 ? -22.891 -9.859 5.48 1 92.25 317 GLU A CA 1
ATOM 2510 C C . GLU A 1 317 ? -21.625 -10.594 5.941 1 92.25 317 GLU A C 1
ATOM 2512 O O . GLU A 1 317 ? -20.797 -10.023 6.637 1 92.25 317 GLU A O 1
ATOM 2517 N N . GLN A 1 318 ? -21.547 -11.82 5.547 1 93.44 318 GLN A N 1
ATOM 2518 C CA . GLN A 1 318 ? -20.375 -12.602 5.902 1 93.44 318 GLN A CA 1
ATOM 2519 C C . GLN A 1 318 ? -19.109 -12.016 5.273 1 93.44 318 GLN A C 1
ATOM 2521 O O . GLN A 1 318 ? -18.094 -11.859 5.941 1 93.44 318 GLN A O 1
ATOM 2526 N N . ALA A 1 319 ? -19.234 -11.719 3.961 1 95.56 319 ALA A N 1
ATOM 2527 C CA . ALA A 1 319 ? -18.109 -11.133 3.248 1 95.56 319 ALA A CA 1
ATOM 2528 C C . ALA A 1 319 ? -17.703 -9.805 3.867 1 95.56 319 ALA A C 1
ATOM 2530 O O . ALA A 1 319 ? -16.516 -9.531 4.039 1 95.56 319 ALA A O 1
ATOM 2531 N N . LYS A 1 320 ? -18.656 -9.023 4.203 1 92.81 320 LYS A N 1
ATOM 2532 C CA . LYS A 1 320 ? -18.422 -7.711 4.797 1 92.81 320 LYS A CA 1
ATOM 2533 C C . LYS A 1 320 ? -17.734 -7.832 6.152 1 92.81 320 LYS A C 1
ATOM 2535 O O . LYS A 1 320 ? -16.75 -7.133 6.418 1 92.81 320 LYS A O 1
ATOM 2540 N N . ARG A 1 321 ? -18.156 -8.734 6.977 1 91.25 321 ARG A N 1
ATOM 2541 C CA . ARG A 1 321 ? -17.625 -8.883 8.328 1 91.25 321 ARG A CA 1
ATOM 2542 C C . ARG A 1 321 ? -16.203 -9.438 8.297 1 91.25 321 ARG A C 1
ATOM 2544 O O . ARG A 1 321 ? -15.344 -9.008 9.086 1 91.25 321 ARG A O 1
ATOM 2551 N N . SER A 1 322 ? -16 -10.375 7.418 1 93.81 322 SER A N 1
ATOM 2552 C CA . SER A 1 322 ? -14.664 -10.969 7.332 1 93.81 322 SER A CA 1
ATOM 2553 C C . SER A 1 322 ? -13.742 -10.133 6.449 1 93.81 322 SER A C 1
ATOM 2555 O O . SER A 1 322 ? -12.531 -10.328 6.445 1 93.81 322 SER A O 1
ATOM 2557 N N . ARG A 1 323 ? -14.375 -9.266 5.723 1 95 323 ARG A N 1
ATOM 2558 C CA . ARG A 1 323 ? -13.672 -8.461 4.73 1 95 323 ARG A CA 1
ATOM 2559 C C . ARG A 1 323 ? -12.906 -9.344 3.756 1 95 323 ARG A C 1
ATOM 2561 O O . ARG A 1 323 ? -11.734 -9.094 3.469 1 95 323 ARG A O 1
ATOM 2568 N N . THR A 1 324 ? -13.586 -10.359 3.338 1 97.62 324 THR A N 1
ATOM 2569 C CA . THR A 1 324 ? -13.023 -11.305 2.379 1 97.62 324 THR A CA 1
ATOM 2570 C C . THR A 1 324 ? -14.125 -11.945 1.541 1 97.62 324 THR A C 1
ATOM 2572 O O . THR A 1 324 ? -15.18 -12.312 2.066 1 97.62 324 THR A O 1
ATOM 2575 N N . LEU A 1 325 ? -13.953 -11.961 0.289 1 98.19 325 LEU A N 1
ATOM 2576 C CA . LEU A 1 325 ? -14.758 -12.82 -0.577 1 98.19 325 LEU A CA 1
ATOM 2577 C C . LEU A 1 325 ? -13.867 -13.711 -1.438 1 98.19 325 LEU A C 1
ATOM 2579 O O . LEU A 1 325 ? -12.695 -13.398 -1.654 1 98.19 325 LEU A O 1
ATOM 2583 N N . ARG A 1 326 ? -14.445 -14.828 -1.864 1 98.62 326 ARG A N 1
ATOM 2584 C CA . ARG A 1 326 ? -13.703 -15.773 -2.693 1 98.62 326 ARG A CA 1
ATOM 2585 C C . ARG A 1 326 ? -14.523 -16.203 -3.904 1 98.62 326 ARG A C 1
ATOM 2587 O O . ARG A 1 326 ? -15.758 -16.281 -3.83 1 98.62 326 ARG A O 1
ATOM 2594 N N . PHE A 1 327 ? -13.797 -16.453 -4.941 1 98.56 327 PHE A N 1
ATOM 2595 C CA . PHE A 1 327 ? -14.336 -17.125 -6.121 1 98.56 327 PHE A CA 1
ATOM 2596 C C . PHE A 1 327 ? -13.25 -17.922 -6.828 1 98.56 327 PHE A C 1
ATOM 2598 O O . PHE A 1 327 ? -12.062 -17.625 -6.688 1 98.56 327 PHE A O 1
ATOM 2605 N N . ARG A 1 328 ? -13.641 -18.938 -7.59 1 97.31 328 ARG A N 1
ATOM 2606 C CA . ARG A 1 328 ? -12.578 -19.812 -8.078 1 97.31 328 ARG A CA 1
ATOM 2607 C C . ARG A 1 328 ? -12.68 -19.984 -9.594 1 97.31 328 ARG A C 1
ATOM 2609 O O . ARG A 1 328 ? -11.766 -20.531 -10.219 1 97.31 328 ARG A O 1
ATOM 2616 N N . TYR A 1 329 ? -13.766 -19.531 -10.227 1 98 329 TYR A N 1
ATOM 2617 C CA . TYR A 1 329 ? -13.875 -19.75 -11.664 1 98 329 TYR A CA 1
ATOM 2618 C C . TYR A 1 329 ? -13.852 -18.438 -12.43 1 98 329 TYR A C 1
ATOM 2620 O O . TYR A 1 329 ? -14.469 -17.453 -12.008 1 98 329 TYR A O 1
ATOM 2628 N N . ILE A 1 330 ? -13.133 -18.453 -13.477 1 98.19 330 ILE A N 1
ATOM 2629 C CA . ILE A 1 330 ? -13.188 -17.406 -14.5 1 98.19 330 ILE A CA 1
ATOM 2630 C C . ILE A 1 330 ? -14.141 -17.844 -15.617 1 98.19 330 ILE A C 1
ATOM 2632 O O . ILE A 1 330 ? -13.969 -18.906 -16.203 1 98.19 330 ILE A O 1
ATOM 2636 N N . LEU A 1 331 ? -15.102 -16.984 -15.867 1 97.81 331 LEU A N 1
ATOM 2637 C CA . LEU A 1 331 ? -16.188 -17.328 -16.797 1 97.81 331 LEU A CA 1
ATOM 2638 C C . LEU A 1 331 ? -15.969 -16.641 -18.141 1 97.81 331 LEU A C 1
ATOM 2640 O O . LEU A 1 331 ? -15.547 -15.484 -18.188 1 97.81 331 LEU A O 1
ATOM 2644 N N . ASP A 1 332 ? -16.234 -17.391 -19.156 1 98.06 332 ASP A N 1
ATOM 2645 C CA . ASP A 1 332 ? -16.562 -16.703 -20.406 1 98.06 332 ASP A CA 1
ATOM 2646 C C . ASP A 1 332 ? -17.922 -16.016 -20.312 1 98.06 332 ASP A C 1
ATOM 2648 O O . ASP A 1 332 ? -18.953 -16.672 -20.188 1 98.06 332 ASP A O 1
ATOM 2652 N N . LEU A 1 333 ? -17.906 -14.758 -20.312 1 97.44 333 LEU A N 1
ATOM 2653 C CA . LEU A 1 333 ? -19.125 -13.992 -20.016 1 97.44 333 LEU A CA 1
ATOM 2654 C C . LEU A 1 333 ? -20.141 -14.125 -21.141 1 97.44 333 LEU A C 1
ATOM 2656 O O . LEU A 1 333 ? -21.328 -13.859 -20.938 1 97.44 333 LEU A O 1
ATOM 2660 N N . GLU A 1 334 ? -19.734 -14.477 -22.281 1 96.44 334 GLU A N 1
ATOM 2661 C CA . GLU A 1 334 ? -20.656 -14.688 -23.406 1 96.44 334 GLU A CA 1
ATOM 2662 C C . GLU A 1 334 ? -21.344 -16.047 -23.297 1 96.44 334 GLU A C 1
ATOM 2664 O O . GLU A 1 334 ? -22.562 -16.125 -23.375 1 96.44 334 GLU A O 1
ATOM 2669 N N . THR A 1 335 ? -20.594 -17.094 -23.062 1 97 335 THR A N 1
ATOM 2670 C CA . THR A 1 335 ? -21.141 -18.453 -23.031 1 97 335 THR A CA 1
ATOM 2671 C C . THR A 1 335 ? -21.609 -18.797 -21.625 1 97 335 THR A C 1
ATOM 2673 O O . THR A 1 335 ? -22.344 -19.781 -21.438 1 97 335 THR A O 1
ATOM 2676 N N . LYS A 1 336 ? -21.109 -18.094 -20.641 1 96.31 336 LYS A N 1
ATOM 2677 C CA . LYS A 1 336 ? -21.422 -18.297 -19.219 1 96.31 336 LYS A CA 1
ATOM 2678 C C . LYS A 1 336 ? -20.828 -19.594 -18.703 1 96.31 336 LYS A C 1
ATOM 2680 O O . LYS A 1 336 ? -21.328 -20.172 -17.734 1 96.31 336 LYS A O 1
ATOM 2685 N N . LYS A 1 337 ? -19.812 -20.062 -19.359 1 96.94 337 LYS A N 1
ATOM 2686 C CA . LYS A 1 337 ? -19.125 -21.281 -18.938 1 96.94 337 LYS A CA 1
ATOM 2687 C C . LYS A 1 337 ? -17.766 -20.969 -18.297 1 96.94 337 LYS A C 1
ATOM 2689 O O . LYS A 1 337 ? -17.078 -20.047 -18.75 1 96.94 337 LYS A O 1
ATOM 2694 N N . PRO A 1 338 ? -17.453 -21.75 -17.297 1 97.19 338 PRO A N 1
ATOM 2695 C CA . PRO A 1 338 ? -16.094 -21.578 -16.766 1 97.19 338 PRO A CA 1
ATOM 2696 C C . PRO A 1 338 ? -15.016 -21.953 -17.766 1 97.19 338 PRO A C 1
ATOM 2698 O O . PRO A 1 338 ? -15.117 -22.984 -18.438 1 97.19 338 PRO A O 1
ATOM 2701 N N . ILE A 1 339 ? -13.969 -21.156 -17.875 1 96.69 339 ILE A N 1
ATOM 2702 C CA . ILE A 1 339 ? -12.914 -21.438 -18.844 1 96.69 339 ILE A CA 1
ATOM 2703 C C . ILE A 1 339 ? -11.57 -21.531 -18.141 1 96.69 339 ILE A C 1
ATOM 2705 O O . ILE A 1 339 ? -10.578 -21.953 -18.734 1 96.69 339 ILE A O 1
ATOM 2709 N N . TYR A 1 340 ? -11.531 -21.188 -16.906 1 97.19 340 TYR A N 1
ATOM 2710 C CA . TYR A 1 340 ? -10.312 -21.328 -16.109 1 97.19 340 TYR A CA 1
ATOM 2711 C C . TYR A 1 340 ? -10.641 -21.391 -14.617 1 97.19 340 TYR A C 1
ATOM 2713 O O . TYR A 1 340 ? -11.602 -20.781 -14.156 1 97.19 340 TYR A O 1
ATOM 2721 N N . GLU A 1 341 ? -9.875 -22.156 -13.883 1 97.12 341 GLU A N 1
ATOM 2722 C CA . GLU A 1 341 ? -10.039 -22.234 -12.43 1 97.12 341 GLU A CA 1
ATOM 2723 C C . GLU A 1 341 ? -8.82 -21.688 -11.703 1 97.12 341 GLU A C 1
ATOM 2725 O O . GLU A 1 341 ? -7.707 -22.188 -11.883 1 97.12 341 GLU A O 1
ATOM 2730 N N . LEU A 1 342 ? -8.953 -20.641 -10.984 1 97.88 342 LEU A N 1
ATOM 2731 C CA . LEU A 1 342 ? -8.008 -19.984 -10.086 1 97.88 342 LEU A CA 1
ATOM 2732 C C . LEU A 1 342 ? -8.742 -19.281 -8.953 1 97.88 342 LEU A C 1
ATOM 2734 O O . LEU A 1 342 ? -9.492 -18.328 -9.195 1 97.88 342 LEU A O 1
ATOM 2738 N N . GLU A 1 343 ? -8.516 -19.781 -7.805 1 98.12 343 GLU A N 1
ATOM 2739 C CA . GLU A 1 343 ? -9.219 -19.156 -6.684 1 98.12 343 GLU A CA 1
ATOM 2740 C C . GLU A 1 343 ? -8.617 -17.797 -6.34 1 98.12 343 GLU A C 1
ATOM 2742 O O . GLU A 1 343 ? -7.398 -17.641 -6.309 1 98.12 343 GLU A O 1
ATOM 2747 N N . HIS A 1 344 ? -9.5 -16.859 -6.113 1 98.75 344 HIS A N 1
ATOM 2748 C CA . HIS A 1 344 ? -9.148 -15.531 -5.637 1 98.75 344 HIS A CA 1
ATOM 2749 C C . HIS A 1 344 ? -9.633 -15.305 -4.211 1 98.75 344 HIS A C 1
ATOM 2751 O O . HIS A 1 344 ? -10.844 -15.281 -3.959 1 98.75 344 HIS A O 1
ATOM 2757 N N . GLU A 1 345 ? -8.703 -15.266 -3.312 1 98.69 345 GLU A N 1
ATOM 2758 C CA . GLU A 1 345 ? -8.969 -14.672 -2.006 1 98.69 345 GLU A CA 1
ATOM 2759 C C . GLU A 1 345 ? -8.93 -13.148 -2.072 1 98.69 345 GLU A C 1
ATOM 2761 O O . GLU A 1 345 ? -7.855 -12.555 -2.137 1 98.69 345 GLU A O 1
ATOM 2766 N N . THR A 1 346 ? -10.125 -12.531 -2.039 1 98.62 346 THR A N 1
ATOM 2767 C CA . THR A 1 346 ? -10.227 -11.133 -2.428 1 98.62 346 THR A CA 1
ATOM 2768 C C . THR A 1 346 ? -10.578 -10.258 -1.224 1 98.62 346 THR A C 1
ATOM 2770 O O . THR A 1 346 ? -11.539 -10.547 -0.504 1 98.62 346 THR A O 1
ATOM 2773 N N . ARG A 1 347 ? -9.859 -9.242 -1.078 1 97.69 347 ARG A N 1
ATOM 2774 C CA . ARG A 1 347 ? -10.016 -8.383 0.088 1 97.69 347 ARG A CA 1
ATOM 2775 C C . ARG A 1 347 ? -10.141 -6.922 -0.326 1 97.69 347 ARG A C 1
ATOM 2777 O O . ARG A 1 347 ? -9.633 -6.52 -1.375 1 97.69 347 ARG A O 1
ATOM 2784 N N . PRO A 1 348 ? -10.93 -6.145 0.473 1 95 348 PRO A N 1
ATOM 2785 C CA . PRO A 1 348 ? -11 -4.703 0.222 1 95 348 PRO A CA 1
ATOM 2786 C C . PRO A 1 348 ? -9.766 -3.951 0.705 1 95 348 PRO A C 1
ATOM 2788 O O . PRO A 1 348 ? -8.945 -4.512 1.433 1 95 348 PRO A O 1
ATOM 2791 N N . LEU A 1 349 ? -9.68 -2.729 0.345 1 91.75 349 LEU A N 1
ATOM 2792 C CA . LEU A 1 349 ? -8.539 -1.905 0.729 1 91.75 349 LEU A CA 1
ATOM 2793 C C . LEU A 1 349 ? -8.562 -1.604 2.225 1 91.75 349 LEU A C 1
ATOM 2795 O O . LEU A 1 349 ? -7.527 -1.304 2.818 1 91.75 349 LEU A O 1
ATOM 2799 N N . LEU A 1 350 ? -9.68 -1.719 2.895 1 91.75 350 LEU A N 1
ATOM 2800 C CA . LEU A 1 350 ? -9.789 -1.467 4.328 1 91.75 350 LEU A CA 1
ATOM 2801 C C . LEU A 1 350 ? -9.594 -2.754 5.121 1 91.75 350 LEU A C 1
ATOM 2803 O O . LEU A 1 350 ? -9.914 -2.809 6.312 1 91.75 350 LEU A O 1
ATOM 2807 N N . HIS A 1 351 ? -9.133 -3.811 4.395 1 94.31 351 HIS A N 1
ATOM 2808 C CA . HIS A 1 351 ? -8.664 -4.973 5.137 1 94.31 351 HIS A CA 1
ATOM 2809 C C . HIS A 1 351 ? -7.426 -4.641 5.965 1 94.31 351 HIS A C 1
ATOM 2811 O O . HIS A 1 351 ? -6.535 -3.932 5.492 1 94.31 351 HIS A O 1
ATOM 2817 N N . GLY A 1 352 ? -7.383 -5.152 7.129 1 91.31 352 GLY A N 1
ATOM 2818 C CA . GLY A 1 352 ? -6.336 -4.809 8.078 1 91.31 352 GLY A CA 1
ATOM 2819 C C . GLY A 1 352 ? -4.953 -5.223 7.613 1 91.31 352 GLY A C 1
ATOM 2820 O O . GLY A 1 352 ? -3.947 -4.707 8.109 1 91.31 352 GLY A O 1
ATOM 2821 N N . GLN A 1 353 ? -4.859 -6.043 6.605 1 90.94 353 GLN A N 1
ATOM 2822 C CA . GLN A 1 353 ? -3.568 -6.555 6.16 1 90.94 353 GLN A CA 1
ATOM 2823 C C . GLN A 1 353 ? -3.164 -5.938 4.824 1 90.94 353 GLN A C 1
ATOM 2825 O O . GLN A 1 353 ? -2.146 -6.316 4.242 1 90.94 353 GLN A O 1
ATOM 2830 N N . TYR A 1 354 ? -3.994 -5.016 4.324 1 90.88 354 TYR A N 1
ATOM 2831 C CA . TYR A 1 354 ? -3.662 -4.383 3.053 1 90.88 354 TYR A CA 1
ATOM 2832 C C . TYR A 1 354 ? -2.301 -3.699 3.125 1 90.88 354 TYR A C 1
ATOM 2834 O O . TYR A 1 354 ? -2.084 -2.816 3.957 1 90.88 354 TYR A O 1
ATOM 2842 N N . MET A 1 355 ? -1.355 -4.215 2.287 1 85.06 355 MET A N 1
ATOM 2843 C CA . MET A 1 355 ? 0.005 -3.707 2.137 1 85.06 355 MET A CA 1
ATOM 2844 C C . MET A 1 355 ? 0.719 -3.658 3.484 1 85.06 355 MET A C 1
ATOM 2846 O O . MET A 1 355 ? 1.398 -2.68 3.797 1 85.06 355 MET A O 1
ATOM 2850 N N . LYS A 1 356 ? 0.533 -4.691 4.191 1 86.44 356 LYS A N 1
ATOM 2851 C CA . LYS A 1 356 ? 1.21 -4.836 5.477 1 86.44 356 LYS A CA 1
ATOM 2852 C C . LYS A 1 356 ? 2.727 -4.828 5.301 1 86.44 356 LYS A C 1
ATOM 2854 O O . LYS A 1 356 ? 3.238 -5.211 4.25 1 86.44 356 LYS A O 1
ATOM 2859 N N . SER A 1 357 ? 3.348 -4.352 6.336 1 84.38 357 SER A N 1
ATOM 2860 C CA . SER A 1 357 ? 4.809 -4.363 6.348 1 84.38 357 SER A CA 1
ATOM 2861 C C . SER A 1 357 ? 5.348 -5.742 6.715 1 84.38 357 SER A C 1
ATOM 2863 O O . SER A 1 357 ? 5.02 -6.281 7.773 1 84.38 357 SER A O 1
ATOM 2865 N N . LEU A 1 358 ? 6.109 -6.254 5.777 1 87.56 358 LEU A N 1
ATOM 2866 C CA . LEU A 1 358 ? 6.703 -7.57 6 1 87.56 358 LEU A CA 1
ATOM 2867 C C . LEU A 1 358 ? 8.195 -7.453 6.27 1 87.56 358 LEU A C 1
ATOM 2869 O O . LEU A 1 358 ? 8.867 -6.578 5.715 1 87.56 358 LEU A O 1
ATOM 2873 N N . GLN A 1 359 ? 8.609 -8.328 7.125 1 85.56 359 GLN A N 1
ATOM 2874 C CA . GLN A 1 359 ? 10.047 -8.398 7.355 1 85.56 359 GLN A CA 1
ATOM 2875 C C . GLN A 1 359 ? 10.719 -9.336 6.352 1 85.56 359 GLN A C 1
ATOM 2877 O O . GLN A 1 359 ? 10.375 -10.516 6.273 1 85.56 359 GLN A O 1
ATOM 2882 N N . TYR A 1 360 ? 11.586 -8.852 5.602 1 89 360 TYR A N 1
ATOM 2883 C CA . TYR A 1 360 ? 12.391 -9.625 4.66 1 89 360 TYR A CA 1
ATOM 2884 C C . TYR A 1 360 ? 13.875 -9.32 4.84 1 89 360 TYR A C 1
ATOM 2886 O O . TYR A 1 360 ? 14.305 -8.172 4.703 1 89 360 TYR A O 1
ATOM 2894 N N . ILE A 1 361 ? 14.586 -10.32 5.172 1 87.44 361 ILE A N 1
ATOM 2895 C CA . ILE A 1 361 ? 16.031 -10.219 5.359 1 87.44 361 ILE A CA 1
ATOM 2896 C C . ILE A 1 361 ? 16.75 -11.07 4.312 1 87.44 361 ILE A C 1
ATOM 2898 O O . ILE A 1 361 ? 16.766 -12.297 4.41 1 87.44 361 ILE A O 1
ATOM 2902 N N . PRO A 1 362 ? 17.359 -10.398 3.404 1 83.75 362 PRO A N 1
ATOM 2903 C CA . PRO A 1 362 ? 18.031 -11.156 2.346 1 83.75 362 PRO A CA 1
ATOM 2904 C C . PRO A 1 362 ? 19.188 -12.008 2.873 1 83.75 362 PRO A C 1
ATOM 2906 O O . PRO A 1 362 ? 19.875 -11.602 3.807 1 83.75 362 PRO A O 1
ATOM 2909 N N . ARG A 1 363 ? 19.328 -13.156 2.307 1 83.44 363 ARG A N 1
ATOM 2910 C CA . ARG A 1 363 ? 20.469 -14.016 2.631 1 83.44 363 ARG A CA 1
ATOM 2911 C C . ARG A 1 363 ? 21.641 -13.758 1.689 1 83.44 363 ARG A C 1
ATOM 2913 O O . ARG A 1 363 ? 21.438 -13.422 0.521 1 83.44 363 ARG A O 1
ATOM 2920 N N . MET B 1 1 ? -1.172 33.844 19.594 1 65.62 1 MET B N 1
ATOM 2921 C CA . MET B 1 1 ? -2.014 32.812 20.172 1 65.62 1 MET B CA 1
ATOM 2922 C C . MET B 1 1 ? -1.922 31.516 19.375 1 65.62 1 MET B C 1
ATOM 2924 O O . MET B 1 1 ? -2.002 31.547 18.141 1 65.62 1 MET B O 1
ATOM 2928 N N . ASN B 1 2 ? -1.645 30.438 20.047 1 77.06 2 ASN B N 1
ATOM 2929 C CA . ASN B 1 2 ? -1.574 29.141 19.391 1 77.06 2 ASN B CA 1
ATOM 2930 C C . ASN B 1 2 ? -2.959 28.641 18.984 1 77.06 2 ASN B C 1
ATOM 2932 O O . ASN B 1 2 ? -3.949 28.922 19.656 1 77.06 2 ASN B O 1
ATOM 2936 N N . PRO B 1 3 ? -3.025 28.094 17.859 1 79 3 PRO B N 1
ATOM 2937 C CA . PRO B 1 3 ? -4.332 27.578 17.438 1 79 3 PRO B CA 1
ATOM 2938 C C . PRO B 1 3 ? -4.914 26.562 18.422 1 79 3 PRO B C 1
ATOM 2940 O O . PRO B 1 3 ? -4.164 25.812 19.047 1 79 3 PRO B O 1
ATOM 2943 N N . PRO B 1 4 ? -6.215 26.672 18.531 1 82.31 4 PRO B N 1
ATOM 2944 C CA . PRO B 1 4 ? -6.859 25.703 19.422 1 82.31 4 PRO B CA 1
ATOM 2945 C C . PRO B 1 4 ? -6.867 24.297 18.844 1 82.31 4 PRO B C 1
ATOM 2947 O O . PRO B 1 4 ? -6.641 24.109 17.641 1 82.31 4 PRO B O 1
ATOM 2950 N N . SER B 1 5 ? -6.957 23.312 19.672 1 89.81 5 SER B N 1
ATOM 2951 C CA . SER B 1 5 ? -7.168 21.906 19.344 1 89.81 5 SER B CA 1
ATOM 2952 C C . SER B 1 5 ? -8.328 21.312 20.141 1 89.81 5 SER B C 1
ATOM 2954 O O . SER B 1 5 ? -8.586 21.734 21.281 1 89.81 5 SER B O 1
ATOM 2956 N N . LEU B 1 6 ? -9.016 20.375 19.578 1 90.38 6 LEU B N 1
ATOM 2957 C CA . LEU B 1 6 ? -10.109 19.719 20.297 1 90.38 6 LEU B CA 1
ATOM 2958 C C . LEU B 1 6 ? -9.578 18.859 21.438 1 90.38 6 LEU B C 1
ATOM 2960 O O . LEU B 1 6 ? -10.344 18.469 22.328 1 90.38 6 LEU B O 1
ATOM 2964 N N . GLY B 1 7 ? -8.273 18.641 21.375 1 92.38 7 GLY B N 1
ATOM 2965 C CA . GLY B 1 7 ? -7.68 17.844 22.422 1 92.38 7 GLY B CA 1
ATOM 2966 C C . GLY B 1 7 ? -7.605 16.359 22.078 1 92.38 7 GLY B C 1
ATOM 2967 O O . GLY B 1 7 ? -8.383 15.875 21.25 1 92.38 7 GLY B O 1
ATOM 2968 N N . ALA B 1 8 ? -6.723 15.664 22.734 1 94.75 8 ALA B N 1
ATOM 2969 C CA . ALA B 1 8 ? -6.367 14.289 22.391 1 94.75 8 ALA B CA 1
ATOM 2970 C C . ALA B 1 8 ? -7.562 13.359 22.547 1 94.75 8 ALA B C 1
ATOM 2972 O O . ALA B 1 8 ? -7.848 12.547 21.672 1 94.75 8 ALA B O 1
ATOM 2973 N N . SER B 1 9 ? -8.273 13.484 23.625 1 91.25 9 SER B N 1
ATOM 2974 C CA . SER B 1 9 ? -9.391 12.578 23.906 1 91.25 9 SER B CA 1
ATOM 2975 C C . SER B 1 9 ? -10.508 12.742 22.891 1 91.25 9 SER B C 1
ATOM 2977 O O . SER B 1 9 ? -11.023 11.758 22.359 1 91.25 9 SER B O 1
ATOM 2979 N N . ASN B 1 10 ? -10.836 13.984 22.625 1 89.81 10 ASN B N 1
ATOM 2980 C CA . ASN B 1 10 ? -11.906 14.258 21.672 1 89.81 10 ASN B CA 1
ATOM 2981 C C . ASN B 1 10 ? -11.523 13.812 20.266 1 89.81 10 ASN B C 1
ATOM 2983 O O . ASN B 1 10 ? -12.328 13.203 19.562 1 89.81 10 ASN B O 1
ATOM 2987 N N . LEU B 1 11 ? -10.344 14.156 19.906 1 93.38 11 LEU B N 1
ATOM 2988 C CA . LEU B 1 11 ? -9.906 13.805 18.562 1 93.38 11 LEU B CA 1
ATOM 2989 C C . LEU B 1 11 ? -9.805 12.289 18.406 1 93.38 11 LEU B C 1
ATOM 2991 O O . LEU B 1 11 ? -10.141 11.758 17.344 1 93.38 11 LEU B O 1
ATOM 2995 N N . ARG B 1 12 ? -9.375 11.578 19.422 1 92.12 12 ARG B N 1
ATOM 2996 C CA . ARG B 1 12 ? -9.375 10.125 19.391 1 92.12 12 ARG B CA 1
ATOM 2997 C C . ARG B 1 12 ? -10.781 9.586 19.141 1 92.12 12 ARG B C 1
ATOM 2999 O O . ARG B 1 12 ? -10.984 8.727 18.281 1 92.12 12 ARG B O 1
ATOM 3006 N N . SER B 1 13 ? -11.672 10.078 19.875 1 88.69 13 SER B N 1
ATOM 3007 C CA . SER B 1 13 ? -13.055 9.633 19.734 1 88.69 13 SER B CA 1
ATOM 3008 C C . SER B 1 13 ? -13.586 9.906 18.328 1 88.69 13 SER B C 1
ATOM 3010 O O . SER B 1 13 ? -14.242 9.047 17.734 1 88.69 13 SER B O 1
ATOM 3012 N N . LEU B 1 14 ? -13.273 11.055 17.828 1 89.75 14 LEU B N 1
ATOM 3013 C CA . LEU B 1 14 ? -13.781 11.461 16.516 1 89.75 14 LEU B CA 1
ATOM 3014 C C . LEU B 1 14 ? -13.188 10.602 15.406 1 89.75 14 LEU B C 1
ATOM 3016 O O . LEU B 1 14 ? -13.898 10.164 14.5 1 89.75 14 LEU B O 1
ATOM 3020 N N . VAL B 1 15 ? -11.945 10.367 15.469 1 92.06 15 VAL B N 1
ATOM 3021 C CA . VAL B 1 15 ? -11.305 9.617 14.391 1 92.06 15 VAL B CA 1
ATOM 3022 C C . VAL B 1 15 ? -11.75 8.156 14.445 1 92.06 15 VAL B C 1
ATOM 3024 O O . VAL B 1 15 ? -11.898 7.508 13.406 1 92.06 15 VAL B O 1
ATOM 3027 N N . ILE B 1 16 ? -11.922 7.617 15.648 1 89.44 16 ILE B N 1
ATOM 3028 C CA . ILE B 1 16 ? -12.43 6.258 15.797 1 89.44 16 ILE B CA 1
ATOM 3029 C C . ILE B 1 16 ? -13.844 6.172 15.227 1 89.44 16 ILE B C 1
ATOM 3031 O O . ILE B 1 16 ? -14.18 5.219 14.508 1 89.44 16 ILE B O 1
ATOM 3035 N N . GLN B 1 17 ? -14.617 7.113 15.492 1 87.38 17 GLN B N 1
ATOM 3036 C CA . GLN B 1 17 ? -15.977 7.141 14.969 1 87.38 17 GLN B CA 1
ATOM 3037 C C . GLN B 1 17 ? -15.977 7.246 13.445 1 87.38 17 GLN B C 1
ATOM 3039 O O . GLN B 1 17 ? -16.766 6.582 12.773 1 87.38 17 GLN B O 1
ATOM 3044 N N . ALA B 1 18 ? -15.133 8.141 12.945 1 88.5 18 ALA B N 1
ATOM 3045 C CA . ALA B 1 18 ? -15.023 8.273 11.492 1 88.5 18 ALA B CA 1
ATOM 3046 C C . ALA B 1 18 ? -14.641 6.941 10.852 1 88.5 18 ALA B C 1
ATOM 3048 O O . ALA B 1 18 ? -15.258 6.516 9.875 1 88.5 18 ALA B O 1
ATOM 3049 N N . ALA B 1 19 ? -13.68 6.289 11.43 1 87.94 19 ALA B N 1
ATOM 3050 C CA . ALA B 1 19 ? -13.227 5 10.906 1 87.94 19 ALA B CA 1
ATOM 3051 C C . ALA B 1 19 ? -14.336 3.959 10.977 1 87.94 19 ALA B C 1
ATOM 3053 O O . ALA B 1 19 ? -14.492 3.143 10.062 1 87.94 19 ALA B O 1
ATOM 3054 N N . THR B 1 20 ? -15.062 3.965 12.031 1 85.69 20 THR B N 1
ATOM 3055 C CA . THR B 1 20 ? -16.141 3.008 12.227 1 85.69 20 THR B CA 1
ATOM 3056 C C . THR B 1 20 ? -17.25 3.232 11.203 1 85.69 20 THR B C 1
ATOM 3058 O O . THR B 1 20 ? -17.797 2.275 10.648 1 85.69 20 THR B O 1
ATOM 3061 N N . GLN B 1 21 ? -17.531 4.426 10.93 1 83.06 21 GLN B N 1
ATOM 3062 C CA . GLN B 1 21 ? -18.594 4.758 9.977 1 83.06 21 GLN B CA 1
ATOM 3063 C C . GLN B 1 21 ? -18.188 4.395 8.555 1 83.06 21 GLN B C 1
ATOM 3065 O O . GLN B 1 21 ? -19.031 4.027 7.734 1 83.06 21 GLN B O 1
ATOM 3070 N N . GLU B 1 22 ? -17 4.543 8.281 1 81 22 GLU B N 1
ATOM 3071 C CA . GLU B 1 22 ? -16.5 4.176 6.965 1 81 22 GLU B CA 1
ATOM 3072 C C . GLU B 1 22 ? -16.75 2.699 6.668 1 81 22 GLU B C 1
ATOM 3074 O O . GLU B 1 22 ? -16.969 2.32 5.516 1 81 22 GLU B O 1
ATOM 3079 N N . ILE B 1 23 ? -16.734 1.926 7.699 1 79.12 23 ILE B N 1
ATOM 3080 C CA . ILE B 1 23 ? -16.938 0.489 7.559 1 79.12 23 ILE B CA 1
ATOM 3081 C C . ILE B 1 23 ? -18.438 0.185 7.535 1 79.12 23 ILE B C 1
ATOM 3083 O O . ILE B 1 23 ? -18.891 -0.696 6.797 1 79.12 23 ILE B O 1
ATOM 3087 N N . ALA B 1 24 ? -19.188 0.88 8.461 1 69.12 24 ALA B N 1
ATOM 3088 C CA . ALA B 1 24 ? -20.594 0.566 8.711 1 69.12 24 ALA B CA 1
ATOM 3089 C C . ALA B 1 24 ? -21.484 1.146 7.617 1 69.12 24 ALA B C 1
ATOM 3091 O O . ALA B 1 24 ? -22.672 0.834 7.555 1 69.12 24 ALA B O 1
ATOM 3092 N N . GLN B 1 25 ? -20.969 1.981 6.695 1 59.94 25 GLN B N 1
ATOM 3093 C CA . GLN B 1 25 ? -21.859 2.746 5.82 1 59.94 25 GLN B CA 1
ATOM 3094 C C . GLN B 1 25 ? -23.031 1.898 5.355 1 59.94 25 GLN B C 1
ATOM 3096 O O . GLN B 1 25 ? -22.859 0.737 4.977 1 59.94 25 GLN B O 1
ATOM 3101 N N . ASP B 1 26 ? -24.219 2.314 5.91 1 51.16 26 ASP B N 1
ATOM 3102 C CA . ASP B 1 26 ? -25.531 1.738 5.656 1 51.16 26 ASP B CA 1
ATOM 3103 C C . ASP B 1 26 ? -25.734 1.467 4.168 1 51.16 26 ASP B C 1
ATOM 3105 O O . ASP B 1 26 ? -26.406 0.499 3.791 1 51.16 26 ASP B O 1
ATOM 3109 N N . ASP B 1 27 ? -25.312 2.598 3.402 1 56.38 27 ASP B N 1
ATOM 3110 C CA . ASP B 1 27 ? -25.469 2.352 1.973 1 56.38 27 ASP B CA 1
ATOM 3111 C C . ASP B 1 27 ? -24.422 1.371 1.466 1 56.38 27 ASP B C 1
ATOM 3113 O O . ASP B 1 27 ? -23.219 1.659 1.517 1 56.38 27 ASP B O 1
ATOM 3117 N N . ASP B 1 28 ? -24.719 0.142 1.584 1 59.16 28 ASP B N 1
ATOM 3118 C CA . ASP B 1 28 ? -23.953 -1.075 1.312 1 59.16 28 ASP B CA 1
ATOM 3119 C C . ASP B 1 28 ? -23.078 -0.91 0.076 1 59.16 28 ASP B C 1
ATOM 3121 O O . ASP B 1 28 ? -22 -1.51 -0.013 1 59.16 28 ASP B O 1
ATOM 3125 N N . ALA B 1 29 ? -23.375 0.215 -0.728 1 60.84 29 ALA B N 1
ATOM 3126 C CA . ALA B 1 29 ? -22.797 0.17 -2.066 1 60.84 29 ALA B CA 1
ATOM 3127 C C . ALA B 1 29 ? -21.312 0.548 -2.033 1 60.84 29 ALA B C 1
ATOM 3129 O O . ALA B 1 29 ? -20.547 0.158 -2.918 1 60.84 29 ALA B O 1
ATOM 3130 N N . THR B 1 30 ? -20.891 1.201 -0.966 1 67.5 30 THR B N 1
ATOM 3131 C CA . THR B 1 30 ? -19.484 1.582 -0.949 1 67.5 30 THR B CA 1
ATOM 3132 C C . THR B 1 30 ? -18.812 1.112 0.337 1 67.5 30 THR B C 1
ATOM 3134 O O . THR B 1 30 ? -17.719 1.568 0.675 1 67.5 30 THR B O 1
ATOM 3137 N N . SER B 1 31 ? -19.453 0.191 0.914 1 77.94 31 SER B N 1
ATOM 3138 C CA . SER B 1 31 ? -18.875 -0.313 2.156 1 77.94 31 SER B CA 1
ATOM 3139 C C . SER B 1 31 ? -17.516 -0.938 1.916 1 77.94 31 SER B C 1
ATOM 3141 O O . SER B 1 31 ? -17.312 -1.656 0.934 1 77.94 31 SER B O 1
ATOM 3143 N N . LEU B 1 32 ? -16.562 -0.54 2.727 1 85.62 32 LEU B N 1
ATOM 3144 C CA . LEU B 1 32 ? -15.211 -1.095 2.791 1 85.62 32 LEU B CA 1
ATOM 3145 C C . LEU B 1 32 ? -14.375 -0.615 1.613 1 85.62 32 LEU B C 1
ATOM 3147 O O . LEU B 1 32 ? -13.219 -1.027 1.458 1 85.62 32 LEU B O 1
ATOM 3151 N N . ASP B 1 33 ? -14.992 0.257 0.778 1 85.69 33 ASP B N 1
ATOM 3152 C CA . ASP B 1 33 ? -14.203 0.802 -0.324 1 85.69 33 ASP B CA 1
ATOM 3153 C C . ASP B 1 33 ? -13.539 2.113 0.075 1 85.69 33 ASP B C 1
ATOM 3155 O O . ASP B 1 33 ? -14.117 2.918 0.805 1 85.69 33 ASP B O 1
ATOM 3159 N N . LEU B 1 34 ? -12.359 2.264 -0.246 1 86.69 34 LEU B N 1
ATOM 3160 C CA . LEU B 1 34 ? -11.648 3.535 -0.156 1 86.69 34 LEU B CA 1
ATOM 3161 C C . LEU B 1 34 ? -11.578 4.215 -1.519 1 86.69 34 LEU B C 1
ATOM 3163 O O . LEU B 1 34 ? -11.312 3.566 -2.531 1 86.69 34 LEU B O 1
ATOM 3167 N N . SER B 1 35 ? -11.945 5.461 -1.556 1 88.75 35 SER B N 1
ATOM 3168 C CA . SER B 1 35 ? -11.914 6.195 -2.818 1 88.75 35 SER B CA 1
ATOM 3169 C C . SER B 1 35 ? -11.195 7.531 -2.664 1 88.75 35 SER B C 1
ATOM 3171 O O . SER B 1 35 ? -11.039 8.031 -1.55 1 88.75 35 SER B O 1
ATOM 3173 N N . GLY B 1 36 ? -10.758 8.047 -3.814 1 93.81 36 GLY B N 1
ATOM 3174 C CA . GLY B 1 36 ? -10.062 9.328 -3.807 1 93.81 36 GLY B CA 1
ATOM 3175 C C . GLY B 1 36 ? -8.625 9.227 -3.334 1 93.81 36 GLY B C 1
ATOM 3176 O O . GLY B 1 36 ? -7.777 8.664 -4.031 1 93.81 36 GLY B O 1
ATOM 3177 N N . ILE B 1 37 ? -8.406 9.758 -2.121 1 96.31 37 ILE B N 1
ATOM 3178 C CA . ILE B 1 37 ? -7.078 9.633 -1.534 1 96.31 37 ILE B CA 1
ATOM 3179 C C . ILE B 1 37 ? -6.953 8.281 -0.836 1 96.31 37 ILE B C 1
ATOM 3181 O O . ILE B 1 37 ? -7.703 7.984 0.098 1 96.31 37 ILE B O 1
ATOM 3185 N N . LEU B 1 38 ? -5.977 7.539 -1.276 1 94.81 38 LEU B N 1
ATOM 3186 C CA . LEU B 1 38 ? -5.871 6.18 -0.76 1 94.81 38 LEU B CA 1
ATOM 3187 C C . LEU B 1 38 ? -4.773 6.082 0.295 1 94.81 38 LEU B C 1
ATOM 3189 O O . LEU B 1 38 ? -4.715 5.109 1.048 1 94.81 38 LEU B O 1
ATOM 3193 N N . TRP B 1 39 ? -3.941 7.121 0.321 1 96.12 39 TRP B N 1
ATOM 3194 C CA . TRP B 1 39 ? -2.844 7.059 1.279 1 96.12 39 TRP B CA 1
ATOM 3195 C C . TRP B 1 39 ? -2.207 8.43 1.469 1 96.12 39 TRP B C 1
ATOM 3197 O O . TRP B 1 39 ? -1.937 9.141 0.495 1 96.12 39 TRP B O 1
ATOM 3207 N N . MET B 1 40 ? -2.049 8.812 2.656 1 97.62 40 MET B N 1
ATOM 3208 C CA . MET B 1 40 ? -1.222 9.969 2.994 1 97.62 40 MET B CA 1
ATOM 3209 C C . MET B 1 40 ? 0.149 9.531 3.498 1 97.62 40 MET B C 1
ATOM 3211 O O . MET B 1 40 ? 0.26 8.953 4.586 1 97.62 40 MET B O 1
ATOM 3215 N N . GLU B 1 41 ? 1.156 9.859 2.787 1 97.31 41 GLU B N 1
ATOM 3216 C CA . GLU B 1 41 ? 2.482 9.305 3.051 1 97.31 41 GLU B CA 1
ATOM 3217 C C . GLU B 1 41 ? 3.252 10.172 4.047 1 97.31 41 GLU B C 1
ATOM 3219 O O . GLU B 1 41 ? 3.916 9.648 4.945 1 97.31 41 GLU B O 1
ATOM 3224 N N . HIS B 1 42 ? 3.252 11.5 3.789 1 97.81 42 HIS B N 1
ATOM 3225 C CA . HIS B 1 42 ? 4.082 12.305 4.676 1 97.81 42 HIS B CA 1
ATOM 3226 C C . HIS B 1 42 ? 3.57 13.734 4.762 1 97.81 42 HIS B C 1
ATOM 3228 O O . HIS B 1 42 ? 2.742 14.156 3.947 1 97.81 42 HIS B O 1
ATOM 3234 N N . ILE B 1 43 ? 4.023 14.398 5.812 1 98.38 43 ILE B N 1
ATOM 3235 C CA . ILE B 1 43 ? 3.865 15.828 6.012 1 98.38 43 ILE B CA 1
ATOM 3236 C C . ILE B 1 43 ? 5.215 16.531 5.852 1 98.38 43 ILE B C 1
ATOM 3238 O O . ILE B 1 43 ? 6.223 16.078 6.402 1 98.38 43 ILE B O 1
ATOM 3242 N N . ASN B 1 44 ? 5.234 17.516 5.078 1 97.44 44 ASN B N 1
ATOM 3243 C CA . ASN B 1 44 ? 6.438 18.312 4.91 1 97.44 44 ASN B CA 1
ATOM 3244 C C . ASN B 1 44 ? 6.363 19.609 5.723 1 97.44 44 ASN B C 1
ATOM 3246 O O . ASN B 1 44 ? 5.395 20.359 5.609 1 97.44 44 ASN B O 1
ATOM 3250 N N . LEU B 1 45 ? 7.348 19.891 6.48 1 97.5 45 LEU B N 1
ATOM 3251 C CA . LEU B 1 45 ? 7.395 21.062 7.344 1 97.5 45 LEU B CA 1
ATOM 3252 C C . LEU B 1 45 ? 8.742 21.766 7.234 1 97.5 45 LEU B C 1
ATOM 3254 O O . LEU B 1 45 ? 9.789 21.109 7.188 1 97.5 45 LEU B O 1
ATOM 3258 N N . ILE B 1 46 ? 8.727 23.047 7.191 1 96.81 46 ILE B N 1
ATOM 3259 C CA . ILE B 1 46 ? 9.93 23.859 7.383 1 96.81 46 ILE B CA 1
ATOM 3260 C C . ILE B 1 46 ? 10.164 24.078 8.875 1 96.81 46 ILE B C 1
ATOM 3262 O O . ILE B 1 46 ? 9.273 24.562 9.586 1 96.81 46 ILE B O 1
ATOM 3266 N N . VAL B 1 47 ? 11.305 23.734 9.32 1 96.44 47 VAL B N 1
ATOM 3267 C CA . VAL B 1 47 ? 11.68 23.891 10.719 1 96.44 47 VAL B CA 1
ATOM 3268 C C . VAL B 1 47 ? 12.812 24.906 10.844 1 96.44 47 VAL B C 1
ATOM 3270 O O . VAL B 1 47 ? 13.406 25.312 9.844 1 96.44 47 VAL B O 1
ATOM 3273 N N . GLY B 1 48 ? 13.125 25.359 12.047 1 94.75 48 GLY B N 1
ATOM 3274 C CA . GLY B 1 48 ? 14.109 26.406 12.266 1 94.75 48 GLY B CA 1
ATOM 3275 C C . GLY B 1 48 ? 15.531 25.891 12.328 1 94.75 48 GLY B C 1
ATOM 3276 O O . GLY B 1 48 ? 16.469 26.594 11.953 1 94.75 48 GLY B O 1
ATOM 3277 N N . ASP B 1 49 ? 15.742 24.703 12.859 1 94.94 49 ASP B N 1
ATOM 3278 C CA . ASP B 1 49 ? 17.062 24.109 13.078 1 94.94 49 ASP B CA 1
ATOM 3279 C C . ASP B 1 49 ? 16.984 22.594 12.992 1 94.94 49 ASP B C 1
ATOM 3281 O O . ASP B 1 49 ? 16.203 21.953 13.695 1 94.94 49 ASP B O 1
ATOM 3285 N N . LEU B 1 50 ? 17.875 22.016 12.195 1 93.62 50 LEU B N 1
ATOM 3286 C CA . LEU B 1 50 ? 17.781 20.594 11.922 1 93.62 50 LEU B CA 1
ATOM 3287 C C . LEU B 1 50 ? 18.312 19.781 13.102 1 93.62 50 LEU B C 1
ATOM 3289 O O . LEU B 1 50 ? 17.844 18.672 13.359 1 93.62 50 LEU B O 1
ATOM 3293 N N . ASP B 1 51 ? 19.281 20.297 13.82 1 94.75 51 ASP B N 1
ATOM 3294 C CA . ASP B 1 51 ? 19.781 19.594 14.992 1 94.75 51 ASP B CA 1
ATOM 3295 C C . ASP B 1 51 ? 18.719 19.516 16.094 1 94.75 51 ASP B C 1
ATOM 3297 O O . ASP B 1 51 ? 18.531 18.469 16.719 1 94.75 51 ASP B O 1
ATOM 3301 N N . LEU B 1 52 ? 18.078 20.641 16.281 1 96.75 52 LEU B N 1
ATOM 3302 C CA . LEU B 1 52 ? 17.016 20.656 17.281 1 96.75 52 LEU B CA 1
ATOM 3303 C C . LEU B 1 52 ? 15.844 19.781 16.828 1 96.75 52 LEU B C 1
ATOM 3305 O O . LEU B 1 52 ? 15.195 19.141 17.656 1 96.75 52 LEU B O 1
ATOM 3309 N N . ALA B 1 53 ? 15.609 19.797 15.508 1 96.5 53 ALA B N 1
ATOM 3310 C CA . ALA B 1 53 ? 14.578 18.891 14.977 1 96.5 53 ALA B CA 1
ATOM 3311 C C . ALA B 1 53 ? 14.945 17.438 15.234 1 96.5 53 ALA B C 1
ATOM 3313 O O . ALA B 1 53 ? 14.078 16.625 15.594 1 96.5 53 ALA B O 1
ATOM 3314 N N . ALA B 1 54 ? 16.172 17.109 15.047 1 95 54 ALA B N 1
ATOM 3315 C CA . ALA B 1 54 ? 16.641 15.742 15.312 1 95 54 ALA B CA 1
ATOM 3316 C C . ALA B 1 54 ? 16.453 15.375 16.781 1 95 54 ALA B C 1
ATOM 3318 O O . ALA B 1 54 ? 16.016 14.266 17.094 1 95 54 ALA B O 1
ATOM 3319 N N . ALA B 1 55 ? 16.75 16.312 17.625 1 96.94 55 ALA B N 1
ATOM 3320 C CA . ALA B 1 55 ? 16.562 16.078 19.047 1 96.94 55 ALA B CA 1
ATOM 3321 C C . ALA B 1 55 ? 15.109 15.797 19.375 1 96.94 55 ALA B C 1
ATOM 3323 O O . ALA B 1 55 ? 14.805 14.945 20.219 1 96.94 55 ALA B O 1
ATOM 3324 N N . PHE B 1 56 ? 14.266 16.453 18.75 1 98.06 56 PHE B N 1
ATOM 3325 C CA . PHE B 1 56 ? 12.836 16.312 19.016 1 98.06 56 PHE B CA 1
ATOM 3326 C C . PHE B 1 56 ? 12.297 15.031 18.391 1 98.06 56 PHE B C 1
ATOM 3328 O O . PHE B 1 56 ? 11.719 14.195 19.078 1 98.06 56 PHE B O 1
ATOM 3335 N N . TYR B 1 57 ? 12.477 14.852 17.062 1 97.44 57 TYR B N 1
ATOM 3336 C CA . TYR B 1 57 ? 11.812 13.789 16.328 1 97.44 57 TYR B CA 1
ATOM 3337 C C . TYR B 1 57 ? 12.531 12.453 16.531 1 97.44 57 TYR B C 1
ATOM 3339 O O . TYR B 1 57 ? 11.883 11.414 16.672 1 97.44 57 TYR B O 1
ATOM 3347 N N . LEU B 1 58 ? 13.836 12.477 16.5 1 95.81 58 LEU B N 1
ATOM 3348 C CA . LEU B 1 58 ? 14.594 11.234 16.578 1 95.81 58 LEU B CA 1
ATOM 3349 C C . LEU B 1 58 ? 14.828 10.828 18.016 1 95.81 58 LEU B C 1
ATOM 3351 O O . LEU B 1 58 ? 14.383 9.758 18.453 1 95.81 58 LEU B O 1
ATOM 3355 N N . ASP B 1 59 ? 15.438 11.711 18.75 1 96.62 59 ASP B N 1
ATOM 3356 C CA . ASP B 1 59 ? 15.852 11.344 20.109 1 96.62 59 ASP B CA 1
ATOM 3357 C C . ASP B 1 59 ? 14.656 11.289 21.047 1 96.62 59 ASP B C 1
ATOM 3359 O O . ASP B 1 59 ? 14.531 10.352 21.844 1 96.62 59 ASP B O 1
ATOM 3363 N N . PHE B 1 60 ? 13.758 12.234 20.984 1 98.06 60 PHE B N 1
ATOM 3364 C CA . PHE B 1 60 ? 12.648 12.312 21.922 1 98.06 60 PHE B CA 1
ATOM 3365 C C . PHE B 1 60 ? 11.484 11.445 21.469 1 98.06 60 PHE B C 1
ATOM 3367 O O . PHE B 1 60 ? 11.125 10.469 22.141 1 98.06 60 PHE B O 1
ATOM 3374 N N . LEU B 1 61 ? 10.945 11.695 20.281 1 97.69 61 LEU B N 1
ATOM 3375 C CA . LEU B 1 61 ? 9.758 10.984 19.828 1 97.69 61 LEU B CA 1
ATOM 3376 C C . LEU B 1 61 ? 10.109 9.57 19.375 1 97.69 61 LEU B C 1
ATOM 3378 O O . LEU B 1 61 ? 9.234 8.711 19.281 1 97.69 61 LEU B O 1
ATOM 3382 N N . GLY B 1 62 ? 11.328 9.344 18.969 1 96.75 62 GLY B N 1
ATOM 3383 C CA . GLY B 1 62 ? 11.781 8 18.641 1 96.75 62 GLY B CA 1
ATOM 3384 C C . GLY B 1 62 ? 11.555 7.633 17.188 1 96.75 62 GLY B C 1
ATOM 3385 O O . GLY B 1 62 ? 11.398 6.453 16.859 1 96.75 62 GLY B O 1
ATOM 3386 N N . PHE B 1 63 ? 11.492 8.586 16.312 1 96.44 63 PHE B N 1
ATOM 3387 C CA . PHE B 1 63 ? 11.422 8.305 14.883 1 96.44 63 PHE B CA 1
ATOM 3388 C C . PHE B 1 63 ? 12.734 7.73 14.375 1 96.44 63 PHE B C 1
ATOM 3390 O O . PHE B 1 63 ? 13.734 7.719 15.102 1 96.44 63 PHE B O 1
ATOM 3397 N N . SER B 1 64 ? 12.688 7.211 13.172 1 94.94 64 SER B N 1
ATOM 3398 C CA . SER B 1 64 ? 13.906 6.719 12.531 1 94.94 64 SER B CA 1
ATOM 3399 C C . SER B 1 64 ? 14.273 7.562 11.312 1 94.94 64 SER B C 1
ATOM 3401 O O . SER B 1 64 ? 13.391 7.961 10.547 1 94.94 64 SER B O 1
ATOM 3403 N N . ARG B 1 65 ? 15.523 7.773 11.172 1 92.5 65 ARG B N 1
ATOM 3404 C CA . ARG B 1 65 ? 16 8.422 9.953 1 92.5 65 ARG B CA 1
ATOM 3405 C C . ARG B 1 65 ? 15.875 7.488 8.758 1 92.5 65 ARG B C 1
ATOM 3407 O O . ARG B 1 65 ? 16.156 6.293 8.859 1 92.5 65 ARG B O 1
ATOM 3414 N N . ASP B 1 66 ? 15.438 7.996 7.68 1 89.62 66 ASP B N 1
ATOM 3415 C CA . ASP B 1 66 ? 15.453 7.207 6.449 1 89.62 66 ASP B CA 1
ATOM 3416 C C . ASP B 1 66 ? 16.875 7.012 5.941 1 89.62 66 ASP B C 1
ATOM 3418 O O . ASP B 1 66 ? 17.594 7.984 5.688 1 89.62 66 ASP B O 1
ATOM 3422 N N . PRO B 1 67 ? 17.359 5.867 5.836 1 78.62 67 PRO B N 1
ATOM 3423 C CA . PRO B 1 67 ? 18.766 5.621 5.48 1 78.62 67 PRO B CA 1
ATOM 3424 C C . PRO B 1 67 ? 19.094 6.059 4.059 1 78.62 67 PRO B C 1
ATOM 3426 O O . PRO B 1 67 ? 20.266 6.277 3.732 1 78.62 67 PRO B O 1
ATOM 3429 N N . THR B 1 68 ? 18.188 6.062 3.213 1 65.25 68 THR B N 1
ATOM 3430 C CA . THR B 1 68 ? 18.453 6.309 1.8 1 65.25 68 THR B CA 1
ATOM 3431 C C . THR B 1 68 ? 18.5 7.805 1.51 1 65.25 68 THR B C 1
ATOM 3433 O O . THR B 1 68 ? 18.844 8.219 0.399 1 65.25 68 THR B O 1
ATOM 3436 N N . LYS B 1 69 ? 18.109 8.516 2.494 1 66 69 LYS B N 1
ATOM 3437 C CA . LYS B 1 69 ? 17.938 9.938 2.199 1 66 69 LYS B CA 1
ATOM 3438 C C . LYS B 1 69 ? 18.75 10.797 3.166 1 66 69 LYS B C 1
ATOM 3440 O O . LYS B 1 69 ? 19.328 10.281 4.129 1 66 69 LYS B O 1
ATOM 3445 N N . SER B 1 70 ? 18.891 12.023 2.678 1 60.91 70 SER B N 1
ATOM 3446 C CA . SER B 1 70 ? 19.547 12.984 3.561 1 60.91 70 SER B CA 1
ATOM 3447 C C . SER B 1 70 ? 18.797 13.102 4.891 1 60.91 70 SER B C 1
ATOM 3449 O O . SER B 1 70 ? 17.688 12.594 5.035 1 60.91 70 SER B O 1
ATOM 3451 N N . PHE B 1 71 ? 19.328 13.797 5.887 1 63.94 71 PHE B N 1
ATOM 3452 C CA . PHE B 1 71 ? 19 13.953 7.301 1 63.94 71 PHE B 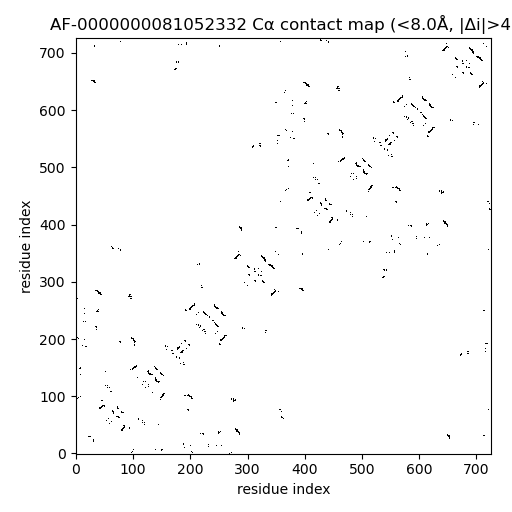CA 1
ATOM 3453 C C . PHE B 1 71 ? 17.594 14.5 7.477 1 63.94 71 PHE B C 1
ATOM 3455 O O . PHE B 1 71 ? 17.078 14.539 8.594 1 63.94 71 PHE B O 1
ATOM 3462 N N . THR B 1 72 ? 16.734 14.352 6.383 1 86.69 72 THR B N 1
ATOM 3463 C CA . THR B 1 72 ? 15.555 15.172 6.625 1 86.69 72 THR B CA 1
ATOM 3464 C C . THR B 1 72 ? 14.281 14.359 6.434 1 86.69 72 THR B C 1
ATOM 3466 O O . THR B 1 72 ? 13.172 14.867 6.645 1 86.69 72 THR B O 1
ATOM 3469 N N . HIS B 1 73 ? 14.352 13.117 6.152 1 94.12 73 HIS B N 1
ATOM 3470 C CA . HIS B 1 73 ? 13.195 12.242 6.078 1 94.12 73 HIS B CA 1
ATOM 3471 C C . HIS B 1 73 ? 13.125 11.32 7.293 1 94.12 73 HIS B C 1
ATOM 3473 O O . HIS B 1 73 ? 14.023 10.516 7.52 1 94.12 73 HIS B O 1
ATOM 3479 N N . LEU B 1 74 ? 12.094 11.516 8.078 1 95.94 74 LEU B N 1
ATOM 3480 C CA . LEU B 1 74 ? 11.938 10.805 9.344 1 95.94 74 LEU B CA 1
ATOM 3481 C C . LEU B 1 74 ? 10.781 9.82 9.266 1 95.94 74 LEU B C 1
ATOM 3483 O O . LEU B 1 74 ? 9.648 10.195 8.938 1 95.94 74 LEU B O 1
ATOM 3487 N N . ASN B 1 75 ? 11.109 8.594 9.578 1 95.62 75 ASN B N 1
ATOM 3488 C CA . ASN B 1 75 ? 10.133 7.52 9.438 1 95.62 75 ASN B CA 1
ATOM 3489 C C . ASN B 1 75 ? 9.359 7.293 10.734 1 95.62 75 ASN B C 1
ATOM 3491 O O . ASN B 1 75 ? 9.945 7.305 11.82 1 95.62 75 ASN B O 1
ATOM 3495 N N . LEU B 1 76 ? 8.109 7.168 10.68 1 96.19 76 LEU B N 1
ATOM 3496 C CA . LEU B 1 76 ? 7.195 6.676 11.703 1 96.19 76 LEU B CA 1
ATOM 3497 C C . LEU B 1 76 ? 6.23 5.648 11.117 1 96.19 76 LEU B C 1
ATOM 3499 O O . LEU B 1 76 ? 5.246 6.016 10.469 1 96.19 76 LEU B O 1
ATOM 3503 N N . GLY B 1 77 ? 6.574 4.344 11.383 1 93.56 77 GLY B N 1
ATOM 3504 C CA . GLY B 1 77 ? 5.828 3.316 10.68 1 93.56 77 GLY B CA 1
ATOM 3505 C C . GLY B 1 77 ? 5.988 3.385 9.172 1 93.56 77 GLY B C 1
ATOM 3506 O O . GLY B 1 77 ? 7.109 3.385 8.656 1 93.56 77 GLY B O 1
ATOM 3507 N N . GLN B 1 78 ? 4.922 3.516 8.484 1 92.5 78 GLN B N 1
ATOM 3508 C CA . GLN B 1 78 ? 4.953 3.572 7.023 1 92.5 78 GLN B CA 1
ATOM 3509 C C . GLN B 1 78 ? 4.738 5 6.523 1 92.5 78 GLN B C 1
ATOM 3511 O O . GLN B 1 78 ? 4.457 5.211 5.344 1 92.5 78 GLN B O 1
ATOM 3516 N N . GLN B 1 79 ? 4.824 5.91 7.395 1 96.44 79 GLN B N 1
ATOM 3517 C CA . GLN B 1 79 ? 4.684 7.324 7.059 1 96.44 79 GLN B CA 1
ATOM 3518 C C . GLN B 1 79 ? 5.934 8.109 7.445 1 96.44 79 GLN B 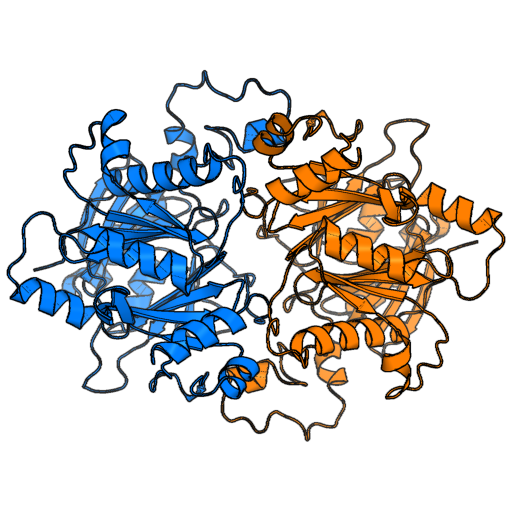C 1
ATOM 3520 O O . GLN B 1 79 ? 6.867 7.547 8.023 1 96.44 79 GLN B O 1
ATOM 3525 N N . GLN B 1 80 ? 5.926 9.414 7 1 96.75 80 GLN B N 1
ATOM 3526 C CA . GLN B 1 80 ? 7.156 10.172 7.227 1 96.75 80 GLN B CA 1
ATOM 3527 C C . GLN B 1 80 ? 6.852 11.633 7.527 1 96.75 80 GLN B C 1
ATOM 3529 O O . GLN B 1 80 ? 5.746 12.109 7.27 1 96.75 80 GLN B O 1
ATOM 3534 N N . PHE B 1 81 ? 7.773 12.242 8.117 1 97.44 81 PHE B N 1
ATOM 3535 C CA . PHE B 1 81 ? 7.934 13.695 8.094 1 97.44 81 PHE B CA 1
ATOM 3536 C C . PHE B 1 81 ? 9.117 14.094 7.223 1 97.44 81 PHE B C 1
ATOM 3538 O O . PHE B 1 81 ? 10.203 13.516 7.332 1 97.44 81 PHE B O 1
ATOM 3545 N N . HIS B 1 82 ? 8.898 14.945 6.348 1 96.69 82 HIS B N 1
ATOM 3546 C CA . HIS B 1 82 ? 9.969 15.594 5.594 1 96.69 82 HIS B CA 1
ATOM 3547 C C . HIS B 1 82 ? 10.234 17 6.121 1 96.69 82 HIS B C 1
ATOM 3549 O O . HIS B 1 82 ? 9.367 17.875 6.059 1 96.69 82 HIS B O 1
ATOM 3555 N N . LEU B 1 83 ? 11.43 17.203 6.59 1 96.25 83 LEU B N 1
ATOM 3556 C CA . LEU B 1 83 ? 11.781 18.484 7.203 1 96.25 83 LEU B CA 1
ATOM 3557 C C . LEU B 1 83 ? 12.727 19.266 6.309 1 96.25 83 LEU B C 1
ATOM 3559 O O . LEU B 1 83 ? 13.562 18.688 5.617 1 96.25 83 LEU B O 1
ATOM 3563 N N . ALA B 1 84 ? 12.555 20.516 6.312 1 94 84 ALA B N 1
ATOM 3564 C CA . ALA B 1 84 ? 13.438 21.438 5.602 1 94 84 ALA B CA 1
ATOM 3565 C C . ALA B 1 84 ? 13.672 22.703 6.414 1 94 84 ALA B C 1
ATOM 3567 O O . ALA B 1 84 ? 13.047 22.906 7.457 1 94 84 ALA B O 1
ATOM 3568 N N . VAL B 1 85 ? 14.633 23.484 5.984 1 94.25 85 VAL B N 1
ATOM 3569 C CA . VAL B 1 85 ? 14.875 24.797 6.555 1 94.25 85 VAL B CA 1
ATOM 3570 C C . VAL B 1 85 ? 14.523 25.875 5.527 1 94.25 85 VAL B C 1
ATOM 3572 O O . VAL B 1 85 ? 14.438 25.594 4.332 1 94.25 85 VAL B O 1
ATOM 3575 N N . PRO B 1 86 ? 14.305 27.062 6.051 1 94.19 86 PRO B N 1
ATOM 3576 C CA . PRO B 1 86 ? 14 28.125 5.098 1 94.19 86 PRO B CA 1
ATOM 3577 C C . PRO B 1 86 ? 15.102 28.328 4.062 1 94.19 86 PRO B C 1
ATOM 3579 O O . PRO B 1 86 ? 16.281 28.266 4.395 1 94.19 86 PRO B O 1
ATOM 3582 N N . LYS B 1 87 ? 14.656 28.484 2.846 1 90.69 87 LYS B N 1
ATOM 3583 C CA . LYS B 1 87 ? 15.602 28.75 1.759 1 90.69 87 LYS B CA 1
ATOM 3584 C C . LYS B 1 87 ? 15.695 30.234 1.449 1 90.69 87 LYS B C 1
ATOM 3586 O O . LYS B 1 87 ? 16.703 30.703 0.926 1 90.69 87 LYS B O 1
ATOM 3591 N N . THR B 1 88 ? 14.562 30.891 1.684 1 90.62 88 THR B N 1
ATOM 3592 C CA . THR B 1 88 ? 14.484 32.312 1.436 1 90.62 88 THR B CA 1
ATOM 3593 C C . THR B 1 88 ? 14.047 33.062 2.695 1 90.62 88 THR B C 1
ATOM 3595 O O . THR B 1 88 ? 13.492 32.469 3.613 1 90.62 88 THR B O 1
ATOM 3598 N N . PRO B 1 89 ? 14.289 34.312 2.725 1 88.81 89 PRO B N 1
ATOM 3599 C CA . PRO B 1 89 ? 13.867 35.094 3.891 1 88.81 89 PRO B CA 1
ATOM 3600 C C . PRO B 1 89 ? 12.352 35.125 4.059 1 88.81 89 PRO B C 1
ATOM 3602 O O . PRO B 1 89 ? 11.852 35.406 5.16 1 88.81 89 PRO B O 1
ATOM 3605 N N . GLU B 1 90 ? 11.703 34.844 2.977 1 87.31 90 GLU B N 1
ATOM 3606 C CA . GLU B 1 90 ? 10.25 34.906 3.016 1 87.31 90 GLU B CA 1
ATOM 3607 C C . GLU B 1 90 ? 9.656 33.625 3.625 1 87.31 90 GLU B C 1
ATOM 3609 O O . GLU B 1 90 ? 8.508 33.625 4.078 1 87.31 90 GLU B O 1
ATOM 3614 N N . GLU B 1 91 ? 10.414 32.625 3.58 1 91.06 91 GLU B N 1
ATOM 3615 C CA . GLU B 1 91 ? 9.938 31.375 4.164 1 91.06 91 GLU B CA 1
ATOM 3616 C C . GLU B 1 91 ? 10.062 31.391 5.688 1 91.06 91 GLU B C 1
ATOM 3618 O O . GLU B 1 91 ? 11.039 31.906 6.227 1 91.06 91 GLU B O 1
ATOM 3623 N N . SER B 1 92 ? 9.039 30.938 6.305 1 92 92 SER B N 1
ATOM 3624 C CA . SER B 1 92 ? 9.023 30.859 7.762 1 92 92 SER B CA 1
ATOM 3625 C C . SER B 1 92 ? 8.812 29.422 8.234 1 92 92 SER B C 1
ATOM 3627 O O . SER B 1 92 ? 8.438 28.547 7.449 1 92 92 SER B O 1
ATOM 3629 N N . VAL B 1 93 ? 9.141 29.266 9.531 1 94.69 93 VAL B N 1
ATOM 3630 C CA . VAL B 1 93 ? 8.875 27.969 10.148 1 94.69 93 VAL B CA 1
ATOM 3631 C C . VAL B 1 93 ? 7.375 27.688 10.133 1 94.69 93 VAL B C 1
ATOM 3633 O O . VAL B 1 93 ? 6.562 28.609 10.234 1 94.69 93 VAL B O 1
ATOM 3636 N N . HIS B 1 94 ? 7.129 26.438 9.953 1 96.12 94 HIS B N 1
ATOM 3637 C CA . HIS B 1 94 ? 5.734 26.031 9.797 1 96.12 94 HIS B CA 1
ATOM 3638 C C . HIS B 1 94 ? 5.117 25.656 11.141 1 96.12 94 HIS B C 1
ATOM 3640 O O . HIS B 1 94 ? 5.754 24.984 11.953 1 96.12 94 HIS B O 1
ATOM 3646 N N . THR B 1 95 ? 3.938 26.109 11.344 1 96.19 95 THR B N 1
ATOM 3647 C CA . THR B 1 95 ? 3.08 25.672 12.438 1 96.19 95 THR B CA 1
ATOM 3648 C C . THR B 1 95 ? 1.681 25.344 11.93 1 96.19 95 THR B C 1
ATOM 3650 O O . THR B 1 95 ? 1.003 26.188 11.359 1 96.19 95 THR B O 1
ATOM 3653 N N . ILE B 1 96 ? 1.277 24.125 12.164 1 96.69 96 ILE B N 1
ATOM 3654 C CA . ILE B 1 96 ? -0.041 23.656 11.742 1 96.69 96 ILE B CA 1
ATOM 3655 C C . ILE B 1 96 ? -1.118 24.328 12.594 1 96.69 96 ILE B C 1
ATOM 3657 O O . ILE B 1 96 ? -1.008 24.375 13.82 1 96.69 96 ILE B O 1
ATOM 3661 N N . ALA B 1 97 ? -2.121 24.953 11.984 1 94.94 97 ALA B N 1
ATOM 3662 C CA . ALA B 1 97 ? -3.293 25.453 12.703 1 94.94 97 ALA B CA 1
ATOM 3663 C C . ALA B 1 97 ? -4.18 24.312 13.172 1 94.94 97 ALA B C 1
ATOM 3665 O O . ALA B 1 97 ? -5.211 24.016 12.562 1 94.94 97 ALA B O 1
ATOM 3666 N N . GLY B 1 98 ? -3.959 23.75 14.227 1 96.12 98 GLY B N 1
ATOM 3667 C CA . GLY B 1 98 ? -4.547 22.531 14.781 1 96.12 98 GLY B CA 1
ATOM 3668 C C . GLY B 1 98 ? -3.535 21.641 15.469 1 96.12 98 GLY B C 1
ATOM 3669 O O . GLY B 1 98 ? -2.775 22.109 16.328 1 96.12 98 GLY B O 1
ATOM 3670 N N . SER B 1 99 ? -3.648 20.344 15.141 1 97.75 99 SER B N 1
ATOM 3671 C CA . SER B 1 99 ? -2.75 19.422 15.812 1 97.75 99 SER B CA 1
ATOM 3672 C C . SER B 1 99 ? -2.451 18.203 14.938 1 97.75 99 SER B C 1
ATOM 3674 O O . SER B 1 99 ? -3.1 18 13.906 1 97.75 99 SER B O 1
ATOM 3676 N N . ILE B 1 100 ? -1.433 17.516 15.289 1 98.56 100 ILE B N 1
ATOM 3677 C CA . ILE B 1 100 ? -1.043 16.281 14.641 1 98.56 100 ILE B CA 1
ATOM 3678 C C . ILE B 1 100 ? -1.203 15.117 15.617 1 98.56 100 ILE B C 1
ATOM 3680 O O . ILE B 1 100 ? -0.682 15.164 16.734 1 98.56 100 ILE B O 1
ATOM 3684 N N . GLY B 1 101 ? -1.966 14.141 15.227 1 98.56 101 GLY B N 1
ATOM 3685 C CA . GLY B 1 101 ? -2.111 12.93 16.031 1 98.56 101 GLY B CA 1
ATOM 3686 C C . GLY B 1 101 ? -1.158 11.828 15.609 1 98.56 101 GLY B C 1
ATOM 3687 O O . GLY B 1 101 ? -1.184 11.375 14.469 1 98.56 101 GLY B O 1
ATOM 3688 N N . LEU B 1 102 ? -0.313 11.391 16.578 1 98.56 102 LEU B N 1
ATOM 3689 C CA . LEU B 1 102 ? 0.666 10.344 16.328 1 98.56 102 LEU B CA 1
ATOM 3690 C C . LEU B 1 102 ? 0.409 9.133 17.219 1 98.56 102 LEU B C 1
ATOM 3692 O O . LEU B 1 102 ? -0.094 9.273 18.328 1 98.56 102 LEU B O 1
ATOM 3696 N N . THR B 1 103 ? 0.735 8.008 16.688 1 97.19 103 THR B N 1
ATOM 3697 C CA . THR B 1 103 ? 0.767 6.793 17.484 1 97.19 103 THR B CA 1
ATOM 3698 C C . THR B 1 103 ? 2.191 6.258 17.609 1 97.19 103 THR B C 1
ATOM 3700 O O . THR B 1 103 ? 2.957 6.301 16.641 1 97.19 103 THR B O 1
ATOM 3703 N N . VAL B 1 104 ? 2.51 5.82 18.828 1 96.5 104 VAL B N 1
ATOM 3704 C CA . VAL B 1 104 ? 3.832 5.266 19.094 1 96.5 104 VAL B CA 1
ATOM 3705 C C . VAL B 1 104 ? 3.697 3.871 19.703 1 96.5 104 VAL B C 1
ATOM 3707 O O . VAL B 1 104 ? 2.65 3.529 20.25 1 96.5 104 VAL B O 1
ATOM 3710 N N . PRO B 1 105 ? 4.742 3.121 19.594 1 93.69 105 PRO B N 1
ATOM 3711 C CA . PRO B 1 105 ? 4.652 1.757 20.125 1 93.69 105 PRO B CA 1
ATOM 3712 C C . PRO B 1 105 ? 4.469 1.719 21.641 1 93.69 105 PRO B C 1
ATOM 3714 O O . PRO B 1 105 ? 3.729 0.877 22.156 1 93.69 105 PRO B O 1
ATOM 3717 N N . ASP B 1 106 ? 5.18 2.588 22.297 1 93.69 106 ASP B N 1
ATOM 3718 C CA . ASP B 1 106 ? 5.211 2.613 23.766 1 93.69 106 ASP B CA 1
ATOM 3719 C C . ASP B 1 106 ? 5.312 4.047 24.281 1 93.69 106 ASP B C 1
ATOM 3721 O O . ASP B 1 106 ? 6.398 4.629 24.297 1 93.69 106 ASP B O 1
ATOM 3725 N N . LEU B 1 107 ? 4.211 4.543 24.812 1 96 107 LEU B N 1
ATOM 3726 C CA . LEU B 1 107 ? 4.148 5.926 25.281 1 96 107 LEU B CA 1
ATOM 3727 C C . LEU B 1 107 ? 5.062 6.137 26.469 1 96 107 LEU B C 1
ATOM 3729 O O . LEU B 1 107 ? 5.664 7.203 26.625 1 96 107 LEU B O 1
ATOM 3733 N N . GLN B 1 108 ? 5.148 5.148 27.344 1 95.75 108 GLN B N 1
ATOM 3734 C CA . GLN B 1 108 ? 6.004 5.273 28.516 1 95.75 108 GLN B CA 1
ATOM 3735 C C . GLN B 1 108 ? 7.453 5.539 28.109 1 95.75 108 GLN B C 1
ATOM 3737 O O . GLN B 1 108 ? 8.148 6.324 28.766 1 95.75 108 GLN B O 1
ATOM 3742 N N . SER B 1 109 ? 7.891 4.871 27.094 1 96.38 109 SER B N 1
ATOM 3743 C CA . SER B 1 109 ? 9.25 5.09 26.609 1 96.38 109 SER B CA 1
ATOM 3744 C C . SER B 1 109 ? 9.469 6.547 26.219 1 96.38 109 SER B C 1
ATOM 3746 O O . SER B 1 109 ? 10.539 7.105 26.453 1 96.38 109 SER B O 1
ATOM 3748 N N . VAL B 1 110 ? 8.508 7.176 25.594 1 97.81 110 VAL B N 1
ATOM 3749 C CA . VAL B 1 110 ? 8.578 8.586 25.234 1 97.81 110 VAL B CA 1
ATOM 3750 C C . VAL B 1 110 ? 8.625 9.445 26.5 1 97.81 110 VAL B C 1
ATOM 3752 O O . VAL B 1 110 ? 9.438 10.367 26.594 1 97.81 110 VAL B O 1
ATOM 3755 N N . ILE B 1 111 ? 7.766 9.125 27.406 1 97.81 111 ILE B N 1
ATOM 3756 C CA . ILE B 1 111 ? 7.676 9.875 28.656 1 97.81 111 ILE B CA 1
ATOM 3757 C C . ILE B 1 111 ? 9.008 9.812 29.406 1 97.81 111 ILE B C 1
ATOM 3759 O O . ILE B 1 111 ? 9.461 10.812 29.969 1 97.81 111 ILE B O 1
ATOM 3763 N N . ASP B 1 112 ? 9.633 8.672 29.359 1 97.88 112 ASP B N 1
ATOM 3764 C CA . ASP B 1 112 ? 10.906 8.477 30.047 1 97.88 112 ASP B CA 1
ATOM 3765 C C . ASP B 1 112 ? 11.992 9.383 29.469 1 97.88 112 ASP B C 1
ATOM 3767 O O . ASP B 1 112 ? 12.992 9.664 30.125 1 97.88 112 ASP B O 1
ATOM 3771 N N . ARG B 1 113 ? 11.781 9.852 28.297 1 98.06 113 ARG B N 1
ATOM 3772 C CA . ARG B 1 113 ? 12.797 10.656 27.625 1 98.06 113 ARG B CA 1
ATOM 3773 C C . ARG B 1 113 ? 12.5 12.148 27.766 1 98.06 113 ARG B C 1
ATOM 3775 O O . ARG B 1 113 ? 13.242 12.984 27.266 1 98.06 113 ARG B O 1
ATOM 3782 N N . ILE B 1 114 ? 11.453 12.555 28.469 1 98.06 114 ILE B N 1
ATOM 3783 C CA . ILE B 1 114 ? 11.031 13.945 28.625 1 98.06 114 ILE B CA 1
ATOM 3784 C C . ILE B 1 114 ? 12.141 14.75 29.312 1 98.06 114 ILE B C 1
ATOM 3786 O O . ILE B 1 114 ? 12.5 15.828 28.844 1 98.06 114 ILE B O 1
ATOM 3790 N N . PRO B 1 115 ? 12.781 14.242 30.391 1 98.12 115 PRO B N 1
ATOM 3791 C CA . PRO B 1 115 ? 13.812 15.055 31.047 1 98.12 115 PRO B CA 1
ATOM 3792 C C . PRO B 1 115 ? 14.961 15.406 30.109 1 98.12 115 PRO B C 1
ATOM 3794 O O . PRO B 1 115 ? 15.398 16.562 30.078 1 98.12 115 PRO B O 1
ATOM 3797 N N . GLN B 1 116 ? 15.375 14.469 29.359 1 97.81 116 GLN B N 1
ATOM 3798 C CA . GLN B 1 116 ? 16.469 14.727 28.422 1 97.81 116 GLN B CA 1
ATOM 3799 C C . GLN B 1 116 ? 16.031 15.711 27.328 1 97.81 116 GLN B C 1
ATOM 3801 O O . GLN B 1 116 ? 16.812 16.578 26.938 1 97.81 116 GLN B O 1
ATOM 3806 N N . ALA B 1 117 ? 14.883 15.547 26.844 1 97.94 117 ALA B N 1
ATOM 3807 C CA . ALA B 1 117 ? 14.359 16.453 25.828 1 97.94 117 ALA B CA 1
ATOM 3808 C C . ALA B 1 117 ? 14.273 17.891 26.359 1 97.94 117 ALA B C 1
ATOM 3810 O O . ALA B 1 117 ? 14.602 18.844 25.656 1 97.94 117 ALA B O 1
ATOM 3811 N N . GLN B 1 118 ? 13.797 18.016 27.531 1 97.88 118 GLN B N 1
ATOM 3812 C CA . GLN B 1 118 ? 13.688 19.328 28.156 1 97.88 118 GLN B CA 1
ATOM 3813 C C . GLN B 1 118 ? 15.062 19.984 28.297 1 97.88 118 GLN B C 1
ATOM 3815 O O . GLN B 1 118 ? 15.203 21.188 28.062 1 97.88 118 GLN B O 1
ATOM 3820 N N . GLU B 1 119 ? 16.016 19.25 28.641 1 97.56 119 GLU B N 1
ATOM 3821 C CA . GLU B 1 119 ? 17.375 19.766 28.781 1 97.56 119 GLU B CA 1
ATOM 3822 C C . GLU B 1 119 ? 17.875 20.344 27.469 1 97.56 119 GLU B C 1
ATOM 3824 O O . GLU B 1 119 ? 18.547 21.375 27.453 1 97.56 119 GLU B O 1
ATOM 3829 N N . VAL B 1 120 ? 17.5 19.719 26.422 1 97.69 120 VAL B N 1
ATOM 3830 C CA . VAL B 1 120 ? 18.062 20.062 25.125 1 97.69 120 VAL B CA 1
ATOM 3831 C C . VAL B 1 120 ? 17.203 21.141 24.453 1 97.69 120 VAL B C 1
ATOM 3833 O O . VAL B 1 120 ? 17.734 22.062 23.828 1 97.69 120 VAL B O 1
ATOM 3836 N N . LEU B 1 121 ? 15.867 21.109 24.609 1 97.94 121 LEU B N 1
ATOM 3837 C CA . LEU B 1 121 ? 14.969 21.859 23.75 1 97.94 121 LEU B CA 1
ATOM 3838 C C . LEU B 1 121 ? 14.352 23.047 24.5 1 97.94 121 LEU B C 1
ATOM 3840 O O . LEU B 1 121 ? 14.055 24.078 23.891 1 97.94 121 LEU B O 1
ATOM 3844 N N . GLN B 1 122 ? 14.047 22.969 25.75 1 93.75 122 GLN B N 1
ATOM 3845 C CA . GLN B 1 122 ? 13.141 23.859 26.469 1 93.75 122 GLN B CA 1
ATOM 3846 C C . GLN B 1 122 ? 13.641 25.297 26.453 1 93.75 122 GLN B C 1
ATOM 3848 O O . GLN B 1 122 ? 12.859 26.219 26.25 1 93.75 122 GLN B O 1
ATOM 3853 N N . GLU B 1 123 ? 14.961 25.547 26.594 1 93.62 123 GLU B N 1
ATOM 3854 C CA . GLU B 1 123 ? 15.477 26.906 26.656 1 93.62 123 GLU B CA 1
ATOM 3855 C C . GLU B 1 123 ? 15.695 27.484 25.25 1 93.62 123 GLU B C 1
ATOM 3857 O O . GLU B 1 123 ? 15.766 28.688 25.078 1 93.62 123 GLU B O 1
ATOM 3862 N N . LYS B 1 124 ? 15.672 26.641 24.312 1 95.38 124 LYS B N 1
ATOM 3863 C CA . LYS B 1 124 ? 16.078 27.078 22.969 1 95.38 124 LYS B CA 1
ATOM 3864 C C . LYS B 1 124 ? 14.891 27.156 22.031 1 95.38 124 LYS B C 1
ATOM 3866 O O . LYS B 1 124 ? 15 27.688 20.922 1 95.38 124 LYS B O 1
ATOM 3871 N N . THR B 1 125 ? 13.781 26.578 22.422 1 97.12 125 THR B N 1
ATOM 3872 C CA . THR B 1 125 ? 12.648 26.453 21.516 1 97.12 125 THR B CA 1
ATOM 3873 C C . THR B 1 125 ? 11.336 26.641 22.266 1 97.12 125 THR B C 1
ATOM 3875 O O . THR B 1 125 ? 11.32 27.125 23.406 1 97.12 125 THR B O 1
ATOM 3878 N N . GLN B 1 126 ? 10.242 26.328 21.625 1 96.56 126 GLN B N 1
ATOM 3879 C CA . GLN B 1 126 ? 8.914 26.453 22.219 1 96.56 126 GLN B CA 1
ATOM 3880 C C . GLN B 1 126 ? 8.469 25.125 22.828 1 96.56 126 GLN B C 1
ATOM 3882 O O . GLN B 1 126 ? 7.305 24.969 23.203 1 96.56 126 GLN B O 1
ATOM 3887 N N . PHE B 1 127 ? 9.328 24.188 22.953 1 98 127 PHE B N 1
ATOM 3888 C CA . PHE B 1 127 ? 9.016 22.844 23.422 1 98 127 PHE B CA 1
ATOM 3889 C C . PHE B 1 127 ? 8.375 22.875 24.797 1 98 127 PHE B C 1
ATOM 3891 O O . PHE B 1 127 ? 8.891 23.531 25.719 1 98 127 PHE B O 1
ATOM 3898 N N . GLU B 1 128 ? 7.227 22.172 24.953 1 97.44 128 GLU B N 1
ATOM 3899 C CA . GLU B 1 128 ? 6.523 22.109 26.234 1 97.44 128 GLU B CA 1
ATOM 3900 C C . GLU B 1 128 ? 5.641 20.875 26.312 1 97.44 128 GLU B C 1
ATOM 3902 O O . GLU B 1 128 ? 4.941 20.531 25.359 1 97.44 128 GLU B O 1
ATOM 3907 N N . ILE B 1 129 ? 5.746 20.203 27.438 1 98 129 ILE B N 1
ATOM 3908 C CA . ILE B 1 129 ? 4.793 19.141 27.734 1 98 129 ILE B CA 1
ATOM 3909 C C . ILE B 1 129 ? 3.504 19.734 28.297 1 98 129 ILE B C 1
ATOM 3911 O O . ILE B 1 129 ? 3.518 20.391 29.344 1 98 129 ILE B O 1
ATOM 3915 N N . LEU B 1 130 ? 2.451 19.516 27.641 1 97 130 LEU B N 1
ATOM 3916 C CA . LEU B 1 130 ? 1.207 20.188 28 1 97 130 LEU B CA 1
ATOM 3917 C C . LEU B 1 130 ? 0.357 19.297 28.906 1 97 130 LEU B C 1
ATOM 3919 O O . LEU B 1 130 ? -0.297 19.797 29.828 1 97 130 LEU B O 1
ATOM 3923 N N . LYS B 1 131 ? 0.288 17.984 28.578 1 96.88 131 LYS B N 1
ATOM 3924 C CA . LYS B 1 131 ? -0.517 17.062 29.359 1 96.88 131 LYS B CA 1
ATOM 3925 C C . LYS B 1 131 ? -0.026 15.625 29.172 1 96.88 131 LYS B C 1
ATOM 3927 O O . LYS B 1 131 ? 0.258 15.188 28.062 1 96.88 131 LYS B O 1
ATOM 3932 N N . THR B 1 132 ? 0.125 14.938 30.234 1 96.56 132 THR B N 1
ATOM 3933 C CA . THR B 1 132 ? 0.392 13.508 30.25 1 96.56 132 THR B CA 1
ATOM 3934 C C . THR B 1 132 ? -0.766 12.742 30.875 1 96.56 132 THR B C 1
ATOM 3936 O O . THR B 1 132 ? -1.138 13.008 32.031 1 96.56 132 THR B O 1
ATOM 3939 N N . ASN B 1 133 ? -1.374 11.938 30.156 1 94 133 ASN B N 1
ATOM 3940 C CA . ASN B 1 133 ? -2.451 11.094 30.672 1 94 133 ASN B CA 1
ATOM 3941 C C . ASN B 1 133 ? -2.182 9.617 30.391 1 94 133 ASN B C 1
ATOM 3943 O O . ASN B 1 133 ? -2.592 9.086 29.359 1 94 133 ASN B O 1
ATOM 3947 N N . LEU B 1 134 ? -1.585 8.961 31.281 1 89.56 134 LEU B N 1
ATOM 3948 C CA . LEU B 1 134 ? -1.212 7.562 31.109 1 89.56 134 LEU B CA 1
ATOM 3949 C C . LEU B 1 134 ? -2.439 6.66 31.188 1 89.56 134 LEU B C 1
ATOM 3951 O O . LEU B 1 134 ? -2.488 5.617 30.531 1 89.56 134 LEU B O 1
ATOM 3955 N N . GLU B 1 135 ? -3.41 7.078 31.984 1 87.12 135 GLU B N 1
ATOM 3956 C CA . GLU B 1 135 ? -4.633 6.293 32.094 1 87.12 135 GLU B CA 1
ATOM 3957 C C . GLU B 1 135 ? -5.375 6.199 30.781 1 87.12 135 GLU B C 1
ATOM 3959 O O . GLU B 1 135 ? -5.824 5.121 30.391 1 87.12 135 GLU B O 1
ATOM 3964 N N . GLU B 1 136 ? -5.383 7.312 30.078 1 89.06 136 GLU B N 1
ATOM 3965 C CA . GLU B 1 136 ? -6.051 7.328 28.766 1 89.06 136 GLU B CA 1
ATOM 3966 C C . GLU B 1 136 ? -5.066 7.027 27.641 1 89.06 136 GLU B C 1
ATOM 3968 O O . GLU B 1 136 ? -5.469 6.883 26.484 1 89.06 136 GLU B O 1
ATOM 3973 N N . GLY B 1 137 ? -3.812 6.949 28.031 1 93.56 137 GLY B N 1
ATOM 3974 C CA . GLY B 1 137 ? -2.803 6.496 27.078 1 93.56 137 GLY B CA 1
ATOM 3975 C C . GLY B 1 137 ? -2.424 7.551 26.062 1 93.56 137 GLY B C 1
ATOM 3976 O O . GLY B 1 137 ? -2.33 7.258 24.859 1 93.56 137 GLY B O 1
ATOM 3977 N N . TYR B 1 138 ? -2.297 8.844 26.5 1 96.25 138 TYR B N 1
ATOM 3978 C CA . TYR B 1 138 ? -1.83 9.828 25.531 1 96.25 138 TYR B CA 1
ATOM 3979 C C . TYR B 1 138 ? -0.985 10.898 26.203 1 96.25 138 TYR B C 1
ATOM 3981 O O . TYR B 1 138 ? -0.983 11.008 27.438 1 96.25 138 TYR B O 1
ATOM 3989 N N . LEU B 1 139 ? -0.191 11.578 25.469 1 98 139 LEU B N 1
ATOM 3990 C CA . LEU B 1 139 ? 0.641 12.734 25.797 1 98 139 LEU B CA 1
ATOM 3991 C C . LEU B 1 139 ? 0.391 13.883 24.828 1 98 139 LEU B C 1
ATOM 3993 O O . LEU B 1 139 ? 0.345 13.672 23.609 1 98 139 LEU B O 1
ATOM 3997 N N . THR B 1 140 ? 0.048 15.047 25.328 1 98.19 140 THR B N 1
ATOM 3998 C CA . THR B 1 140 ? -0.064 16.25 24.516 1 98.19 140 THR B CA 1
ATOM 3999 C C . THR B 1 140 ? 1.135 17.172 24.75 1 98.19 140 THR B C 1
ATOM 4001 O O . THR B 1 140 ? 1.523 17.422 25.891 1 98.19 140 THR B O 1
ATOM 4004 N N . LEU B 1 141 ? 1.715 17.609 23.656 1 98.19 141 LEU B N 1
ATOM 4005 C CA . LEU B 1 141 ? 2.877 18.484 23.781 1 98.19 141 LEU B CA 1
ATOM 4006 C C . LEU B 1 141 ? 2.898 19.516 22.656 1 98.19 141 LEU B C 1
ATOM 4008 O O . LEU B 1 141 ? 2.164 19.375 21.672 1 98.19 141 LEU B O 1
ATOM 4012 N N . GLN B 1 142 ? 3.627 20.562 22.875 1 97.31 142 GLN B N 1
ATOM 4013 C CA . GLN B 1 142 ? 4.004 21.531 21.859 1 97.31 142 GLN B CA 1
ATOM 4014 C C . GLN B 1 142 ? 5.434 21.297 21.375 1 97.31 142 GLN B C 1
ATOM 4016 O O . GLN B 1 142 ? 6.352 21.172 22.188 1 97.31 142 GLN B O 1
ATOM 4021 N N . GLY B 1 143 ? 5.602 21.188 20.094 1 97.31 143 GLY B N 1
ATOM 4022 C CA . GLY B 1 143 ? 6.926 20.984 19.531 1 97.31 143 GLY B CA 1
ATOM 4023 C C . GLY B 1 143 ? 7.793 22.219 19.578 1 97.31 143 GLY B C 1
ATOM 4024 O O . GLY B 1 143 ? 7.348 23.281 20.016 1 97.31 143 GLY B O 1
ATOM 4025 N N . PRO B 1 144 ? 8.984 22.094 19.031 1 97.56 144 PRO B N 1
ATOM 4026 C CA . PRO B 1 144 ? 9.969 23.172 19.141 1 97.56 144 PRO B CA 1
ATOM 4027 C C . PRO B 1 144 ? 9.523 24.453 18.438 1 97.56 144 PRO B C 1
ATOM 4029 O O . PRO B 1 144 ? 9.953 25.547 18.812 1 97.56 144 PRO B O 1
ATOM 4032 N N . TRP B 1 145 ? 8.695 24.344 17.5 1 95.94 145 TRP B N 1
ATOM 4033 C CA . TRP B 1 145 ? 8.312 25.516 16.719 1 95.94 145 TRP B CA 1
ATOM 4034 C C . TRP B 1 145 ? 6.809 25.75 16.797 1 95.94 145 TRP B C 1
ATOM 4036 O O . TRP B 1 145 ? 6.219 26.344 15.883 1 95.94 145 TRP B O 1
ATOM 4046 N N . GLY B 1 146 ? 6.188 25.109 17.781 1 95.5 146 GLY B N 1
ATOM 4047 C CA . GLY B 1 146 ? 4.828 25.516 18.094 1 95.5 146 GLY B CA 1
ATOM 4048 C C . GLY B 1 146 ? 3.789 24.5 17.656 1 95.5 146 GLY B C 1
ATOM 4049 O O . GLY B 1 146 ? 2.609 24.625 17.984 1 95.5 146 GLY B O 1
ATOM 4050 N N . ASN B 1 147 ? 4.168 23.516 16.875 1 97.44 147 ASN B N 1
ATOM 4051 C CA . ASN B 1 147 ? 3.213 22.484 16.469 1 97.44 147 ASN B CA 1
ATOM 4052 C C . ASN B 1 147 ? 2.703 21.688 17.672 1 97.44 147 ASN B C 1
ATOM 4054 O O . ASN B 1 147 ? 3.482 21.312 18.547 1 97.44 147 ASN B O 1
ATOM 4058 N N . LYS B 1 148 ? 1.444 21.484 17.719 1 97.88 148 LYS B N 1
ATOM 4059 C CA . LYS B 1 148 ? 0.841 20.672 18.766 1 97.88 148 LYS B CA 1
ATOM 4060 C C . LYS B 1 148 ? 0.742 19.219 18.344 1 97.88 148 LYS B C 1
ATOM 4062 O O . LYS B 1 148 ? 0.293 18.906 17.234 1 97.88 148 LYS B O 1
ATOM 4067 N N . PHE B 1 149 ? 1.143 18.328 19.234 1 98.44 149 PHE B N 1
ATOM 4068 C CA . PHE B 1 149 ? 1.108 16.891 18.984 1 98.44 149 PHE B CA 1
ATOM 4069 C C . PHE B 1 149 ? 0.3 16.172 20.047 1 98.44 149 PHE B C 1
ATOM 4071 O O . PHE B 1 149 ? 0.422 16.484 21.234 1 98.44 149 PHE B O 1
ATOM 4078 N N . HIS B 1 150 ? -0.583 15.367 19.672 1 98.38 150 HIS B N 1
ATOM 4079 C CA . HIS B 1 150 ? -1.176 14.344 20.531 1 98.38 150 HIS B CA 1
ATOM 4080 C C . HIS B 1 150 ? -0.592 12.969 20.234 1 98.38 150 HIS B C 1
ATOM 4082 O O . HIS B 1 150 ? -0.762 12.445 19.125 1 98.38 150 HIS B O 1
ATOM 4088 N N . ILE B 1 151 ? 0.103 12.406 21.188 1 98.38 151 ILE B N 1
ATOM 4089 C CA . ILE B 1 151 ? 0.785 11.125 21.016 1 98.38 151 ILE B CA 1
ATOM 4090 C C . ILE B 1 151 ? 0.007 10.023 21.734 1 98.38 151 ILE B C 1
ATOM 4092 O O . ILE B 1 151 ? -0.205 10.094 22.953 1 98.38 151 ILE B O 1
ATOM 4096 N N . TYR B 1 152 ? -0.371 9.031 21 1 96.88 152 TYR B N 1
ATOM 4097 C CA . TYR B 1 152 ? -1.175 7.945 21.547 1 96.88 152 TYR B CA 1
ATOM 4098 C C . TYR B 1 152 ? -0.356 6.664 21.656 1 96.88 152 TYR B C 1
ATOM 4100 O O . TYR B 1 152 ? 0.557 6.434 20.859 1 96.88 152 TYR B O 1
ATOM 4108 N N . ASP B 1 153 ? -0.762 5.871 22.547 1 94.94 153 ASP B N 1
ATOM 4109 C CA . ASP B 1 153 ? -0.085 4.613 22.844 1 94.94 153 ASP B CA 1
ATOM 4110 C C . ASP B 1 153 ? -0.763 3.443 22.125 1 94.94 153 ASP B C 1
ATOM 4112 O O . ASP B 1 153 ? -1.929 3.141 22.391 1 94.94 153 ASP B O 1
ATOM 4116 N N . LEU B 1 154 ? -0.004 2.729 21.375 1 90.38 154 LEU B N 1
ATOM 4117 C CA . LEU B 1 154 ? -0.563 1.575 20.672 1 90.38 154 LEU B CA 1
ATOM 4118 C C . LEU B 1 154 ? -0.917 0.466 21.672 1 90.38 154 LEU B C 1
ATOM 4120 O O . LEU B 1 154 ? -1.835 -0.32 21.422 1 90.38 154 LEU B O 1
ATOM 4124 N N . GLN B 1 155 ? -0.214 0.437 22.688 1 83.31 155 GLN B N 1
ATOM 4125 C CA . GLN B 1 155 ? -0.476 -0.586 23.703 1 83.31 155 GLN B CA 1
ATOM 4126 C C . GLN B 1 155 ? -1.837 -0.375 24.359 1 83.31 155 GLN B C 1
ATOM 4128 O O . GLN B 1 155 ? -2.398 -1.302 24.938 1 83.31 155 GLN B O 1
ATOM 4133 N N . HIS B 1 156 ? -2.291 0.812 24.25 1 78.38 156 HIS B N 1
ATOM 4134 C CA . HIS B 1 156 ? -3.566 1.147 24.875 1 78.38 156 HIS B CA 1
ATOM 4135 C C . HIS B 1 156 ? -4.734 0.813 23.953 1 78.38 156 HIS B C 1
ATOM 4137 O O . HIS B 1 156 ? -5.887 0.788 24.391 1 78.38 156 HIS B O 1
ATOM 4143 N N . ASP B 1 157 ? -4.445 0.66 22.703 1 75.12 157 ASP B N 1
ATOM 4144 C CA . ASP B 1 157 ? -5.5 0.347 21.75 1 75.12 157 ASP B CA 1
ATOM 4145 C C . ASP B 1 157 ? -6.293 -0.883 22.188 1 75.12 157 ASP B C 1
ATOM 4147 O O . ASP B 1 157 ? -7.516 -0.933 22.016 1 75.12 157 ASP B O 1
ATOM 4151 N N . SER B 1 158 ? -5.594 -1.81 22.719 1 61.09 158 SER B N 1
ATOM 4152 C CA . SER B 1 158 ? -6.242 -3.053 23.125 1 61.09 158 SER B CA 1
ATOM 4153 C C . SER B 1 158 ? -7.172 -2.828 24.312 1 61.09 158 SER B C 1
ATOM 4155 O O . SER B 1 158 ? -8.141 -3.562 24.484 1 61.09 158 SER B O 1
ATOM 4157 N N . THR B 1 159 ? -6.812 -1.808 25.125 1 58.16 159 THR B N 1
ATOM 4158 C CA . THR B 1 159 ? -7.594 -1.561 26.344 1 58.16 159 THR B CA 1
ATOM 4159 C C . THR B 1 159 ? -8.852 -0.76 26.016 1 58.16 159 THR B C 1
ATOM 4161 O O . THR B 1 159 ? -9.844 -0.837 26.734 1 58.16 159 THR B O 1
ATOM 4164 N N . TYR B 1 160 ? -8.711 0.101 25.078 1 52.72 160 TYR B N 1
ATOM 4165 C CA . TYR B 1 160 ? -9.883 0.906 24.734 1 52.72 160 TYR B CA 1
ATOM 4166 C C . TYR B 1 160 ? -11.039 0.025 24.281 1 52.72 160 TYR B C 1
ATOM 4168 O O . TYR B 1 160 ? -12.18 0.481 24.203 1 52.72 160 TYR B O 1
ATOM 4176 N N . ALA B 1 161 ? -10.617 -1.079 23.781 1 51.34 161 ALA B N 1
ATOM 4177 C CA . ALA B 1 161 ? -11.695 -1.993 23.438 1 51.34 161 ALA B CA 1
ATOM 4178 C C . ALA B 1 161 ? -12.641 -2.207 24.609 1 51.34 161 ALA B C 1
ATOM 4180 O O . ALA B 1 161 ? -13.75 -2.719 24.453 1 51.34 161 ALA B O 1
ATOM 4181 N N . GLY B 1 162 ? -12.578 -1.088 25.688 1 42.81 162 GLY B N 1
ATOM 4182 C CA . GLY B 1 162 ? -13.414 -1.284 26.859 1 42.81 162 GLY B CA 1
ATOM 4183 C C . GLY B 1 162 ? -13.453 -2.727 27.328 1 42.81 162 GLY B C 1
ATOM 4184 O O . GLY B 1 162 ? -13.07 -3.635 26.594 1 42.81 162 GLY B O 1
ATOM 4185 N N . ALA B 1 163 ? -13.492 -2.883 28.734 1 38.38 163 ALA B N 1
ATOM 4186 C CA . ALA B 1 163 ? -13.875 -4.078 29.484 1 38.38 163 ALA B CA 1
ATOM 4187 C C . ALA B 1 163 ? -15.008 -4.824 28.781 1 38.38 163 ALA B C 1
ATOM 4189 O O . ALA B 1 163 ? -15.547 -5.797 29.328 1 38.38 163 ALA B O 1
ATOM 4190 N N . SER B 1 164 ? -15.688 -4.176 28.016 1 36.31 164 SER B N 1
ATOM 4191 C CA . SER B 1 164 ? -16.781 -5.059 27.594 1 36.31 164 SER B CA 1
ATOM 4192 C C . SER B 1 164 ? -16.234 -6.301 26.891 1 36.31 164 SER B C 1
ATOM 4194 O O . SER B 1 164 ? -16.047 -6.297 25.672 1 36.31 164 SER B O 1
ATOM 4196 N N . SER B 1 165 ? -15.125 -6.684 27.141 1 40.59 165 SER B N 1
ATOM 4197 C CA . SER B 1 165 ? -14.641 -8.055 27.047 1 40.59 165 SER B CA 1
ATOM 4198 C C . SER B 1 165 ? -15.703 -8.977 26.469 1 40.59 165 SER B C 1
ATOM 4200 O O . SER B 1 165 ? -15.398 -10.094 26.031 1 40.59 165 SER B O 1
ATOM 4202 N N . SER B 1 166 ? -16.828 -8.648 26.859 1 40.72 166 SER B N 1
ATOM 4203 C CA . SER B 1 166 ? -17.984 -9.477 26.531 1 40.72 166 SER B CA 1
ATOM 4204 C C . SER B 1 166 ? -18.266 -9.461 25.047 1 40.72 166 SER B C 1
ATOM 4206 O O . SER B 1 166 ? -19.078 -10.258 24.547 1 40.72 166 SER B O 1
ATOM 4208 N N . SER B 1 167 ? -17.797 -8.32 24.281 1 47.56 167 SER B N 1
ATOM 4209 C CA . SER B 1 167 ? -18.281 -8.32 22.906 1 47.56 167 SER B CA 1
ATOM 4210 C C . SER B 1 167 ? -17.234 -8.898 21.953 1 47.56 167 SER B C 1
ATOM 4212 O O . SER B 1 167 ? -17.047 -8.398 20.844 1 47.56 167 SER B O 1
ATOM 4214 N N . LEU B 1 168 ? -16.312 -9.508 22.5 1 53.62 168 LEU B N 1
ATOM 4215 C CA . LEU B 1 168 ? -15.547 -10.32 21.578 1 53.62 168 LEU B CA 1
ATOM 4216 C C . LEU B 1 168 ? -16.453 -10.961 20.531 1 53.62 168 LEU B C 1
ATOM 4218 O O . LEU B 1 168 ? -17.562 -11.398 20.844 1 53.62 168 LEU B O 1
ATOM 4222 N N . SER B 1 169 ? -16.016 -10.703 19.359 1 62.22 169 SER B N 1
ATOM 4223 C CA . SER B 1 169 ? -16.781 -11.305 18.266 1 62.22 169 SER B CA 1
ATOM 4224 C C . SER B 1 169 ? -17.219 -12.719 18.609 1 62.22 169 SER B C 1
ATOM 4226 O O . SER B 1 169 ? -16.469 -13.469 19.25 1 62.22 169 SER B O 1
ATOM 4228 N N . GLN B 1 170 ? -18.406 -12.961 18.672 1 69.19 170 GLN B N 1
ATOM 4229 C CA . GLN B 1 170 ? -18.953 -14.305 18.812 1 69.19 170 GLN B CA 1
ATOM 4230 C C . GLN B 1 170 ? -18.703 -15.141 17.562 1 69.19 170 GLN B C 1
ATOM 4232 O O . GLN B 1 170 ? -19.062 -16.312 17.516 1 69.19 170 GLN B O 1
ATOM 4237 N N . SER B 1 171 ? -17.891 -14.461 16.797 1 77.94 171 SER B N 1
ATOM 4238 C CA . SER B 1 171 ? -17.688 -15.188 15.547 1 77.94 171 SER B CA 1
ATOM 4239 C C . SER B 1 171 ? -16.656 -16.312 15.719 1 77.94 171 SER B C 1
ATOM 4241 O O . SER B 1 171 ? -15.734 -16.188 16.531 1 77.94 171 SER B O 1
ATOM 4243 N N . THR B 1 172 ? -16.906 -17.344 15.008 1 83.94 172 THR B N 1
ATOM 4244 C CA . THR B 1 172 ? -15.961 -18.453 14.984 1 83.94 172 THR B CA 1
ATOM 4245 C C . THR B 1 172 ? -14.945 -18.281 13.867 1 83.94 172 THR B C 1
ATOM 4247 O O . THR B 1 172 ? -14.008 -19.062 13.742 1 83.94 172 THR B O 1
ATOM 4250 N N . ARG B 1 173 ? -15.125 -17.281 13.18 1 89.88 173 ARG B N 1
ATOM 4251 C CA . ARG B 1 173 ? -14.211 -17.047 12.062 1 89.88 173 ARG B CA 1
ATOM 4252 C C . ARG B 1 173 ? -13.141 -16.031 12.445 1 89.88 173 ARG B C 1
ATOM 4254 O O . ARG B 1 173 ? -13.461 -14.93 12.898 1 89.88 173 ARG B O 1
ATOM 4261 N N . LYS B 1 174 ? -11.953 -16.328 12.164 1 92.38 174 LYS B N 1
ATOM 4262 C CA . LYS B 1 174 ? -10.805 -15.555 12.609 1 92.38 174 LYS B CA 1
ATOM 4263 C C . LYS B 1 174 ? -10.82 -14.148 12.016 1 92.38 174 LYS B C 1
ATOM 4265 O O . LYS B 1 174 ? -10.578 -13.164 12.711 1 92.38 174 LYS B O 1
ATOM 4270 N N . MET B 1 175 ? -11.117 -14.086 10.695 1 93.62 175 MET B N 1
ATOM 4271 C CA . MET B 1 175 ? -11.086 -12.781 10.031 1 93.62 175 MET B CA 1
ATOM 4272 C C . MET B 1 175 ? -12.18 -11.875 10.586 1 93.62 175 MET B C 1
ATOM 4274 O O . MET B 1 175 ? -11.992 -10.656 10.672 1 93.62 175 MET B O 1
ATOM 4278 N N . GLU B 1 176 ? -13.289 -12.414 10.961 1 93 176 GLU B N 1
ATOM 4279 C CA . GLU B 1 176 ? -14.32 -11.617 11.609 1 93 176 GLU B CA 1
ATOM 4280 C C . GLU B 1 176 ? -13.875 -11.141 12.984 1 93 176 GLU B C 1
ATOM 4282 O O . GLU B 1 176 ? -14.062 -9.977 13.336 1 93 176 GLU B O 1
ATOM 4287 N N . GLN B 1 177 ? -13.266 -12.023 13.703 1 91.06 177 GLN B N 1
ATOM 4288 C CA . GLN B 1 177 ? -12.773 -11.695 15.031 1 91.06 177 GLN B CA 1
ATOM 4289 C C . GLN B 1 177 ? -11.75 -10.562 14.969 1 91.06 177 GLN B C 1
ATOM 4291 O O . GLN B 1 177 ? -11.805 -9.617 15.766 1 91.06 177 GLN B O 1
ATOM 4296 N N . LEU B 1 178 ? -10.906 -10.672 14.055 1 90.75 178 LEU B N 1
ATOM 4297 C CA . LEU B 1 178 ? -9.828 -9.703 13.93 1 90.75 178 LEU B CA 1
ATOM 4298 C C . LEU B 1 178 ? -10.367 -8.328 13.562 1 90.75 178 LEU B C 1
ATOM 4300 O O . LEU B 1 178 ? -9.836 -7.305 14 1 90.75 178 LEU B O 1
ATOM 4304 N N . HIS B 1 179 ? -11.445 -8.258 12.766 1 91.19 179 HIS B N 1
ATOM 4305 C CA . HIS B 1 179 ? -11.922 -6.98 12.242 1 91.19 179 HIS B CA 1
ATOM 4306 C C . HIS B 1 179 ? -13.047 -6.414 13.102 1 91.19 179 HIS B C 1
ATOM 4308 O O . HIS B 1 179 ? -13.438 -5.258 12.938 1 91.19 179 HIS B O 1
ATOM 4314 N N . ASP B 1 180 ? -13.516 -7.191 14.023 1 88.69 180 ASP B N 1
ATOM 4315 C CA . ASP B 1 180 ? -14.531 -6.723 14.953 1 88.69 180 ASP B CA 1
ATOM 4316 C C . ASP B 1 180 ? -13.93 -5.785 16 1 88.69 180 ASP B C 1
ATOM 4318 O O . ASP B 1 180 ? -12.711 -5.676 16.109 1 88.69 180 ASP B O 1
ATOM 4322 N N . TRP B 1 181 ? -14.883 -5.078 16.672 1 85.44 181 TRP B N 1
ATOM 4323 C CA . TRP B 1 181 ? -14.438 -4.273 17.797 1 85.44 181 TRP B CA 1
ATOM 4324 C C . TRP B 1 181 ? -13.68 -5.125 18.812 1 85.44 181 TRP B C 1
ATOM 4326 O O . TRP B 1 181 ? -14.125 -6.215 19.172 1 85.44 181 TRP B O 1
ATOM 4336 N N . GLY B 1 182 ? -12.477 -4.707 19.203 1 84.06 182 GLY B N 1
ATOM 4337 C CA . GLY B 1 182 ? -11.625 -5.469 20.109 1 84.06 182 GLY B CA 1
ATOM 4338 C C . GLY B 1 182 ? -10.57 -6.277 19.375 1 84.06 182 GLY B C 1
ATOM 4339 O O . GLY B 1 182 ? -9.602 -6.746 19.984 1 84.06 182 GLY B O 1
ATOM 4340 N N . GLY B 1 183 ? -10.797 -6.469 18.109 1 87.56 183 GLY B N 1
ATOM 4341 C CA . GLY B 1 183 ? -9.828 -7.199 17.312 1 87.56 183 GLY B CA 1
ATOM 4342 C C . GLY B 1 183 ? -8.625 -6.363 16.922 1 87.56 183 GLY B C 1
ATOM 4343 O O . GLY B 1 183 ? -8.648 -5.137 17.047 1 87.56 183 GLY B O 1
ATOM 4344 N N . THR B 1 184 ? -7.609 -6.969 16.359 1 86.94 184 THR B N 1
ATOM 4345 C CA . THR B 1 184 ? -6.352 -6.305 16.047 1 86.94 184 THR B CA 1
ATOM 4346 C C . THR B 1 184 ? -6.516 -5.402 14.82 1 86.94 184 THR B C 1
ATOM 4348 O O . THR B 1 184 ? -5.684 -4.527 14.578 1 86.94 184 THR B O 1
ATOM 4351 N N . HIS B 1 185 ? -7.594 -5.645 14.062 1 89 185 HIS B N 1
ATOM 4352 C CA . HIS B 1 185 ? -7.852 -4.82 12.891 1 89 185 HIS B CA 1
ATOM 4353 C C . HIS B 1 185 ? -9.117 -3.99 13.062 1 89 185 HIS B C 1
ATOM 4355 O O . HIS B 1 185 ? -9.688 -3.502 12.078 1 89 185 HIS B O 1
ATOM 4361 N N . GLY B 1 186 ? -9.594 -3.908 14.242 1 87.19 186 GLY B N 1
ATOM 4362 C CA . GLY B 1 186 ? -10.82 -3.176 14.516 1 87.19 186 GLY B CA 1
ATOM 4363 C C . GLY B 1 186 ? -10.672 -1.676 14.336 1 87.19 186 GLY B C 1
ATOM 4364 O O . GLY B 1 186 ? -9.578 -1.133 14.5 1 87.19 186 GLY B O 1
ATOM 4365 N N . SER B 1 187 ? -11.758 -1.007 14.062 1 86.12 187 SER B N 1
ATOM 4366 C CA . SER B 1 187 ? -11.758 0.424 13.773 1 86.12 187 SER B CA 1
ATOM 4367 C C . SER B 1 187 ? -11.484 1.239 15.031 1 86.12 187 SER B C 1
ATOM 4369 O O . SER B 1 187 ? -11.18 2.43 14.953 1 86.12 187 SER B O 1
ATOM 4371 N N . HIS B 1 188 ? -11.578 0.638 16.203 1 86.31 188 HIS B N 1
ATOM 4372 C CA . HIS B 1 188 ? -11.352 1.327 17.453 1 86.31 188 HIS B CA 1
ATOM 4373 C C . HIS B 1 188 ? -9.867 1.583 17.688 1 86.31 188 HIS B C 1
ATOM 4375 O O . HIS B 1 188 ? -9.492 2.354 18.578 1 86.31 188 HIS B O 1
ATOM 4381 N N . ARG B 1 189 ? -9.078 0.982 16.922 1 89.88 189 ARG B N 1
ATOM 4382 C CA . ARG B 1 189 ? -7.637 1.085 17.156 1 89.88 189 ARG B CA 1
ATOM 4383 C C . ARG B 1 189 ? -7.094 2.406 16.625 1 89.88 189 ARG B C 1
ATOM 4385 O O . ARG B 1 189 ? -7.523 2.883 15.562 1 89.88 189 ARG B O 1
ATOM 4392 N N . MET B 1 190 ? -6.09 2.891 17.328 1 93.5 190 MET B N 1
ATOM 4393 C CA . MET B 1 190 ? -5.406 4.105 16.891 1 93.5 190 MET B CA 1
ATOM 4394 C C . MET B 1 190 ? -4.211 3.77 16 1 93.5 190 MET B C 1
ATOM 4396 O O . MET B 1 190 ? -3.648 4.652 15.352 1 93.5 190 MET B O 1
ATOM 4400 N N . ALA B 1 191 ? -3.889 2.535 15.977 1 90.31 191 ALA B N 1
ATOM 4401 C CA . ALA B 1 191 ? -2.783 2.104 15.125 1 90.31 191 ALA B CA 1
ATOM 4402 C C . ALA B 1 191 ? -3.064 2.418 13.656 1 90.31 191 ALA B C 1
ATOM 4404 O O . ALA B 1 191 ? -4.215 2.375 13.219 1 90.31 191 ALA B O 1
ATOM 4405 N N . VAL B 1 192 ? -2.018 2.793 12.992 1 90 192 VAL B N 1
ATOM 4406 C CA . VAL B 1 192 ? -2.096 2.979 11.547 1 90 192 VAL B CA 1
ATOM 4407 C C . VAL B 1 192 ? -1.62 1.713 10.836 1 90 192 VAL B C 1
ATOM 4409 O O . VAL B 1 192 ? -0.419 1.438 10.789 1 90 192 VAL B O 1
ATOM 4412 N N . ARG B 1 193 ? -2.537 0.967 10.336 1 87.62 193 ARG B N 1
ATOM 4413 C CA . ARG B 1 193 ? -2.229 -0.308 9.695 1 87.62 193 ARG B CA 1
ATOM 4414 C C . ARG B 1 193 ? -1.405 -1.2 10.617 1 87.62 193 ARG B C 1
ATOM 4416 O O . ARG B 1 193 ? -0.375 -1.74 10.211 1 87.62 193 ARG B O 1
ATOM 4423 N N . GLN B 1 194 ? -1.716 -1.192 11.82 1 85 194 GLN B N 1
ATOM 4424 C CA . GLN B 1 194 ? -1.171 -2.041 12.875 1 85 194 GLN B CA 1
ATOM 4425 C C . GLN B 1 194 ? 0.22 -1.572 13.289 1 85 194 GLN B C 1
ATOM 4427 O O . GLN B 1 194 ? 0.963 -2.314 13.938 1 85 194 GLN B O 1
ATOM 4432 N N . GLN B 1 195 ? 0.575 -0.341 12.875 1 90.12 195 GLN B N 1
ATOM 4433 C CA . GLN B 1 195 ? 1.875 0.251 13.172 1 90.12 195 GLN B CA 1
ATOM 4434 C C . GLN B 1 195 ? 1.723 1.664 13.734 1 90.12 195 GLN B C 1
ATOM 4436 O O . GLN B 1 195 ? 0.634 2.242 13.68 1 90.12 195 GLN B O 1
ATOM 4441 N N . PRO B 1 196 ? 2.865 2.125 14.367 1 94.94 196 PRO B N 1
ATOM 4442 C CA . PRO B 1 196 ? 2.877 3.562 14.656 1 94.94 196 PRO B CA 1
ATOM 4443 C C . PRO B 1 196 ? 2.748 4.41 13.391 1 94.94 196 PRO B C 1
ATOM 4445 O O . PRO B 1 196 ? 3.066 3.947 12.297 1 94.94 196 PRO B O 1
ATOM 4448 N N . GLY B 1 197 ? 2.242 5.582 13.539 1 97 197 GLY B N 1
ATOM 4449 C CA . GLY B 1 197 ? 2.109 6.449 12.383 1 97 197 GLY B CA 1
ATOM 4450 C C . GLY B 1 197 ? 1.391 7.75 12.695 1 97 197 GLY B C 1
ATOM 4451 O O . GLY B 1 197 ? 1.177 8.086 13.859 1 97 197 GLY B O 1
ATOM 4452 N N . ILE B 1 198 ? 1.148 8.547 11.648 1 98.38 198 ILE B N 1
ATOM 4453 C CA . ILE B 1 198 ? 0.306 9.734 11.711 1 98.38 198 ILE B CA 1
ATOM 4454 C C . ILE B 1 198 ? -1.161 9.336 11.57 1 98.38 198 ILE B C 1
ATOM 4456 O O . ILE B 1 198 ? -1.61 8.977 10.477 1 98.38 198 ILE B O 1
ATOM 4460 N N . ARG B 1 199 ? -1.817 9.438 12.656 1 97.5 199 ARG B N 1
ATOM 4461 C CA . ARG B 1 199 ? -3.191 8.945 12.68 1 97.5 199 ARG B CA 1
ATOM 4462 C C . ARG B 1 199 ? -4.156 9.984 12.117 1 97.5 199 ARG B C 1
ATOM 4464 O O . ARG B 1 199 ? -5.156 9.633 11.484 1 97.5 199 ARG B O 1
ATOM 4471 N N . TYR B 1 200 ? -3.869 11.242 12.391 1 97.94 200 TYR B N 1
ATOM 4472 C CA . TYR B 1 200 ? -4.719 12.297 11.844 1 97.94 200 TYR B CA 1
ATOM 4473 C C . TYR B 1 200 ? -3.99 13.633 11.828 1 97.94 200 TYR B C 1
ATOM 4475 O O . TYR B 1 200 ? -2.959 13.789 12.492 1 97.94 200 TYR B O 1
ATOM 4483 N N . LEU B 1 201 ? -4.469 14.469 11.031 1 98.44 201 LEU B N 1
ATOM 4484 C CA . LEU B 1 201 ? -4.129 15.891 11 1 98.44 201 LEU B CA 1
ATOM 4485 C C . LEU B 1 201 ? -5.352 16.75 11.289 1 98.44 201 LEU B C 1
ATOM 4487 O O . LEU B 1 201 ? -6.352 16.672 10.57 1 98.44 201 LEU B O 1
ATOM 4491 N N . GLU B 1 202 ? -5.305 17.453 12.391 1 97.06 202 GLU B N 1
ATOM 4492 C CA . GLU B 1 202 ? -6.359 18.406 12.711 1 97.06 202 GLU B CA 1
ATOM 4493 C C . GLU B 1 202 ? -6.059 19.781 12.109 1 97.06 202 GLU B C 1
ATOM 4495 O O . GLU B 1 202 ? -4.984 20.344 12.336 1 97.06 202 GLU B O 1
ATOM 4500 N N . LEU B 1 203 ? -6.984 20.266 11.406 1 97.06 203 LEU B N 1
ATOM 4501 C CA . LEU B 1 203 ? -6.859 21.578 10.766 1 97.06 203 LEU B CA 1
ATOM 4502 C C . LEU B 1 203 ? -8.062 22.453 11.094 1 97.06 203 LEU B C 1
ATOM 4504 O O . LEU B 1 203 ? -9.203 22.094 10.805 1 97.06 203 LEU B O 1
ATOM 4508 N N . ILE B 1 204 ? -7.789 23.609 11.594 1 94.38 204 ILE B N 1
ATOM 4509 C CA . ILE B 1 204 ? -8.859 24.531 11.961 1 94.38 204 ILE B CA 1
ATOM 4510 C C . ILE B 1 204 ? -9.297 25.328 10.734 1 94.38 204 ILE B C 1
ATOM 4512 O O . ILE B 1 204 ? -8.461 25.844 9.992 1 94.38 204 ILE B O 1
ATOM 4516 N N . CYS B 1 205 ? -10.562 25.375 10.523 1 93.62 205 CYS B N 1
ATOM 4517 C CA . CYS B 1 205 ? -11.102 26.172 9.43 1 93.62 205 CYS B CA 1
ATOM 4518 C C . CYS B 1 205 ? -12.156 27.141 9.922 1 93.62 205 CYS B C 1
ATOM 4520 O O . CYS B 1 205 ? -12.539 27.109 11.094 1 93.62 205 CYS B O 1
ATOM 4522 N N . GLN B 1 206 ? -12.531 28.047 9.07 1 91.38 206 GLN B N 1
ATOM 4523 C CA . GLN B 1 206 ? -13.516 29.047 9.438 1 91.38 206 GLN B CA 1
ATOM 4524 C C . GLN B 1 206 ? -14.883 28.422 9.68 1 91.38 206 GLN B C 1
ATOM 4526 O O . GLN B 1 206 ? -15.242 27.438 9.039 1 91.38 206 GLN B O 1
ATOM 4531 N N . LYS B 1 207 ? -15.609 29.078 10.602 1 89.44 207 LYS B N 1
ATOM 4532 C CA . LYS B 1 207 ? -16.969 28.609 10.883 1 89.44 207 LYS B CA 1
ATOM 4533 C C . LYS B 1 207 ? -17.812 28.594 9.617 1 89.44 207 LYS B C 1
ATOM 4535 O O . LYS B 1 207 ? -17.781 29.531 8.82 1 89.44 207 LYS B O 1
ATOM 4540 N N . GLY B 1 208 ? -18.453 27.438 9.352 1 89.12 208 GLY B N 1
ATOM 4541 C CA . GLY B 1 208 ? -19.391 27.312 8.234 1 89.12 208 GLY B CA 1
ATOM 4542 C C . GLY B 1 208 ? -18.734 26.828 6.961 1 89.12 208 GLY B C 1
ATOM 4543 O O . GLY B 1 208 ? -19.391 26.703 5.926 1 89.12 208 GLY B O 1
ATOM 4544 N N . THR B 1 209 ? -17.438 26.469 7.008 1 93.62 209 THR B N 1
ATOM 4545 C CA . THR B 1 209 ? -16.766 26.156 5.754 1 93.62 209 THR B CA 1
ATOM 4546 C C . THR B 1 209 ? -16.5 24.656 5.641 1 93.62 209 THR B C 1
ATOM 4548 O O . THR B 1 209 ? -16.141 24.172 4.566 1 93.62 209 THR B O 1
ATOM 4551 N N . SER B 1 210 ? -16.656 23.875 6.684 1 94 210 SER B N 1
ATOM 4552 C CA . SER B 1 210 ? -16.297 22.469 6.676 1 94 210 SER B CA 1
ATOM 4553 C C . SER B 1 210 ? -17.078 21.703 5.613 1 94 210 SER B C 1
ATOM 4555 O O . SER B 1 210 ? -16.547 20.797 4.977 1 94 210 SER B O 1
ATOM 4557 N N . ARG B 1 211 ? -18.312 22.031 5.371 1 93.56 211 ARG B N 1
ATOM 4558 C CA . ARG B 1 211 ? -19.109 21.359 4.352 1 93.56 211 ARG B CA 1
ATOM 4559 C C . ARG B 1 211 ? -18.562 21.641 2.955 1 93.56 211 ARG B C 1
ATOM 4561 O O . ARG B 1 211 ? -18.469 20.734 2.127 1 93.56 211 ARG B O 1
ATOM 4568 N N . ALA B 1 212 ? -18.297 22.891 2.738 1 96.69 212 ALA B N 1
ATOM 4569 C CA . ALA B 1 212 ? -17.719 23.25 1.443 1 96.69 212 ALA B CA 1
ATOM 4570 C C . ALA B 1 212 ? -16.391 22.562 1.208 1 96.69 212 ALA B C 1
ATOM 4572 O O . ALA B 1 212 ? -16.078 22.156 0.084 1 96.69 212 ALA B O 1
ATOM 4573 N N . ILE B 1 213 ? -15.633 22.438 2.26 1 97.31 213 ILE B N 1
ATOM 4574 C CA . ILE B 1 213 ? -14.367 21.719 2.164 1 97.31 213 ILE B CA 1
ATOM 4575 C C . ILE B 1 213 ? -14.633 20.266 1.792 1 97.31 213 ILE B C 1
ATOM 4577 O O . ILE B 1 213 ? -13.992 19.719 0.886 1 97.31 213 ILE B O 1
ATOM 4581 N N . GLY B 1 214 ? -15.539 19.625 2.471 1 95.81 214 GLY B N 1
ATOM 4582 C CA . GLY B 1 214 ? -15.93 18.266 2.145 1 95.81 214 GLY B CA 1
ATOM 4583 C C . GLY B 1 214 ? -16.391 18.109 0.705 1 95.81 214 GLY B C 1
ATOM 4584 O O . GLY B 1 214 ? -16 17.141 0.034 1 95.81 214 GLY B O 1
ATOM 4585 N N . ASP B 1 215 ? -17.141 19.047 0.195 1 96.81 215 ASP B N 1
ATOM 4586 C CA . ASP B 1 215 ? -17.625 19.016 -1.185 1 96.81 215 ASP B CA 1
ATOM 4587 C C . ASP B 1 215 ? -16.453 19.078 -2.17 1 96.81 215 ASP B C 1
ATOM 4589 O O . ASP B 1 215 ? -16.469 18.406 -3.199 1 96.81 215 ASP B O 1
ATOM 4593 N N . PHE B 1 216 ? -15.547 19.906 -1.842 1 98.19 216 PHE B N 1
ATOM 4594 C CA . PHE B 1 216 ? -14.367 20 -2.695 1 98.19 216 PHE B CA 1
ATOM 4595 C C . PHE B 1 216 ? -13.68 18.641 -2.811 1 98.19 216 PHE B C 1
ATOM 4597 O O . PHE B 1 216 ? -13.422 18.156 -3.916 1 98.19 216 PHE B O 1
ATOM 4604 N N . TYR B 1 217 ? -13.43 17.984 -1.677 1 97.75 217 TYR B N 1
ATOM 4605 C CA . TYR B 1 217 ? -12.727 16.703 -1.696 1 97.75 217 TYR B CA 1
ATOM 4606 C C . TYR B 1 217 ? -13.562 15.633 -2.373 1 97.75 217 TYR B C 1
ATOM 4608 O O . TYR B 1 217 ? -13.023 14.766 -3.072 1 97.75 217 TYR B O 1
ATOM 4616 N N . GLN B 1 218 ? -14.812 15.695 -2.191 1 95.81 218 GLN B N 1
ATOM 4617 C CA . GLN B 1 218 ? -15.688 14.703 -2.812 1 95.81 218 GLN B CA 1
ATOM 4618 C C . GLN B 1 218 ? -15.734 14.883 -4.328 1 95.81 218 GLN B C 1
ATOM 4620 O O . GLN B 1 218 ? -15.562 13.922 -5.078 1 95.81 218 GLN B O 1
ATOM 4625 N N . GLN B 1 219 ? -15.898 16.062 -4.77 1 97.38 219 GLN B N 1
ATOM 4626 C CA . GLN B 1 219 ? -16.109 16.312 -6.191 1 97.38 219 GLN B CA 1
ATOM 4627 C C . GLN B 1 219 ? -14.789 16.328 -6.953 1 97.38 219 GLN B C 1
ATOM 4629 O O . GLN B 1 219 ? -14.719 15.867 -8.094 1 97.38 219 GLN B O 1
ATOM 4634 N N . MET B 1 220 ? -13.797 16.875 -6.34 1 97.94 220 MET B N 1
ATOM 4635 C CA . MET B 1 220 ? -12.531 17.016 -7.043 1 97.94 220 MET B CA 1
ATOM 4636 C C . MET B 1 220 ? -11.68 15.758 -6.914 1 97.94 220 MET B C 1
ATOM 4638 O O . MET B 1 220 ? -11.078 15.312 -7.891 1 97.94 220 MET B O 1
ATOM 4642 N N . LEU B 1 221 ? -11.672 15.18 -5.711 1 97.25 221 LEU B N 1
ATOM 4643 C CA . LEU B 1 221 ? -10.766 14.07 -5.457 1 97.25 221 LEU B CA 1
ATOM 4644 C C . LEU B 1 221 ? -11.531 12.766 -5.301 1 97.25 221 LEU B C 1
ATOM 4646 O O . LEU B 1 221 ? -10.938 11.688 -5.203 1 97.25 221 LEU B O 1
ATOM 4650 N N . HIS B 1 222 ? -12.828 12.797 -5.195 1 93.69 222 HIS B N 1
ATOM 4651 C CA . HIS B 1 222 ? -13.688 11.641 -4.969 1 93.69 222 HIS B CA 1
ATOM 4652 C C . HIS B 1 222 ? -13.445 11.031 -3.594 1 93.69 222 HIS B C 1
ATOM 4654 O O . HIS B 1 222 ? -13.594 9.828 -3.41 1 93.69 222 HIS B O 1
ATOM 4660 N N . SER B 1 223 ? -12.945 11.875 -2.734 1 92.62 223 SER B N 1
ATOM 4661 C CA . SER B 1 223 ? -12.75 11.438 -1.355 1 92.62 223 SER B CA 1
ATOM 4662 C C . SER B 1 223 ? -14 11.672 -0.517 1 92.62 223 SER B C 1
ATOM 4664 O O . SER B 1 223 ? -14.648 12.719 -0.633 1 92.62 223 SER B O 1
ATOM 4666 N N . HIS B 1 224 ? -14.242 10.711 0.259 1 83.62 224 HIS B N 1
ATOM 4667 C CA . HIS B 1 224 ? -15.414 10.828 1.115 1 83.62 224 HIS B CA 1
ATOM 4668 C C . HIS B 1 224 ? -15.031 11.266 2.525 1 83.62 224 HIS B C 1
ATOM 4670 O O . HIS B 1 224 ? -13.969 10.891 3.025 1 83.62 224 HIS B O 1
ATOM 4676 N N . GLY B 1 225 ? -15.906 12.125 3.012 1 86.62 225 GLY B N 1
ATOM 4677 C CA . GLY B 1 225 ? -15.742 12.562 4.391 1 86.62 225 GLY B CA 1
ATOM 4678 C C . GLY B 1 225 ? -17 12.414 5.215 1 86.62 225 GLY B C 1
ATOM 4679 O O . GLY B 1 225 ? -18.094 12.258 4.66 1 86.62 225 GLY B O 1
ATOM 4680 N N . ILE B 1 226 ? -16.875 12.273 6.379 1 83.62 226 ILE B N 1
ATOM 4681 C CA . ILE B 1 226 ? -17.984 12.172 7.309 1 83.62 226 ILE B CA 1
ATOM 4682 C C . ILE B 1 226 ? -18.188 13.5 8.031 1 83.62 226 ILE B C 1
ATOM 4684 O O . ILE B 1 226 ? -17.281 13.977 8.719 1 83.62 226 ILE B O 1
ATOM 4688 N N . HIS B 1 227 ? -19.516 13.961 7.613 1 76.75 227 HIS B N 1
ATOM 4689 C CA . HIS B 1 227 ? -19.875 15.234 8.242 1 76.75 227 HIS B CA 1
ATOM 4690 C C . HIS B 1 227 ? -20.406 15.016 9.656 1 76.75 227 HIS B C 1
ATOM 4692 O O . HIS B 1 227 ? -20.953 13.961 9.961 1 76.75 227 HIS B O 1
ATOM 4698 N N . SER B 1 228 ? -20.5 15.953 10.469 1 60.53 228 SER B N 1
ATOM 4699 C CA . SER B 1 228 ? -21.219 16.344 11.664 1 60.53 228 SER B CA 1
ATOM 4700 C C . SER B 1 228 ? -20.734 15.57 12.883 1 60.53 228 SER B C 1
ATOM 4702 O O . SER B 1 228 ? -20.922 14.359 12.969 1 60.53 228 SER B O 1
ATOM 4704 N N . PHE B 1 229 ? -19.781 16.234 13.562 1 57.41 229 PHE B N 1
ATOM 4705 C CA . PHE B 1 229 ? -19.469 15.898 14.945 1 57.41 229 PHE B CA 1
ATOM 4706 C C . PHE B 1 229 ? -20.75 15.758 15.766 1 57.41 229 PHE B C 1
ATOM 4708 O O . PHE B 1 229 ? -20.719 15.242 16.891 1 57.41 229 PHE B O 1
ATOM 4715 N N . GLU B 1 230 ? -21.875 16.141 15.094 1 53.16 230 GLU B N 1
ATOM 4716 C CA . GLU B 1 230 ? -23.125 16.078 15.852 1 53.16 230 GLU B CA 1
ATOM 4717 C C . GLU B 1 230 ? -23.469 14.641 16.25 1 53.16 230 GLU B C 1
ATOM 4719 O O . GLU B 1 230 ? -23.938 14.391 17.359 1 53.16 230 GLU B O 1
ATOM 4724 N N . LYS B 1 231 ? -23.5 13.844 15.141 1 48.81 231 LYS B N 1
ATOM 4725 C CA . LYS B 1 231 ? -23.891 12.461 15.391 1 48.81 231 LYS B CA 1
ATOM 4726 C C . LYS B 1 231 ? -22.953 11.797 16.406 1 48.81 231 LYS B C 1
ATOM 4728 O O . LYS B 1 231 ? -23.328 10.828 17.062 1 48.81 231 LYS B O 1
ATOM 4733 N N . LEU B 1 232 ? -21.797 12.18 16.344 1 46.97 232 LEU B N 1
ATOM 4734 C CA . LEU B 1 232 ? -20.844 11.578 17.266 1 46.97 232 LEU B CA 1
ATOM 4735 C C . LEU B 1 232 ? -21.172 11.953 18.703 1 46.97 232 LEU B C 1
ATOM 4737 O O . LEU B 1 232 ? -20.734 11.281 19.641 1 46.97 232 LEU B O 1
ATOM 4741 N N . LYS B 1 233 ? -22.016 13.047 18.984 1 45.03 233 LYS B N 1
ATOM 4742 C CA . LYS B 1 233 ? -22.484 13.555 20.266 1 45.03 233 LYS B CA 1
ATOM 4743 C C . LYS B 1 233 ? -23.391 12.547 20.953 1 45.03 233 LYS B C 1
ATOM 4745 O O . LYS B 1 233 ? -23.484 12.523 22.188 1 45.03 233 LYS B O 1
ATOM 4750 N N . GLN B 1 234 ? -24.125 11.922 20.234 1 42.34 234 GLN B N 1
ATOM 4751 C CA . GLN B 1 234 ? -25.141 11.156 20.953 1 42.34 234 GLN B CA 1
ATOM 4752 C C . GLN B 1 234 ? -24.5 10.117 21.859 1 42.34 234 GLN B C 1
ATOM 4754 O O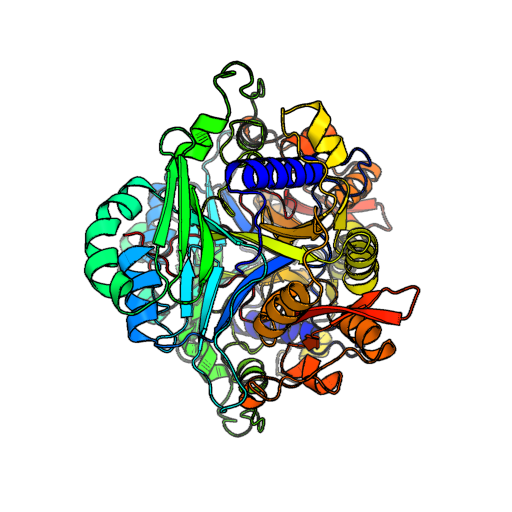 . GLN B 1 234 ? -25.031 9.789 22.922 1 42.34 234 GLN B O 1
ATOM 4759 N N . ASN B 1 235 ? -23.562 9.32 21.406 1 43 235 ASN B N 1
ATOM 4760 C CA . ASN B 1 235 ? -23.219 8.172 22.219 1 43 235 ASN B CA 1
ATOM 4761 C C . ASN B 1 235 ? -22.203 8.539 23.312 1 43 235 ASN B C 1
ATOM 4763 O O . ASN B 1 235 ? -21.922 7.73 24.203 1 43 235 ASN B O 1
ATOM 4767 N N . GLN B 1 236 ? -21.188 9.531 23.109 1 45.66 236 GLN B N 1
ATOM 4768 C CA . GLN B 1 236 ? -20.281 9.875 24.203 1 45.66 236 GLN B CA 1
ATOM 4769 C C . GLN B 1 236 ? -20.344 11.359 24.531 1 45.66 236 GLN B C 1
ATOM 4771 O O . GLN B 1 236 ? -20.781 12.164 23.703 1 45.66 236 GLN B O 1
ATOM 4776 N N . SER B 1 237 ? -20.281 11.75 25.891 1 42.59 237 SER B N 1
ATOM 4777 C CA . SER B 1 237 ? -20.188 13.047 26.562 1 42.59 237 SER B CA 1
ATOM 4778 C C . SER B 1 237 ? -19.297 14 25.766 1 42.59 237 SER B C 1
ATOM 4780 O O . SER B 1 237 ? -18.266 14.453 26.25 1 42.59 237 SER B O 1
ATOM 4782 N N . ILE B 1 238 ? -19.188 13.719 24.453 1 47 238 ILE B N 1
ATOM 4783 C CA . ILE B 1 238 ? -18.391 14.781 23.844 1 47 238 ILE B CA 1
ATOM 4784 C C . ILE B 1 238 ? -19.234 16.047 23.688 1 47 238 ILE B C 1
ATOM 4786 O O . ILE B 1 238 ? -20.25 16.031 22.984 1 47 238 ILE B O 1
ATOM 4790 N N . ASP B 1 239 ? -19.453 16.766 24.656 1 47.12 239 ASP B N 1
ATOM 4791 C CA . ASP B 1 239 ? -20.094 18.078 24.641 1 47.12 239 ASP B CA 1
ATOM 4792 C C . ASP B 1 239 ? -19.422 19 23.641 1 47.12 239 ASP B C 1
ATOM 4794 O O . ASP B 1 239 ? -18.641 19.875 24.031 1 47.12 239 ASP B O 1
ATOM 4798 N N . MET B 1 240 ? -19.062 18.469 22.438 1 56.38 240 MET B N 1
ATOM 4799 C CA . MET B 1 240 ? -18.391 19.484 21.625 1 56.38 240 MET B CA 1
ATOM 4800 C C . MET B 1 240 ? -19.312 20.031 20.547 1 56.38 240 MET B C 1
ATOM 4802 O O . MET B 1 240 ? -19.984 19.266 19.844 1 56.38 240 MET B O 1
ATOM 4806 N N . ASP B 1 241 ? -19.844 21.234 20.672 1 61.62 241 ASP B N 1
ATOM 4807 C CA . ASP B 1 241 ? -20.609 22.016 19.703 1 61.62 241 ASP B CA 1
ATOM 4808 C C . ASP B 1 241 ? -19.766 22.391 18.5 1 61.62 241 ASP B C 1
ATOM 4810 O O . ASP B 1 241 ? -19.875 23.5 17.969 1 61.62 241 ASP B O 1
ATOM 4814 N N . THR B 1 242 ? -18.766 21.484 18.109 1 75.25 242 THR B N 1
ATOM 4815 C CA . THR B 1 242 ? -17.906 21.938 17.016 1 75.25 242 THR B CA 1
ATOM 4816 C C . THR B 1 242 ? -18.219 21.156 15.742 1 75.25 242 THR B C 1
ATOM 4818 O O . THR B 1 242 ? -18.391 19.938 15.773 1 75.25 242 THR B O 1
ATOM 4821 N N . ASP B 1 243 ? -18.484 21.922 14.703 1 86 243 ASP B N 1
ATOM 4822 C CA . ASP B 1 243 ? -18.703 21.359 13.375 1 86 243 ASP B CA 1
ATOM 4823 C C . ASP B 1 243 ? -17.375 21.062 12.68 1 86 243 ASP B C 1
ATOM 4825 O O . ASP B 1 243 ? -16.344 21.656 13.031 1 86 243 ASP B O 1
ATOM 4829 N N . GLY B 1 244 ? -17.375 20.094 11.867 1 92.38 244 GLY B N 1
ATOM 4830 C CA . GLY B 1 244 ? -16.188 19.734 11.117 1 92.38 244 GLY B CA 1
ATOM 4831 C C . GLY B 1 244 ? -16.422 18.578 10.164 1 92.38 244 GLY B C 1
ATOM 4832 O O . GLY B 1 244 ? -17.562 18.156 9.953 1 92.38 244 GLY B O 1
ATOM 4833 N N . ILE B 1 245 ? -15.398 18.203 9.508 1 93.88 245 ILE B N 1
ATOM 4834 C CA . ILE B 1 245 ? -15.438 17.062 8.602 1 93.88 245 ILE B CA 1
ATOM 4835 C C . ILE B 1 245 ? -14.18 16.219 8.781 1 93.88 245 ILE B C 1
ATOM 4837 O O . ILE B 1 245 ? -13.078 16.75 8.938 1 93.88 245 ILE B O 1
ATOM 4841 N N . ALA B 1 246 ? -14.398 14.906 8.867 1 94.38 246 ALA B N 1
ATOM 4842 C CA . ALA B 1 246 ? -13.305 13.938 8.859 1 94.38 246 ALA B CA 1
ATOM 4843 C C . ALA B 1 246 ? -13.125 13.328 7.469 1 94.38 246 ALA B C 1
ATOM 4845 O O . ALA B 1 246 ? -13.984 12.578 6.996 1 94.38 246 ALA B O 1
ATOM 4846 N N . LEU B 1 247 ? -12.016 13.656 6.852 1 95 247 LEU B N 1
ATOM 4847 C CA . LEU B 1 247 ? -11.719 13.148 5.516 1 95 247 LEU B CA 1
ATOM 4848 C C . LEU B 1 247 ? -10.797 11.938 5.59 1 95 247 LEU B C 1
ATOM 4850 O O . LEU B 1 247 ? -9.727 12.008 6.203 1 95 247 LEU B O 1
ATOM 4854 N N . SER B 1 248 ? -11.211 10.875 4.941 1 93.19 248 SER B N 1
ATOM 4855 C CA . SER B 1 248 ? -10.352 9.703 4.867 1 93.19 248 SER B CA 1
ATOM 4856 C C . SER B 1 248 ? -9.219 9.906 3.867 1 93.19 248 SER B C 1
ATOM 4858 O O . SER B 1 248 ? -9.461 10.266 2.713 1 93.19 248 SER B O 1
ATOM 4860 N N . VAL B 1 249 ? -8.008 9.695 4.359 1 95.44 249 VAL B N 1
ATOM 4861 C CA . VAL B 1 249 ? -6.863 9.852 3.473 1 95.44 249 VAL B CA 1
ATOM 4862 C C . VAL B 1 249 ? -6.004 8.594 3.512 1 95.44 249 VAL B C 1
ATOM 4864 O O . VAL B 1 249 ? -4.785 8.656 3.32 1 95.44 249 VAL B O 1
ATOM 4867 N N . GLY B 1 250 ? -6.559 7.508 3.744 1 91.19 250 GLY B N 1
ATOM 4868 C CA . GLY B 1 250 ? -5.973 6.18 3.838 1 91.19 250 GLY B CA 1
ATOM 4869 C C . GLY B 1 250 ? -6.625 5.316 4.898 1 91.19 250 GLY B C 1
ATOM 4870 O O . GLY B 1 250 ? -7.449 5.797 5.68 1 91.19 250 GLY B O 1
ATOM 4871 N N . PRO B 1 251 ? -6.312 4.066 4.934 1 87.19 251 PRO B N 1
ATOM 4872 C CA . PRO B 1 251 ? -6.922 3.205 5.953 1 87.19 251 PRO B CA 1
ATOM 4873 C C . PRO B 1 251 ? -6.656 3.699 7.375 1 87.19 251 PRO B C 1
ATOM 4875 O O . PRO B 1 251 ? -5.52 3.645 7.852 1 87.19 251 PRO B O 1
ATOM 4878 N N . GLY B 1 252 ? -7.742 4.203 7.98 1 85.31 252 GLY B N 1
ATOM 4879 C CA . GLY B 1 252 ? -7.672 4.621 9.367 1 85.31 252 GLY B CA 1
ATOM 4880 C C . GLY B 1 252 ? -7.035 5.984 9.555 1 85.31 252 GLY B C 1
ATOM 4881 O O . GLY B 1 252 ? -6.84 6.438 10.688 1 85.31 252 GLY B O 1
ATOM 4882 N N . VAL B 1 253 ? -6.629 6.652 8.539 1 94.38 253 VAL B N 1
ATOM 4883 C CA . VAL B 1 253 ? -5.973 7.953 8.617 1 94.38 253 VAL B CA 1
ATOM 4884 C C . VAL B 1 253 ? -6.93 9.039 8.133 1 94.38 253 VAL B C 1
ATOM 4886 O O . VAL B 1 253 ? -7.633 8.867 7.137 1 94.38 253 VAL B O 1
ATOM 4889 N N . HIS B 1 254 ? -6.934 10.18 8.891 1 96.5 254 HIS B N 1
ATOM 4890 C CA . HIS B 1 254 ? -7.922 11.195 8.547 1 96.5 254 HIS B CA 1
ATOM 4891 C C . HIS B 1 254 ? -7.32 12.594 8.617 1 96.5 254 HIS B C 1
ATOM 4893 O O . HIS B 1 254 ? -6.375 12.828 9.367 1 96.5 254 HIS B O 1
ATOM 4899 N N . ILE B 1 255 ? -7.805 13.422 7.812 1 97.81 255 ILE B N 1
ATOM 4900 C CA . ILE B 1 255 ? -7.691 14.859 8.039 1 97.81 255 ILE B CA 1
ATOM 4901 C C . ILE B 1 255 ? -8.992 15.383 8.648 1 97.81 255 ILE B C 1
ATOM 4903 O O . ILE B 1 255 ? -10.07 15.18 8.094 1 97.81 255 ILE B O 1
ATOM 4907 N N . MET B 1 256 ? -8.828 16.016 9.727 1 96.19 256 MET B N 1
ATOM 4908 C CA . MET B 1 256 ? -9.969 16.594 10.438 1 96.19 256 MET B CA 1
ATOM 4909 C C . MET B 1 256 ? -10.023 18.094 10.258 1 96.19 256 MET B C 1
ATOM 4911 O O . MET B 1 256 ? -9.25 18.828 10.875 1 96.19 256 MET B O 1
ATOM 4915 N N . PHE B 1 257 ? -10.922 18.547 9.43 1 96.19 257 PHE B N 1
ATOM 4916 C CA . PHE B 1 257 ? -11.195 19.969 9.391 1 96.19 257 PHE B CA 1
ATOM 4917 C C . PHE B 1 257 ? -12.203 20.375 10.469 1 96.19 257 PHE B C 1
ATOM 4919 O O . PHE B 1 257 ? -13.352 19.938 10.43 1 96.19 257 PHE B O 1
ATOM 4926 N N . VAL B 1 258 ? -11.734 21.203 11.375 1 93.06 258 VAL B N 1
ATOM 4927 C CA . VAL B 1 258 ? -12.539 21.578 12.523 1 93.06 258 VAL B CA 1
ATOM 4928 C C . VAL B 1 258 ? -12.875 23.062 12.469 1 93.06 258 VAL B C 1
ATOM 4930 O O . VAL B 1 258 ? -11.984 23.906 12.367 1 93.06 258 VAL B O 1
ATOM 4933 N N . GLU B 1 259 ? -14.125 23.344 12.594 1 91.19 259 GLU B N 1
ATOM 4934 C CA . GLU B 1 259 ? -14.523 24.75 12.555 1 91.19 259 GLU B CA 1
ATOM 4935 C C . GLU B 1 259 ? -14.211 25.438 13.875 1 91.19 259 GLU B C 1
ATOM 4937 O O . GLU B 1 259 ? -14.398 24.875 14.953 1 91.19 259 GLU B O 1
ATOM 4942 N N . GLN B 1 260 ? -13.781 26.672 13.695 1 85.06 260 GLN B N 1
ATOM 4943 C CA . GLN B 1 260 ? -13.547 27.484 14.883 1 85.06 260 GLN B CA 1
ATOM 4944 C C . GLN B 1 260 ? -14.812 27.609 15.727 1 85.06 260 GLN B C 1
ATOM 4946 O O . GLN B 1 260 ? -15.898 27.828 15.195 1 85.06 260 GLN B O 1
ATOM 4951 N N . GLN B 1 261 ? -14.75 27.297 17 1 72.38 261 GLN B N 1
ATOM 4952 C CA . GLN B 1 261 ? -15.898 27.438 17.891 1 72.38 261 GLN B CA 1
ATOM 4953 C C . GLN B 1 261 ? -16.234 28.906 18.125 1 72.38 261 GLN B C 1
ATOM 4955 O O . GLN B 1 261 ? -17.375 29.328 17.922 1 72.38 261 GLN B O 1
ATOM 4960 N N . GLU B 1 262 ? -15.219 29.547 18.859 1 66.94 262 GLU B N 1
ATOM 4961 C CA . GLU B 1 262 ? -15.375 30.984 19.078 1 66.94 262 GLU B CA 1
ATOM 4962 C C . GLU B 1 262 ? -14.531 31.781 18.078 1 66.94 262 GLU B C 1
ATOM 4964 O O . GLU B 1 262 ? -13.367 31.453 17.844 1 66.94 262 GLU B O 1
ATOM 4969 N N . GLU B 1 263 ? -15.234 32.594 17.25 1 63.91 263 GLU B N 1
ATOM 4970 C CA . GLU B 1 263 ? -14.531 33.344 16.219 1 63.91 263 GLU B CA 1
ATOM 4971 C C . GLU B 1 263 ? -13.359 34.125 16.812 1 63.91 263 GLU B C 1
ATOM 4973 O O . GLU B 1 263 ? -13.547 35.031 17.609 1 63.91 263 GLU B O 1
ATOM 4978 N N . ALA B 1 264 ? -12.188 33.406 16.734 1 65.56 264 ALA B N 1
ATOM 4979 C CA . ALA B 1 264 ? -10.984 34.156 17.062 1 65.56 264 ALA B CA 1
ATOM 4980 C C . ALA B 1 264 ? -10.961 35.5 16.312 1 65.56 264 ALA B C 1
ATOM 4982 O O . ALA B 1 264 ? -11.633 35.656 15.289 1 65.56 264 ALA B O 1
ATOM 4983 N N . ALA B 1 265 ? -10.336 36.375 17 1 74.44 265 ALA B N 1
ATOM 4984 C CA . ALA B 1 265 ? -10.125 37.625 16.266 1 74.44 265 ALA B CA 1
ATOM 4985 C C . ALA B 1 265 ? -9.484 37.344 14.906 1 74.44 265 ALA B C 1
ATOM 4987 O O . ALA B 1 265 ? -8.641 36.469 14.773 1 74.44 265 ALA B O 1
ATOM 4988 N N . PRO B 1 266 ? -10 37.969 13.938 1 79.06 266 PRO B N 1
ATOM 4989 C CA . PRO B 1 266 ? -9.516 37.75 12.57 1 79.06 266 PRO B CA 1
ATOM 4990 C C . PRO B 1 266 ? -7.988 37.781 12.477 1 79.06 266 PRO B C 1
ATOM 4992 O O . PRO B 1 266 ? -7.41 37.031 11.672 1 79.06 266 PRO B O 1
ATOM 4995 N N . GLU B 1 267 ? -7.449 38.531 13.297 1 82.62 267 GLU B N 1
ATOM 4996 C CA . GLU B 1 267 ? -5.992 38.656 13.258 1 82.62 267 GLU B CA 1
ATOM 4997 C C . GLU B 1 267 ? -5.32 37.312 13.633 1 82.62 267 GLU B C 1
ATOM 4999 O O . GLU B 1 267 ? -4.27 36.969 13.086 1 82.62 267 GLU B O 1
ATOM 5004 N N . PHE B 1 268 ? -5.945 36.656 14.469 1 83 268 PHE B N 1
ATOM 5005 C CA . PHE B 1 268 ? -5.371 35.375 14.906 1 83 268 PHE B CA 1
ATOM 5006 C C . PHE B 1 268 ? -5.531 34.312 13.828 1 83 268 PHE B C 1
ATOM 5008 O O . PHE B 1 268 ? -4.57 33.625 13.492 1 83 268 PHE B O 1
ATOM 5015 N N . TYR B 1 269 ? -6.645 34.281 13.266 1 87.75 269 TYR B N 1
ATOM 5016 C CA . TYR B 1 269 ? -6.867 33.312 12.203 1 87.75 269 TYR B CA 1
ATOM 5017 C C . TYR B 1 269 ? -5.93 33.594 11.023 1 87.75 269 TYR B C 1
ATOM 5019 O O . TYR B 1 269 ? -5.332 32.656 10.484 1 87.75 269 TYR B O 1
ATOM 5027 N N . ASP B 1 270 ? -5.785 34.844 10.688 1 89.44 270 ASP B N 1
ATOM 5028 C CA . ASP B 1 270 ? -4.891 35.219 9.594 1 89.44 270 ASP B CA 1
ATOM 5029 C C . ASP B 1 270 ? -3.457 34.781 9.891 1 89.44 270 ASP B C 1
ATOM 5031 O O . ASP B 1 270 ? -2.742 34.312 8.992 1 89.44 270 ASP B O 1
ATOM 5035 N N . SER B 1 271 ? -3.141 34.969 11.086 1 90.94 271 SER B N 1
ATOM 5036 C CA . SER B 1 271 ? -1.791 34.562 11.477 1 90.94 271 SER B CA 1
ATOM 5037 C C . SER B 1 271 ? -1.609 33.062 11.391 1 90.94 271 SER B C 1
ATOM 5039 O O . SER B 1 271 ? -0.542 32.562 11.008 1 90.94 271 SER B O 1
ATOM 5041 N N . TRP B 1 272 ? -2.607 32.312 11.781 1 91.75 272 TRP B N 1
ATOM 5042 C CA . TRP B 1 272 ? -2.545 30.859 11.688 1 91.75 272 TRP B CA 1
ATOM 5043 C C . TRP B 1 272 ? -2.412 30.406 10.234 1 91.75 272 TRP B C 1
ATOM 5045 O O . TRP B 1 272 ? -1.592 29.547 9.922 1 91.75 272 TRP B O 1
ATOM 5055 N N . MET B 1 273 ? -3.186 31.062 9.422 1 92.19 273 MET B N 1
ATOM 5056 C CA . MET B 1 273 ? -3.166 30.688 8.008 1 92.19 273 MET B CA 1
ATOM 5057 C C . MET B 1 273 ? -1.827 31.062 7.371 1 92.19 273 MET B C 1
ATOM 5059 O O . MET B 1 273 ? -1.339 30.344 6.492 1 92.19 273 MET B O 1
ATOM 5063 N N . LYS B 1 274 ? -1.274 32.125 7.781 1 92.56 274 LYS B N 1
ATOM 5064 C CA . LYS B 1 274 ? 0.046 32.5 7.293 1 92.56 274 LYS B CA 1
ATOM 5065 C C . LYS B 1 274 ? 1.096 31.453 7.676 1 92.56 274 LYS B C 1
ATOM 5067 O O . LYS B 1 274 ? 1.948 31.094 6.859 1 92.56 274 LYS B O 1
ATOM 5072 N N . ALA B 1 275 ? 1.001 30.953 8.883 1 92.94 275 ALA B N 1
ATOM 5073 C CA . ALA B 1 275 ? 1.953 29.953 9.375 1 92.94 275 ALA B CA 1
ATOM 5074 C C . ALA B 1 275 ? 1.801 28.641 8.633 1 92.94 275 ALA B C 1
ATOM 5076 O O . ALA B 1 275 ? 2.721 27.812 8.617 1 92.94 275 ALA B O 1
ATOM 5077 N N . MET B 1 276 ? 0.659 28.422 8.016 1 94.31 276 MET B N 1
ATOM 5078 C CA . MET B 1 276 ? 0.345 27.203 7.277 1 94.31 276 MET B CA 1
ATOM 5079 C C . MET B 1 276 ? 0.935 27.25 5.875 1 94.31 276 MET B C 1
ATOM 5081 O O . MET B 1 276 ? 1.063 26.219 5.215 1 94.31 276 MET B O 1
ATOM 5085 N N . GLN B 1 277 ? 1.247 28.438 5.406 1 94.12 277 GLN B N 1
ATOM 5086 C CA . GLN B 1 277 ? 1.662 28.594 4.016 1 94.12 277 GLN B CA 1
ATOM 5087 C C . GLN B 1 277 ? 2.938 27.812 3.73 1 94.12 277 GLN B C 1
ATOM 5089 O O . GLN B 1 277 ? 3.959 28.016 4.391 1 94.12 277 GLN B O 1
ATOM 5094 N N . GLY B 1 278 ? 2.777 26.891 2.785 1 94.5 278 GLY B N 1
ATOM 5095 C CA . GLY B 1 278 ? 3.928 26.109 2.373 1 94.5 278 GLY B CA 1
ATOM 5096 C C . GLY B 1 278 ? 3.916 24.703 2.938 1 94.5 278 GLY B C 1
ATOM 5097 O O . GLY B 1 278 ? 4.648 23.828 2.461 1 94.5 278 GLY B O 1
ATOM 5098 N N . ILE B 1 279 ? 3.154 24.469 4.008 1 96.94 279 ILE B N 1
ATOM 5099 C CA . ILE B 1 279 ? 2.977 23.109 4.5 1 96.94 279 ILE B CA 1
ATOM 5100 C C . ILE B 1 279 ? 2.34 22.25 3.412 1 96.94 279 ILE B C 1
ATOM 5102 O O . ILE B 1 279 ? 1.413 22.688 2.727 1 96.94 279 ILE B O 1
ATOM 5106 N N . HIS B 1 280 ? 2.883 21.031 3.209 1 97.31 280 HIS B N 1
ATOM 5107 C CA . HIS B 1 280 ? 2.191 20.172 2.256 1 97.31 280 HIS B CA 1
ATOM 5108 C C . HIS B 1 280 ? 2.176 18.719 2.734 1 97.31 280 HIS B C 1
ATOM 5110 O O . HIS B 1 280 ? 3 18.328 3.562 1 97.31 280 HIS B O 1
ATOM 5116 N N . ILE B 1 281 ? 1.185 18.062 2.311 1 98.56 281 ILE B N 1
ATOM 5117 C CA . ILE B 1 281 ? 1.044 16.625 2.508 1 98.56 281 ILE B CA 1
ATOM 5118 C C . ILE B 1 281 ? 1.248 15.898 1.179 1 98.56 281 ILE B C 1
ATOM 5120 O O . ILE B 1 281 ? 0.929 16.438 0.115 1 98.56 281 ILE B O 1
ATOM 5124 N N . CYS B 1 282 ? 1.847 14.773 1.257 1 98.56 282 CYS B N 1
ATOM 5125 C CA . CYS B 1 282 ? 1.942 13.906 0.091 1 98.56 282 CYS B CA 1
ATOM 5126 C C . CYS B 1 282 ? 0.874 12.82 0.132 1 98.56 282 CYS B C 1
ATOM 5128 O O . CYS B 1 282 ? 0.774 12.078 1.109 1 98.56 282 CYS B O 1
ATOM 5130 N N . VAL B 1 283 ? 0.122 12.766 -0.956 1 98.38 283 VAL B N 1
ATOM 5131 C CA . VAL B 1 283 ? -0.99 11.828 -0.982 1 98.38 283 VAL B CA 1
ATOM 5132 C C . VAL B 1 283 ? -0.985 11.055 -2.301 1 98.38 283 VAL B C 1
ATOM 5134 O O . VAL B 1 283 ? -0.372 11.492 -3.279 1 98.38 283 VAL B O 1
ATOM 5137 N N . TYR B 1 284 ? -1.617 9.93 -2.301 1 97.25 284 TYR B N 1
ATOM 5138 C CA . TYR B 1 284 ? -1.794 9.078 -3.477 1 97.25 284 TYR B CA 1
ATOM 5139 C C . TYR B 1 284 ? -3.27 8.953 -3.838 1 97.25 284 TYR B C 1
ATOM 5141 O O . TYR B 1 284 ? -4.109 8.719 -2.967 1 97.25 284 TYR B O 1
ATOM 5149 N N . VAL B 1 285 ? -3.564 9.094 -5.121 1 96.44 285 VAL B N 1
ATOM 5150 C CA . VAL B 1 285 ? -4.961 9.125 -5.539 1 96.44 285 VAL B CA 1
ATOM 5151 C C . VAL B 1 285 ? -5.199 8.07 -6.617 1 96.44 285 VAL B C 1
ATOM 5153 O O . VAL B 1 285 ? -4.273 7.688 -7.336 1 96.44 285 VAL B O 1
ATOM 5156 N N . GLU B 1 286 ? -6.402 7.637 -6.766 1 91.19 286 GLU B N 1
ATOM 5157 C CA . GLU B 1 286 ? -6.754 6.598 -7.73 1 91.19 286 GLU B CA 1
ATOM 5158 C C . GLU B 1 286 ? -7.039 7.195 -9.102 1 91.19 286 GLU B C 1
ATOM 5160 O O . GLU B 1 286 ? -6.828 6.539 -10.125 1 91.19 286 GLU B O 1
ATOM 5165 N N . ASP B 1 287 ? -7.562 8.398 -9.211 1 92.69 287 ASP B N 1
ATOM 5166 C CA . ASP B 1 287 ? -7.934 9.055 -10.461 1 92.69 287 ASP B CA 1
ATOM 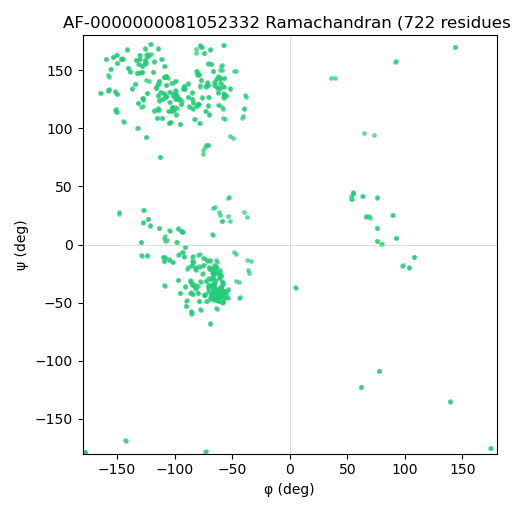5167 C C . ASP B 1 287 ? -7.031 10.258 -10.734 1 92.69 287 ASP B C 1
ATOM 5169 O O . ASP B 1 287 ? -7.477 11.406 -10.688 1 92.69 287 ASP B O 1
ATOM 5173 N N . PHE B 1 288 ? -5.766 9.906 -11.18 1 95.31 288 PHE B N 1
ATOM 5174 C CA . PHE B 1 288 ? -4.734 10.93 -11.305 1 95.31 288 PHE B CA 1
ATOM 5175 C C . PHE B 1 288 ? -5.016 11.836 -12.492 1 95.31 288 PHE B C 1
ATOM 5177 O O . PHE B 1 288 ? -5 13.062 -12.359 1 95.31 288 PHE B O 1
ATOM 5184 N N . HIS B 1 289 ? -5.297 11.273 -13.609 1 93.56 289 HIS B N 1
ATOM 5185 C CA . HIS B 1 289 ? -5.578 12.062 -14.797 1 93.56 289 HIS B CA 1
ATOM 5186 C C . HIS B 1 289 ? -6.863 12.875 -14.633 1 93.56 289 HIS B C 1
ATOM 5188 O O . HIS B 1 289 ? -6.898 14.062 -14.961 1 93.56 289 HIS B O 1
ATOM 5194 N N . GLY B 1 290 ? -7.887 12.164 -14.156 1 94.62 290 GLY B N 1
ATOM 5195 C CA . GLY B 1 290 ? -9.133 12.875 -13.922 1 94.62 290 GLY B CA 1
ATOM 5196 C C . GLY B 1 290 ? -8.984 14.039 -12.953 1 94.62 290 GLY B C 1
ATOM 5197 O O . GLY B 1 290 ? -9.555 15.109 -13.18 1 94.62 290 GLY B O 1
ATOM 5198 N N . LEU B 1 291 ? -8.25 13.828 -11.961 1 96.94 291 LEU B N 1
ATOM 5199 C CA . LEU B 1 291 ? -8.016 14.891 -10.992 1 96.94 291 LEU B CA 1
ATOM 5200 C C . LEU B 1 291 ? -7.289 16.062 -11.641 1 96.94 291 LEU B C 1
ATOM 5202 O O . LEU B 1 291 ? -7.656 17.219 -11.422 1 96.94 291 LEU B O 1
ATOM 5206 N N . TYR B 1 292 ? -6.25 15.75 -12.406 1 97.06 292 TYR B N 1
ATOM 5207 C CA . TYR B 1 292 ? -5.531 16.812 -13.102 1 97.06 292 TYR B CA 1
ATOM 5208 C C . TYR B 1 292 ? -6.484 17.672 -13.93 1 97.06 292 TYR B C 1
ATOM 5210 O O . TYR B 1 292 ? -6.434 18.891 -13.875 1 97.06 292 TYR B O 1
ATOM 5218 N N . GLN B 1 293 ? -7.355 17 -14.656 1 96.5 293 GLN B N 1
ATOM 5219 C CA . GLN B 1 293 ? -8.289 17.703 -15.531 1 96.5 293 GLN B CA 1
ATOM 5220 C C . GLN B 1 293 ? -9.234 18.594 -14.727 1 96.5 293 GLN B C 1
ATOM 5222 O O . GLN B 1 293 ? -9.477 19.75 -15.094 1 96.5 293 GLN B O 1
ATOM 5227 N N . ARG B 1 294 ? -9.719 18.062 -13.641 1 97.69 294 ARG B N 1
ATOM 5228 C CA . ARG B 1 294 ? -10.656 18.812 -12.812 1 97.69 294 ARG B CA 1
ATOM 5229 C C . ARG B 1 294 ? -9.969 20.031 -12.188 1 97.69 294 ARG B C 1
ATOM 5231 O O . ARG B 1 294 ? -10.531 21.125 -12.164 1 97.69 294 ARG B O 1
ATOM 5238 N N . LEU B 1 295 ? -8.781 19.812 -11.727 1 98.38 295 LEU B N 1
ATOM 5239 C CA . LEU B 1 295 ? -8.031 20.922 -11.117 1 98.38 295 LEU B CA 1
ATOM 5240 C C . LEU B 1 295 ? -7.648 21.953 -12.164 1 98.38 295 LEU B C 1
ATOM 5242 O O . LEU B 1 295 ? -7.73 23.156 -11.898 1 98.38 295 LEU B O 1
ATOM 5246 N N . ALA B 1 296 ? -7.188 21.5 -13.281 1 98 296 ALA B N 1
ATOM 5247 C CA . ALA B 1 296 ? -6.809 22.406 -14.359 1 98 296 ALA B CA 1
ATOM 5248 C C . ALA B 1 296 ? -7.992 23.266 -14.797 1 98 296 ALA B C 1
ATOM 5250 O O . ALA B 1 296 ? -7.844 24.469 -15.039 1 98 296 ALA B O 1
ATOM 5251 N N . ALA B 1 297 ? -9.141 22.688 -14.906 1 97.88 297 ALA B N 1
ATOM 5252 C CA . ALA B 1 297 ? -10.359 23.391 -15.328 1 97.88 297 ALA B CA 1
ATOM 5253 C C . ALA B 1 297 ? -10.688 24.516 -14.359 1 97.88 297 ALA B C 1
ATOM 5255 O O . ALA B 1 297 ? -11.352 25.484 -14.742 1 97.88 297 ALA B O 1
ATOM 5256 N N . LYS B 1 298 ? -10.203 24.391 -13.164 1 97.88 298 LYS B N 1
ATOM 5257 C CA . LYS B 1 298 ? -10.484 25.422 -12.156 1 97.88 298 LYS B CA 1
ATOM 5258 C C . LYS B 1 298 ? -9.25 26.25 -11.852 1 97.88 298 LYS B C 1
ATOM 5260 O O . LYS B 1 298 ? -9.219 27 -10.875 1 97.88 298 LYS B O 1
ATOM 5265 N N . HIS B 1 299 ? -8.148 26.047 -12.617 1 97.5 299 HIS B N 1
ATOM 5266 C CA . HIS B 1 299 ? -6.902 26.797 -12.531 1 97.5 299 HIS B CA 1
ATOM 5267 C C . HIS B 1 299 ? -6.246 26.609 -11.164 1 97.5 299 HIS B C 1
ATOM 5269 O O . HIS B 1 299 ? -5.758 27.578 -10.57 1 97.5 299 HIS B O 1
ATOM 5275 N N . LEU B 1 300 ? -6.289 25.344 -10.719 1 98.38 300 LEU B N 1
ATOM 5276 C CA . LEU B 1 300 ? -5.77 25.078 -9.383 1 98.38 300 LEU B CA 1
ATOM 5277 C C . LEU B 1 300 ? -4.41 24.391 -9.453 1 98.38 300 LEU B C 1
ATOM 5279 O O . LEU B 1 300 ? -3.703 24.312 -8.445 1 98.38 300 LEU B O 1
ATOM 5283 N N . ILE B 1 301 ? -4.012 23.906 -10.609 1 98.56 301 ILE B N 1
ATOM 5284 C CA . ILE B 1 301 ? -2.699 23.281 -10.742 1 98.56 301 ILE B CA 1
ATOM 5285 C C . ILE B 1 301 ? -1.609 24.281 -10.383 1 98.56 301 ILE B C 1
ATOM 5287 O O . ILE B 1 301 ? -1.679 25.453 -10.773 1 98.56 301 ILE B O 1
ATOM 5291 N N . TRP B 1 302 ? -0.632 23.766 -9.672 1 97.25 302 TRP B N 1
ATOM 5292 C CA . TRP B 1 302 ? 0.393 24.688 -9.188 1 97.25 302 TRP B CA 1
ATOM 5293 C C . TRP B 1 302 ? 1.729 23.969 -9.023 1 97.25 302 TRP B C 1
ATOM 5295 O O . TRP B 1 302 ? 1.865 23.094 -8.172 1 97.25 302 TRP B O 1
ATOM 5305 N N . THR B 1 303 ? 2.709 24.406 -9.836 1 97.31 303 THR B N 1
ATOM 5306 C CA . THR B 1 303 ? 4.07 23.938 -9.594 1 97.31 303 THR B CA 1
ATOM 5307 C C . THR B 1 303 ? 4.715 24.719 -8.445 1 97.31 303 THR B C 1
ATOM 5309 O O . THR B 1 303 ? 4.77 25.953 -8.477 1 97.31 303 THR B O 1
ATOM 5312 N N . ASN B 1 304 ? 5.121 24.016 -7.418 1 96.19 304 ASN B N 1
ATOM 5313 C CA . ASN B 1 304 ? 5.797 24.641 -6.289 1 96.19 304 ASN B CA 1
ATOM 5314 C C . ASN B 1 304 ? 7.223 25.062 -6.648 1 96.19 304 ASN B C 1
ATOM 5316 O O . ASN B 1 304 ? 8.07 24.203 -6.906 1 96.19 304 ASN B O 1
ATOM 5320 N N . PRO B 1 305 ? 7.508 26.328 -6.645 1 94.44 305 PRO B N 1
ATOM 5321 C CA . PRO B 1 305 ? 8.852 26.781 -7.016 1 94.44 305 PRO B CA 1
ATOM 5322 C C . PRO B 1 305 ? 9.938 26.219 -6.105 1 94.44 305 PRO B C 1
ATOM 5324 O O . PRO B 1 305 ? 11.078 26.031 -6.535 1 94.44 305 PRO B O 1
ATOM 5327 N N . ARG B 1 306 ? 9.633 25.906 -4.926 1 93.88 306 ARG B N 1
ATOM 5328 C CA . ARG B 1 306 ? 10.602 25.359 -3.979 1 93.88 306 ARG B CA 1
ATOM 5329 C C . ARG B 1 306 ? 11.078 23.984 -4.414 1 93.88 306 ARG B C 1
ATOM 5331 O O . ARG B 1 306 ? 12.195 23.578 -4.094 1 93.88 306 ARG B O 1
ATOM 5338 N N . PHE B 1 307 ? 10.227 23.297 -5.184 1 93.69 307 PHE B N 1
ATOM 5339 C CA . PHE B 1 307 ? 10.5 21.891 -5.477 1 93.69 307 PHE B CA 1
ATOM 5340 C C . PHE B 1 307 ? 10.57 21.656 -6.98 1 93.69 307 PHE B C 1
ATOM 5342 O O . PHE B 1 307 ? 10.359 20.531 -7.445 1 93.69 307 PHE B O 1
ATOM 5349 N N . GLU B 1 308 ? 10.82 22.641 -7.727 1 93.62 308 GLU B N 1
ATOM 5350 C CA . GLU B 1 308 ? 10.836 22.5 -9.18 1 93.62 308 GLU B CA 1
ATOM 5351 C C . GLU B 1 308 ? 11.906 21.516 -9.625 1 93.62 308 GLU B C 1
ATOM 5353 O O . GLU B 1 308 ? 11.773 20.875 -10.664 1 93.62 308 GLU B O 1
ATOM 5358 N N . TYR B 1 309 ? 12.938 21.406 -8.859 1 92.56 309 TYR B N 1
ATOM 5359 C CA . TYR B 1 309 ? 13.984 20.438 -9.18 1 92.56 309 TYR B CA 1
ATOM 5360 C C . TYR B 1 309 ? 13.477 19.016 -9.039 1 92.56 309 TYR B C 1
ATOM 5362 O O . TYR B 1 309 ? 14.055 18.078 -9.609 1 92.56 309 TYR B O 1
ATOM 5370 N N . LEU B 1 310 ? 12.43 18.812 -8.289 1 93.25 310 LEU B N 1
ATOM 5371 C CA . LEU B 1 310 ? 11.836 17.5 -8.094 1 93.25 310 LEU B CA 1
ATOM 5372 C C . LEU B 1 310 ? 10.766 17.219 -9.148 1 93.25 310 LEU B C 1
ATOM 5374 O O . LEU B 1 310 ? 10.82 16.219 -9.859 1 93.25 310 LEU B O 1
ATOM 5378 N N . ASP B 1 311 ? 9.836 18.141 -9.25 1 95.31 311 ASP B N 1
ATOM 5379 C CA . ASP B 1 311 ? 8.703 17.906 -10.133 1 95.31 311 ASP B CA 1
ATOM 5380 C C . ASP B 1 311 ? 8.078 19.219 -10.594 1 95.31 311 ASP B C 1
ATOM 5382 O O . ASP B 1 311 ? 8.25 20.266 -9.938 1 95.31 311 ASP B O 1
ATOM 5386 N N . SER B 1 312 ? 7.496 19.234 -11.75 1 95.81 312 SER B N 1
ATOM 5387 C CA . SER B 1 312 ? 6.617 20.25 -12.297 1 95.81 312 SER B CA 1
ATOM 5388 C C . SER B 1 312 ? 5.34 19.641 -12.867 1 95.81 312 SER B C 1
ATOM 5390 O O . SER B 1 312 ? 5.305 18.453 -13.188 1 95.81 312 SER B O 1
ATOM 5392 N N . CYS B 1 313 ? 4.289 20.516 -12.891 1 97.12 313 CYS B N 1
ATOM 5393 C CA . CYS B 1 313 ? 3.021 19.938 -13.328 1 97.12 313 CYS B CA 1
ATOM 5394 C C . CYS B 1 313 ? 2.172 20.984 -14.047 1 97.12 313 CYS B C 1
ATOM 5396 O O . CYS B 1 313 ? 0.943 20.891 -14.039 1 97.12 313 CYS B O 1
ATOM 5398 N N . ASP B 1 314 ? 2.781 21.922 -14.641 1 96.81 314 ASP B N 1
ATOM 5399 C CA . ASP B 1 314 ? 2.055 22.984 -15.328 1 96.81 314 ASP B CA 1
ATOM 5400 C C . ASP B 1 314 ? 1.275 22.438 -16.516 1 96.81 314 ASP B C 1
ATOM 5402 O O . ASP B 1 314 ? 0.283 23.031 -16.953 1 96.81 314 ASP B O 1
ATOM 5406 N N . THR B 1 315 ? 1.766 21.406 -17.141 1 95.5 315 THR B N 1
ATOM 5407 C CA . THR B 1 315 ? 1.063 20.688 -18.188 1 95.5 315 THR B CA 1
ATOM 5408 C C . THR B 1 315 ? 0.809 19.25 -17.781 1 95.5 315 THR B C 1
ATOM 5410 O O . THR B 1 315 ? 1.479 18.719 -16.891 1 95.5 315 THR B O 1
ATOM 5413 N N . TRP B 1 316 ? -0.156 18.688 -18.406 1 94.56 316 TRP B N 1
ATOM 5414 C CA . TRP B 1 316 ? -0.41 17.281 -18.141 1 94.56 316 TRP B CA 1
ATOM 5415 C C . TRP B 1 316 ? 0.833 16.438 -18.422 1 94.56 316 TRP B C 1
ATOM 5417 O O . TRP B 1 316 ? 1.146 15.516 -17.688 1 94.56 316 TRP B O 1
ATOM 5427 N N . GLU B 1 317 ? 1.529 16.75 -19.469 1 92.19 317 GLU B N 1
ATOM 5428 C CA . GLU B 1 317 ? 2.73 16 -19.828 1 92.19 317 GLU B CA 1
ATOM 5429 C C . GLU B 1 317 ? 3.76 16.031 -18.719 1 92.19 317 GLU B C 1
ATOM 5431 O O . GLU B 1 317 ? 4.371 15.008 -18.391 1 92.19 317 GLU B O 1
ATOM 5436 N N . GLN B 1 318 ? 3.926 17.188 -18.156 1 93.38 318 GLN B N 1
ATOM 5437 C CA . GLN B 1 318 ? 4.859 17.312 -17.031 1 93.38 318 GLN B CA 1
ATOM 5438 C C . GLN B 1 318 ? 4.406 16.469 -15.844 1 93.38 318 GLN B C 1
ATOM 5440 O O . GLN B 1 318 ? 5.207 15.742 -15.25 1 93.38 318 GLN B O 1
ATOM 5445 N N . ALA B 1 319 ? 3.109 16.625 -15.531 1 95.5 319 ALA B N 1
ATOM 5446 C CA . ALA B 1 319 ? 2.557 15.859 -14.414 1 95.5 319 ALA B CA 1
ATOM 5447 C C . ALA B 1 319 ? 2.684 14.352 -14.664 1 95.5 319 ALA B C 1
ATOM 5449 O O . ALA B 1 319 ? 3.047 13.602 -13.758 1 95.5 319 ALA B O 1
ATOM 5450 N N . LYS B 1 320 ? 2.404 13.953 -15.828 1 92.81 320 LYS B N 1
ATOM 5451 C CA . LYS B 1 320 ? 2.471 12.547 -16.219 1 92.81 320 LYS B CA 1
ATOM 5452 C C . LYS B 1 320 ? 3.896 12.016 -16.109 1 92.81 320 LYS B C 1
ATOM 5454 O O . LYS B 1 320 ? 4.121 10.945 -15.539 1 92.81 320 LYS B O 1
ATOM 5459 N N . ARG B 1 321 ? 4.871 12.742 -16.562 1 91.12 321 ARG B N 1
ATOM 5460 C CA . ARG B 1 321 ? 6.262 12.297 -16.578 1 91.12 321 ARG B CA 1
ATOM 5461 C C . ARG B 1 321 ? 6.832 12.227 -15.164 1 91.12 321 ARG B C 1
ATOM 5463 O O . ARG B 1 321 ? 7.574 11.305 -14.828 1 91.12 321 ARG B O 1
ATOM 5470 N N . SER B 1 322 ? 6.48 13.211 -14.383 1 93.75 322 SER B N 1
ATOM 5471 C CA . SER B 1 322 ? 6.992 13.234 -13.016 1 93.75 322 SER B CA 1
ATOM 5472 C C . SER B 1 322 ? 6.137 12.367 -12.094 1 93.75 322 SER B C 1
ATOM 5474 O O . SER B 1 322 ? 6.535 12.07 -10.969 1 93.75 322 SER B O 1
ATOM 5476 N N . ARG B 1 323 ? 4.988 12.055 -12.602 1 94.94 323 ARG B N 1
ATOM 5477 C CA . ARG B 1 323 ? 3.986 11.344 -11.82 1 94.94 323 ARG B CA 1
ATOM 5478 C C . ARG B 1 323 ? 3.68 12.086 -10.516 1 94.94 323 ARG B C 1
ATOM 5480 O O . ARG B 1 323 ? 3.641 11.477 -9.445 1 94.94 323 ARG B O 1
ATOM 5487 N N . THR B 1 324 ? 3.523 13.359 -10.672 1 97.62 324 THR B N 1
ATOM 5488 C CA . THR B 1 324 ? 3.203 14.234 -9.547 1 97.62 324 THR B CA 1
ATOM 5489 C C . THR B 1 324 ? 2.422 15.461 -10.023 1 97.62 324 THR B C 1
ATOM 5491 O O . THR B 1 324 ? 2.75 16.047 -11.055 1 97.62 324 THR B O 1
ATOM 5494 N N . LEU B 1 325 ? 1.38 15.75 -9.375 1 98.25 325 LEU B N 1
ATOM 5495 C CA . LEU B 1 325 ? 0.741 17.062 -9.516 1 98.25 325 LEU B CA 1
ATOM 5496 C C . LEU B 1 325 ? 0.568 17.719 -8.156 1 98.25 325 LEU B C 1
ATOM 5498 O O . LEU B 1 325 ? 0.565 17.047 -7.125 1 98.25 325 LEU B O 1
ATOM 5502 N N . ARG B 1 326 ? 0.476 19.047 -8.195 1 98.62 326 ARG B N 1
ATOM 5503 C CA . ARG B 1 326 ? 0.316 19.812 -6.961 1 98.62 326 ARG B CA 1
ATOM 5504 C C . ARG B 1 326 ? -0.798 20.844 -7.098 1 98.62 326 ARG B C 1
ATOM 5506 O O . ARG B 1 326 ? -1.027 21.375 -8.18 1 98.62 326 ARG B O 1
ATOM 5513 N N . PHE B 1 327 ? -1.42 21.062 -5.98 1 98.56 327 PHE B N 1
ATOM 5514 C CA . PHE B 1 327 ? -2.336 22.172 -5.812 1 98.56 327 PHE B CA 1
ATOM 5515 C C . PHE B 1 327 ? -2.35 22.656 -4.363 1 98.56 327 PHE B C 1
ATOM 5517 O O . PHE B 1 327 ? -2.016 21.891 -3.453 1 98.56 327 PHE B O 1
ATOM 5524 N N . ARG B 1 328 ? -2.721 23.891 -4.133 1 97.25 328 ARG B N 1
ATOM 5525 C CA . ARG B 1 328 ? -2.527 24.375 -2.771 1 97.25 328 ARG B CA 1
ATOM 5526 C C . ARG B 1 328 ? -3.811 25 -2.221 1 97.25 328 ARG B C 1
ATOM 5528 O O . ARG B 1 328 ? -3.896 25.297 -1.03 1 97.25 328 ARG B O 1
ATOM 5535 N N . TYR B 1 329 ? -4.844 25.188 -3.059 1 97.94 329 TYR B N 1
ATOM 5536 C CA . TYR B 1 329 ? -6.051 25.828 -2.539 1 97.94 329 TYR B CA 1
ATOM 5537 C C . TYR B 1 329 ? -7.234 24.875 -2.58 1 97.94 329 TYR B C 1
ATOM 5539 O O . TYR B 1 329 ? -7.422 24.141 -3.561 1 97.94 329 TYR B O 1
ATOM 5547 N N . ILE B 1 330 ? -7.953 24.875 -1.526 1 98.19 330 ILE B N 1
ATOM 5548 C CA . ILE B 1 330 ? -9.273 24.266 -1.462 1 98.19 330 ILE B CA 1
ATOM 5549 C C . ILE B 1 330 ? -10.344 25.312 -1.746 1 98.19 330 ILE B C 1
ATOM 5551 O O . ILE B 1 330 ? -10.406 26.344 -1.069 1 98.19 330 ILE B O 1
ATOM 5555 N N . LEU B 1 331 ? -11.148 25.031 -2.734 1 97.81 331 LEU B N 1
ATOM 5556 C CA . LEU B 1 331 ? -12.117 26 -3.23 1 97.81 331 LEU B CA 1
ATOM 5557 C C . LEU B 1 331 ? -13.516 25.703 -2.713 1 97.81 331 LEU B C 1
ATOM 5559 O O . LEU B 1 331 ? -13.906 24.531 -2.633 1 97.81 331 LEU B O 1
ATOM 5563 N N . ASP B 1 332 ? -14.188 26.719 -2.354 1 98.06 332 ASP B N 1
ATOM 5564 C CA . ASP B 1 332 ? -15.641 26.594 -2.346 1 98.06 332 ASP B CA 1
ATOM 5565 C C . ASP B 1 332 ? -16.188 26.5 -3.768 1 98.06 332 ASP B C 1
ATOM 5567 O O . ASP B 1 332 ? -16.109 27.453 -4.539 1 98.06 332 ASP B O 1
ATOM 5571 N N . LEU B 1 333 ? -16.688 25.391 -4.09 1 97.44 333 LEU B N 1
ATOM 5572 C CA . LEU B 1 333 ? -17.047 25.125 -5.48 1 97.44 333 LEU B CA 1
ATOM 5573 C C . LEU B 1 333 ? -18.25 25.938 -5.902 1 97.44 333 LEU B C 1
ATOM 5575 O O . LEU B 1 333 ? -18.5 26.125 -7.098 1 97.44 333 LEU B O 1
ATOM 5579 N N . GLU B 1 334 ? -19.016 26.391 -5.004 1 96.44 334 GLU B N 1
ATOM 5580 C CA . GLU B 1 334 ? -20.156 27.25 -5.316 1 96.44 334 GLU B CA 1
ATOM 5581 C C . GLU B 1 334 ? -19.719 28.688 -5.582 1 96.44 334 GLU B C 1
ATOM 5583 O O . GLU B 1 334 ? -20.078 29.266 -6.613 1 96.44 334 GLU B O 1
ATOM 5588 N N . THR B 1 335 ? -18.906 29.25 -4.723 1 97 335 THR B N 1
ATOM 5589 C CA . THR B 1 335 ? -18.484 30.641 -4.848 1 97 335 THR B CA 1
ATOM 5590 C C . THR B 1 335 ? -17.234 30.75 -5.707 1 97 335 THR B C 1
ATOM 5592 O O . THR B 1 335 ? -16.875 31.844 -6.16 1 97 335 THR B O 1
ATOM 5595 N N . LYS B 1 336 ? -16.516 29.672 -5.863 1 96.25 336 LYS B N 1
ATOM 5596 C CA . LYS B 1 336 ? -15.273 29.578 -6.633 1 96.25 336 LYS B CA 1
ATOM 5597 C C . LYS B 1 336 ? -14.148 30.359 -5.953 1 96.25 336 LYS B C 1
ATOM 5599 O O . LYS B 1 336 ? -13.203 30.797 -6.609 1 96.25 336 LYS B O 1
ATOM 5604 N N . LYS B 1 337 ? -14.266 30.531 -4.676 1 96.94 337 LYS B N 1
ATOM 5605 C CA . LYS B 1 337 ? -13.227 31.219 -3.906 1 96.94 337 LYS B CA 1
ATOM 5606 C C . LYS B 1 337 ? -12.445 30.219 -3.047 1 96.94 337 LYS B C 1
ATOM 5608 O O . LYS B 1 337 ? -13.008 29.266 -2.518 1 96.94 337 LYS B O 1
ATOM 5613 N N . PRO B 1 338 ? -11.172 30.516 -2.941 1 97.12 338 PRO B N 1
ATOM 5614 C CA . PRO B 1 338 ? -10.406 29.672 -2.01 1 97.12 338 PRO B CA 1
ATOM 5615 C C . PRO B 1 338 ? -10.852 29.859 -0.56 1 97.12 338 PRO B C 1
ATOM 5617 O O . PRO B 1 338 ? -11.062 30.984 -0.108 1 97.12 338 PRO B O 1
ATOM 5620 N N . ILE B 1 339 ? -10.977 28.781 0.187 1 96.69 339 ILE B N 1
ATOM 5621 C CA . ILE B 1 339 ? -11.445 28.875 1.565 1 96.69 339 ILE B CA 1
ATOM 5622 C C . ILE B 1 339 ? -10.422 28.234 2.502 1 96.69 339 ILE B C 1
ATOM 5624 O O . ILE B 1 339 ? -10.516 28.375 3.723 1 96.69 339 ILE B O 1
ATOM 5628 N N . TYR B 1 340 ? -9.469 27.578 1.952 1 97.19 340 TYR B N 1
ATOM 5629 C CA . TYR B 1 340 ? -8.391 27 2.75 1 97.19 340 TYR B CA 1
ATOM 5630 C C . TYR B 1 340 ? -7.141 26.781 1.905 1 97.19 340 TYR B C 1
ATOM 5632 O O . TYR B 1 340 ? -7.234 26.469 0.713 1 97.19 340 TYR B O 1
ATOM 5640 N N . GLU B 1 341 ? -5.98 26.969 2.502 1 97.12 341 GLU B N 1
ATOM 5641 C CA . GLU B 1 341 ? -4.723 26.703 1.812 1 97.12 341 GLU B CA 1
ATOM 5642 C C . GLU B 1 341 ? -3.975 25.531 2.453 1 97.12 341 GLU B C 1
ATOM 5644 O O . GLU B 1 341 ? -3.637 25.578 3.639 1 97.12 341 GLU B O 1
ATOM 5649 N N . LEU B 1 342 ? -3.789 24.484 1.774 1 97.94 342 LEU B N 1
ATOM 5650 C CA . LEU B 1 342 ? -3.004 23.281 2.074 1 97.94 342 LEU B CA 1
ATOM 5651 C C . LEU B 1 342 ? -2.484 22.641 0.794 1 97.94 342 LEU B C 1
ATOM 5653 O O . LEU B 1 342 ? -3.27 22.172 -0.032 1 97.94 342 LEU B O 1
ATOM 5657 N N . GLU B 1 343 ? -1.204 22.688 0.69 1 98.19 343 GLU B N 1
ATOM 5658 C CA . GLU B 1 343 ? -0.651 22.109 -0.533 1 98.19 343 GLU B CA 1
ATOM 5659 C C . GLU B 1 343 ? -0.73 20.594 -0.513 1 98.19 343 GLU B C 1
ATOM 5661 O O . GLU B 1 343 ? -0.443 19.953 0.509 1 98.19 343 GLU B O 1
ATOM 5666 N N . HIS B 1 344 ? -1.146 20.047 -1.637 1 98.75 344 HIS B N 1
ATOM 5667 C CA . HIS B 1 344 ? -1.163 18.609 -1.875 1 98.75 344 HIS B CA 1
ATOM 5668 C C . HIS B 1 344 ? -0.127 18.219 -2.922 1 98.75 344 HIS B C 1
ATOM 5670 O O . HIS B 1 344 ? -0.239 18.594 -4.09 1 98.75 344 HIS B O 1
ATOM 5676 N N . GLU B 1 345 ? 0.904 17.562 -2.455 1 98.69 345 GLU B N 1
ATOM 5677 C CA . GLU B 1 345 ? 1.751 16.797 -3.359 1 98.69 345 GLU B CA 1
ATOM 5678 C C . GLU B 1 345 ? 1.104 15.461 -3.717 1 98.69 345 GLU B C 1
ATOM 5680 O O . GLU B 1 345 ? 1.099 14.531 -2.908 1 98.69 345 GLU B O 1
ATOM 5685 N N . THR B 1 346 ? 0.57 15.391 -4.941 1 98.62 346 THR B N 1
ATOM 5686 C CA . THR B 1 346 ? -0.35 14.305 -5.27 1 98.62 346 THR B CA 1
ATOM 5687 C C . THR B 1 346 ? 0.274 13.352 -6.285 1 98.62 346 THR B C 1
ATOM 5689 O O . THR B 1 346 ? 0.769 13.781 -7.328 1 98.62 346 THR B O 1
ATOM 5692 N N . ARG B 1 347 ? 0.191 12.133 -5.98 1 97.69 347 ARG B N 1
ATOM 5693 C CA . ARG B 1 347 ? 0.834 11.117 -6.809 1 97.69 347 ARG B CA 1
ATOM 5694 C C . ARG B 1 347 ? -0.141 10 -7.16 1 97.69 347 ARG B C 1
ATOM 5696 O O . ARG B 1 347 ? -1.085 9.734 -6.414 1 97.69 347 ARG B O 1
ATOM 5703 N N . PRO B 1 348 ? 0.055 9.406 -8.375 1 95.06 348 PRO B N 1
ATOM 5704 C CA . PRO B 1 348 ? -0.753 8.242 -8.734 1 95.06 348 PRO B CA 1
ATOM 5705 C C . PRO B 1 348 ? -0.289 6.961 -8.039 1 95.06 348 PRO B C 1
ATOM 5707 O O . PRO B 1 348 ? 0.792 6.934 -7.445 1 95.06 348 PRO B O 1
ATOM 5710 N N . LEU B 1 349 ? -1.066 5.945 -8.156 1 91.88 349 LEU B N 1
ATOM 5711 C CA . LEU B 1 349 ? -0.745 4.672 -7.531 1 91.88 349 LEU B CA 1
ATOM 5712 C C . LEU B 1 349 ? 0.444 4.008 -8.219 1 91.88 349 LEU B C 1
ATOM 5714 O O . LEU B 1 349 ? 1.127 3.174 -7.617 1 91.88 349 LEU B O 1
ATOM 5718 N N . LEU B 1 350 ? 0.78 4.367 -9.422 1 91.81 350 LEU B N 1
ATOM 5719 C CA . LEU B 1 350 ? 1.91 3.797 -10.148 1 91.81 350 LEU B CA 1
ATOM 5720 C C . LEU B 1 350 ? 3.168 4.637 -9.945 1 91.81 350 LEU B C 1
ATOM 5722 O O . LEU B 1 350 ? 4.145 4.492 -10.68 1 91.81 350 LEU B O 1
ATOM 5726 N N . HIS B 1 351 ? 3.076 5.57 -8.969 1 94.38 351 HIS B N 1
ATOM 5727 C CA . HIS B 1 351 ? 4.316 6.203 -8.531 1 94.38 351 HIS B CA 1
ATOM 5728 C C . HIS B 1 351 ? 5.234 5.195 -7.852 1 94.38 351 HIS B C 1
ATOM 5730 O O . HIS B 1 351 ? 4.777 4.352 -7.078 1 94.38 351 HIS B O 1
ATOM 5736 N N . GLY B 1 352 ? 6.477 5.309 -8.133 1 91.19 352 GLY B N 1
ATOM 5737 C CA . GLY B 1 352 ? 7.453 4.332 -7.668 1 91.19 352 GLY B CA 1
ATOM 5738 C C . GLY B 1 352 ? 7.574 4.273 -6.16 1 91.19 352 GLY B C 1
ATOM 5739 O O . GLY B 1 352 ? 8.062 3.289 -5.605 1 91.19 352 GLY B O 1
ATOM 5740 N N . GLN B 1 353 ? 7.055 5.262 -5.469 1 91.06 353 GLN B N 1
ATOM 5741 C CA . GLN B 1 353 ? 7.203 5.32 -4.02 1 91.06 353 GLN B CA 1
ATOM 5742 C C . GLN B 1 353 ? 5.891 4.988 -3.318 1 91.06 353 GLN B C 1
ATOM 5744 O O . GLN B 1 353 ? 5.801 5.066 -2.092 1 91.06 353 GLN B O 1
ATOM 5749 N N . TYR B 1 354 ? 4.879 4.625 -4.094 1 90.81 354 TYR B N 1
ATOM 5750 C CA . TYR B 1 354 ? 3.598 4.297 -3.482 1 90.81 354 TYR B CA 1
ATOM 5751 C C . TYR B 1 354 ? 3.744 3.145 -2.492 1 90.81 354 TYR B C 1
ATOM 5753 O O . TYR B 1 354 ? 4.191 2.057 -2.859 1 90.81 354 TYR B O 1
ATOM 5761 N N . MET B 1 355 ? 3.42 3.447 -1.183 1 85.12 355 MET B N 1
ATOM 5762 C CA . MET B 1 355 ? 3.445 2.506 -0.066 1 85.12 355 MET B CA 1
ATOM 5763 C C . MET B 1 355 ? 4.801 1.814 0.033 1 85.12 355 MET B C 1
ATOM 5765 O O . MET B 1 355 ? 4.871 0.603 0.245 1 85.12 355 MET B O 1
ATOM 5769 N N . LYS B 1 356 ? 5.801 2.588 -0.146 1 86.31 356 LYS B N 1
ATOM 5770 C CA . LYS B 1 356 ? 7.168 2.096 -0.006 1 86.31 356 LYS B CA 1
ATOM 5771 C C . LYS B 1 356 ? 7.41 1.543 1.396 1 86.31 356 LYS B C 1
ATOM 5773 O O . LYS B 1 356 ? 6.773 1.976 2.359 1 86.31 356 LYS B O 1
ATOM 5778 N N . SER B 1 357 ? 8.289 0.591 1.417 1 84.31 357 SER B N 1
ATOM 5779 C CA . SER B 1 357 ? 8.688 0.029 2.703 1 84.31 357 SER B CA 1
ATOM 5780 C C . SER B 1 357 ? 9.695 0.932 3.41 1 84.31 357 SER B C 1
ATOM 5782 O O . SER B 1 357 ? 10.75 1.249 2.857 1 84.31 357 SER B O 1
ATOM 5784 N N . LEU B 1 358 ? 9.289 1.337 4.582 1 87.56 358 LEU B N 1
ATOM 5785 C CA . LEU B 1 358 ? 10.164 2.199 5.375 1 87.56 358 LEU B CA 1
ATOM 5786 C C . LEU B 1 358 ? 10.75 1.438 6.555 1 87.56 358 LEU B C 1
ATOM 5788 O O . LEU B 1 358 ? 10.102 0.559 7.121 1 87.56 358 LEU B O 1
ATOM 5792 N N . GLN B 1 359 ? 11.953 1.809 6.84 1 85.56 359 GLN B N 1
ATOM 5793 C CA . GLN B 1 359 ? 12.57 1.24 8.031 1 85.56 359 GLN B CA 1
ATOM 5794 C C . GLN B 1 359 ? 12.242 2.074 9.273 1 85.56 359 GLN B C 1
ATOM 5796 O O . GLN B 1 359 ? 12.562 3.264 9.328 1 85.56 359 GLN B O 1
ATOM 5801 N N . TYR B 1 360 ? 11.602 1.525 10.188 1 89.06 360 TYR B N 1
ATOM 5802 C CA . TYR B 1 360 ? 11.297 2.141 11.477 1 89.06 360 TYR B CA 1
ATOM 5803 C C . TYR B 1 360 ? 11.719 1.239 12.625 1 89.06 360 TYR B C 1
ATOM 5805 O O . TYR B 1 360 ? 11.25 0.104 12.742 1 89.06 360 TYR B O 1
ATOM 5813 N N . ILE B 1 361 ? 12.602 1.743 13.406 1 87.56 361 ILE B N 1
ATOM 5814 C CA . ILE B 1 361 ? 13.102 1.026 14.57 1 87.56 361 ILE B CA 1
ATOM 5815 C C . ILE B 1 361 ? 12.711 1.775 15.844 1 87.56 361 ILE B C 1
ATOM 5817 O O . ILE B 1 361 ? 13.289 2.816 16.156 1 87.56 361 ILE B O 1
ATOM 5821 N N . PRO B 1 362 ? 11.805 1.202 16.547 1 83.69 362 PRO B N 1
ATOM 5822 C CA . PRO B 1 362 ? 11.352 1.89 17.766 1 83.69 362 PRO B CA 1
ATOM 5823 C C . PRO B 1 362 ? 12.461 2.047 18.797 1 83.69 362 PRO B C 1
ATOM 5825 O O . PRO B 1 362 ? 13.312 1.165 18.938 1 83.69 362 PRO B O 1
ATOM 5828 N N . ARG B 1 363 ? 12.445 3.137 19.453 1 83.44 363 ARG B N 1
ATOM 5829 C CA . ARG B 1 363 ? 13.367 3.363 20.562 1 83.44 363 ARG B CA 1
ATOM 5830 C C . ARG B 1 363 ? 12.758 2.922 21.875 1 83.44 363 ARG B C 1
ATOM 5832 O O . ARG B 1 363 ? 11.547 3.006 22.078 1 83.44 363 ARG B O 1
#